Protein AF-0000000080700079 (afdb_homodimer)

Sequence (430 aa):
MSKSREDYMKVIFEFGGKMDRVGNKAISEALNISAASVTEMISKLQEEGWVTYIPYQGVQLTEEGIKMGASLVRRHRLWEMFLYEKLGYNWDQVHAEAEQLEHTGTEFFIDQLDEFLGKPVYCPHGGAIPDKDGVMAKEATVPLADLAVGDKFKIQRVTDDKDLLNYLDKLDIKLDKKYTIDEIEAFDKSFTISRKGESIVLNPKATVNIFVDEDMSKSREDYMKVIFEFGGKMDRVGNKAISEALNISAASVTEMISKLQEEGWVTYIPYQGVQLTEEGIKMGASLVRRHRLWEMFLYEKLGYNWDQVHAEAEQLEHTGTEFFIDQLDEFLGKPVYCPHGGAIPDKDGVMAKEATVPLADLAVGDKFKIQRVTDDKDLLNYLDKLDIKLDKKYTIDEIEAFDKSFTISRKGESIVLNPKATVNIFVDED

Organism: Aerococcus viridans (strain ATCC 11563 / DSM 20340 / CCUG 4311 / JCM 20461 / NBRC 12219 / NCTC 8251 / M1) (NCBI:txid655812)

Radius of gyration: 27.41 Å; Cα contacts (8 Å, |Δi|>4): 758; chains: 2; bounding box: 62×72×62 Å

Structure (mmCIF, N/CA/C/O backbone):
data_AF-0000000080700079-model_v1
#
loop_
_entity.id
_entity.type
_enti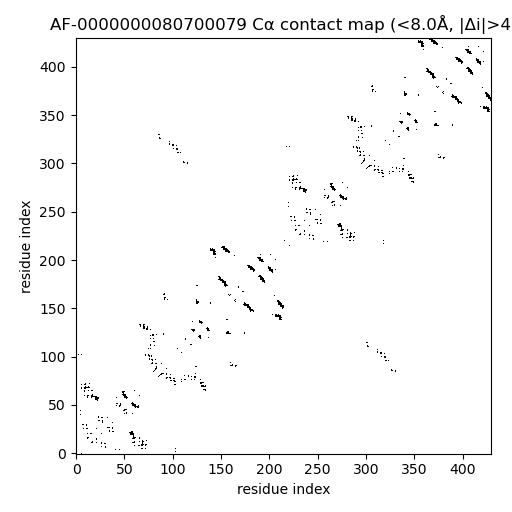ty.pdbx_description
1 polymer 'Iron dependent repressor DNA binding domain protein'
#
loop_
_atom_site.group_PDB
_atom_site.id
_atom_site.type_symbol
_atom_site.label_atom_id
_atom_site.label_alt_id
_atom_site.label_comp_id
_atom_site.label_asym_id
_atom_site.label_entity_id
_atom_site.label_seq_id
_atom_site.pdbx_PDB_ins_code
_atom_site.Cartn_x
_atom_site.Cartn_y
_atom_site.Cartn_z
_atom_site.occupancy
_atom_site.B_iso_or_equiv
_atom_site.auth_seq_id
_atom_site.auth_comp_id
_atom_site.auth_asym_id
_atom_site.auth_atom_id
_atom_site.pdbx_PDB_model_num
ATOM 1 N N . MET A 1 1 ? 14.562 -9.383 3.537 1 76.62 1 MET A N 1
ATOM 2 C CA . MET A 1 1 ? 14.508 -10.203 2.33 1 76.62 1 MET A CA 1
ATOM 3 C C . MET A 1 1 ? 14.109 -9.359 1.122 1 76.62 1 MET A C 1
ATOM 5 O O . MET A 1 1 ? 13.242 -8.484 1.227 1 76.62 1 MET A O 1
ATOM 9 N N . SER A 1 2 ? 14.766 -9.594 -0.014 1 89.44 2 SER A N 1
ATOM 10 C CA . SER A 1 2 ? 14.477 -8.859 -1.238 1 89.44 2 SER A CA 1
ATOM 11 C C . SER A 1 2 ? 13.102 -9.227 -1.799 1 89.44 2 SER A C 1
ATOM 13 O O . SER A 1 2 ? 12.555 -10.273 -1.457 1 89.44 2 SER A O 1
ATOM 15 N N . LYS A 1 3 ? 12.586 -8.391 -2.646 1 92.94 3 LYS A N 1
ATOM 16 C CA . LYS A 1 3 ? 11.305 -8.625 -3.297 1 92.94 3 LYS A CA 1
ATOM 17 C C . LYS A 1 3 ? 11.312 -9.938 -4.078 1 92.94 3 LYS A C 1
ATOM 19 O O . LYS A 1 3 ? 10.344 -10.688 -4.051 1 92.94 3 LYS A O 1
ATOM 24 N N . SER A 1 4 ? 12.398 -10.164 -4.723 1 94.06 4 SER A N 1
ATOM 25 C CA . SER A 1 4 ? 12.516 -11.375 -5.527 1 94.06 4 SER A CA 1
ATOM 26 C C . SER A 1 4 ? 12.438 -12.625 -4.66 1 94.06 4 SER A C 1
ATOM 28 O O . SER A 1 4 ? 11.742 -13.586 -5.004 1 94.06 4 SER A O 1
ATOM 30 N N . ARG A 1 5 ? 13.117 -12.656 -3.574 1 95.31 5 ARG A N 1
ATOM 31 C CA . ARG A 1 5 ? 13.07 -13.789 -2.65 1 95.31 5 ARG A CA 1
ATOM 32 C C . ARG A 1 5 ? 11.656 -14.016 -2.129 1 95.31 5 ARG A C 1
ATOM 34 O O . ARG A 1 5 ? 11.195 -15.156 -2.037 1 95.31 5 ARG A O 1
ATOM 41 N N . GLU A 1 6 ? 11.047 -12.898 -1.846 1 96.12 6 GLU A N 1
ATOM 42 C CA . GLU A 1 6 ? 9.672 -12.977 -1.357 1 96.12 6 GLU A CA 1
ATOM 43 C C . GLU A 1 6 ? 8.75 -13.609 -2.395 1 96.12 6 GLU A C 1
ATOM 45 O O . GLU A 1 6 ? 7.891 -14.43 -2.055 1 96.12 6 GLU A O 1
ATOM 50 N N . ASP A 1 7 ? 8.953 -13.297 -3.605 1 97 7 ASP A N 1
ATOM 51 C CA . ASP A 1 7 ? 8.133 -13.828 -4.688 1 97 7 ASP A CA 1
ATOM 52 C C . ASP A 1 7 ? 8.289 -15.344 -4.805 1 97 7 ASP A C 1
ATOM 54 O O . ASP A 1 7 ? 7.316 -16.062 -5.055 1 97 7 ASP A O 1
ATOM 58 N N . TYR A 1 8 ? 9.531 -15.82 -4.645 1 97.56 8 TYR A N 1
ATOM 59 C CA . TYR A 1 8 ? 9.766 -17.266 -4.664 1 97.56 8 TYR A CA 1
ATOM 60 C C . TYR A 1 8 ? 9 -17.953 -3.545 1 97.56 8 TYR A C 1
ATOM 62 O O . TYR A 1 8 ? 8.344 -18.969 -3.773 1 97.56 8 TYR A O 1
ATOM 70 N N . MET A 1 9 ? 9.117 -17.359 -2.393 1 97.31 9 MET A N 1
ATOM 71 C CA . MET A 1 9 ? 8.461 -17.969 -1.236 1 97.31 9 MET A CA 1
ATOM 72 C C . MET A 1 9 ? 6.953 -18.016 -1.434 1 97.31 9 MET A C 1
ATOM 74 O O . MET A 1 9 ? 6.312 -19.016 -1.127 1 97.31 9 MET A O 1
ATOM 78 N N . LYS A 1 10 ? 6.418 -16.938 -1.945 1 97.12 10 LYS A N 1
ATOM 79 C CA . LYS A 1 10 ? 4.984 -16.844 -2.211 1 97.12 10 LYS A CA 1
ATOM 80 C C . LYS A 1 10 ? 4.531 -17.922 -3.195 1 97.12 10 LYS A C 1
ATOM 82 O O . LYS A 1 10 ? 3.551 -18.625 -2.945 1 97.12 10 LYS A O 1
ATOM 87 N N . VAL A 1 11 ? 5.262 -18.094 -4.273 1 96.88 11 VAL A N 1
ATOM 88 C CA . VAL A 1 11 ? 4.906 -19.031 -5.336 1 96.88 11 VAL A CA 1
ATOM 89 C C . VAL A 1 11 ? 5.004 -20.469 -4.82 1 96.88 11 VAL A C 1
ATOM 91 O O . VAL A 1 11 ? 4.105 -21.281 -5.051 1 96.88 11 VAL A O 1
ATOM 94 N N . ILE A 1 12 ? 6.062 -20.781 -4.109 1 97.44 12 ILE A N 1
ATOM 95 C CA . ILE A 1 12 ? 6.238 -22.141 -3.58 1 97.44 12 ILE A CA 1
ATOM 96 C C . ILE A 1 12 ? 5.113 -22.453 -2.602 1 97.44 12 ILE A C 1
ATOM 98 O O . ILE A 1 12 ? 4.559 -23.562 -2.623 1 97.44 12 ILE A O 1
ATOM 102 N N . PHE A 1 13 ? 4.738 -21.5 -1.809 1 96.62 13 PHE A N 1
ATOM 103 C CA . PHE A 1 13 ? 3.639 -21.672 -0.869 1 96.62 13 PHE A CA 1
ATOM 104 C C . PHE A 1 13 ? 2.33 -21.922 -1.609 1 96.62 13 PHE A C 1
ATOM 106 O O . PHE A 1 13 ? 1.594 -22.859 -1.278 1 96.62 13 PHE A O 1
ATOM 113 N N . GLU A 1 14 ? 2.049 -21.156 -2.6 1 94.31 14 GLU A N 1
ATOM 114 C CA . GLU A 1 14 ? 0.803 -21.234 -3.354 1 94.31 14 GLU A CA 1
ATOM 115 C C . GLU A 1 14 ? 0.687 -22.578 -4.07 1 94.31 14 GLU A C 1
ATOM 117 O O . GLU A 1 14 ? -0.415 -23.109 -4.238 1 94.31 14 GLU A O 1
ATOM 122 N N . PHE A 1 15 ? 1.875 -23.094 -4.418 1 93.81 15 PHE A N 1
ATOM 123 C CA . PHE A 1 15 ? 1.875 -24.328 -5.176 1 93.81 15 PHE A CA 1
ATOM 124 C C . PHE A 1 15 ? 1.915 -25.531 -4.242 1 93.81 15 PHE A C 1
ATOM 126 O O . PHE A 1 15 ? 2.135 -26.672 -4.688 1 93.81 15 PHE A O 1
ATOM 133 N N . GLY A 1 16 ? 1.756 -25.297 -2.924 1 92.5 16 GLY A N 1
ATOM 134 C CA . GLY A 1 16 ? 1.641 -26.375 -1.971 1 92.5 16 GLY A CA 1
ATOM 135 C C . GLY A 1 16 ? 2.971 -26.781 -1.358 1 92.5 16 GLY A C 1
ATOM 136 O O . GLY A 1 16 ? 3.111 -27.891 -0.841 1 92.5 16 GLY A O 1
ATOM 137 N N . GLY A 1 17 ? 3.887 -25.938 -1.394 1 93.38 17 GLY A N 1
ATOM 138 C CA . GLY A 1 17 ? 5.23 -26.234 -0.917 1 93.38 17 GLY A CA 1
ATOM 139 C C . GLY A 1 17 ? 5.297 -26.469 0.582 1 93.38 17 GLY A C 1
ATOM 140 O O . GLY A 1 17 ? 6.348 -26.828 1.114 1 93.38 17 GLY A O 1
ATOM 141 N N . LYS A 1 18 ? 4.199 -26.281 1.215 1 90.94 18 LYS A N 1
ATOM 142 C CA . LYS A 1 18 ? 4.129 -26.594 2.639 1 90.94 18 LYS A CA 1
ATOM 143 C C . LYS A 1 18 ? 4.184 -28.109 2.875 1 90.94 18 LYS A C 1
ATOM 145 O O . LYS A 1 18 ? 4.852 -28.578 3.799 1 90.94 18 LYS A O 1
ATOM 150 N N . MET A 1 19 ? 3.463 -28.812 2.006 1 89.94 19 MET A N 1
ATOM 151 C CA . MET A 1 19 ? 3.334 -30.25 2.205 1 89.94 19 MET A CA 1
ATOM 152 C C . MET A 1 19 ? 3.986 -31.031 1.061 1 89.94 19 MET A C 1
ATOM 154 O O . MET A 1 19 ? 4.367 -32.188 1.225 1 89.94 19 MET A O 1
ATOM 158 N N . ASP A 1 20 ? 4.129 -30.406 -0.059 1 92.12 20 ASP A N 1
ATOM 159 C CA . ASP A 1 20 ? 4.633 -31.078 -1.251 1 92.12 20 ASP A CA 1
ATOM 160 C C . ASP A 1 20 ? 5.887 -30.375 -1.787 1 92.12 20 ASP A C 1
ATOM 162 O O . ASP A 1 20 ? 6.223 -29.281 -1.354 1 92.12 20 ASP A O 1
ATOM 166 N N . ARG A 1 21 ? 6.461 -31.094 -2.666 1 95.94 21 ARG A N 1
ATOM 167 C CA . ARG A 1 21 ? 7.594 -30.5 -3.363 1 95.94 21 ARG A CA 1
ATOM 168 C C . ARG A 1 21 ? 7.156 -29.875 -4.68 1 95.94 21 ARG A C 1
ATOM 170 O O . ARG A 1 21 ? 6.328 -30.438 -5.402 1 95.94 21 ARG A O 1
ATOM 177 N N . VAL A 1 22 ? 7.691 -28.719 -4.875 1 96.69 22 VAL A N 1
ATOM 178 C CA . VAL A 1 22 ? 7.336 -27.969 -6.074 1 96.69 22 VAL A CA 1
ATOM 179 C C . VAL A 1 22 ? 8.484 -28.016 -7.078 1 96.69 22 VAL A C 1
ATOM 181 O O . VAL A 1 22 ? 9.625 -27.719 -6.742 1 96.69 22 VAL A O 1
ATOM 184 N N . GLY A 1 23 ? 8.164 -28.359 -8.281 1 96.06 23 GLY A N 1
ATOM 185 C CA . GLY A 1 23 ? 9.18 -28.516 -9.312 1 96.06 23 GLY A CA 1
ATOM 186 C C . GLY A 1 23 ? 9.719 -27.188 -9.805 1 96.06 23 GLY A C 1
ATOM 187 O O . GLY A 1 23 ? 9 -26.188 -9.844 1 96.06 23 GLY A O 1
ATOM 188 N N . ASN A 1 24 ? 10.938 -27.25 -10.266 1 94.44 24 ASN A N 1
ATOM 189 C CA . ASN A 1 24 ? 11.617 -26.062 -10.781 1 94.44 24 ASN A CA 1
ATOM 190 C C . ASN A 1 24 ? 10.883 -25.469 -11.984 1 94.44 24 ASN A C 1
ATOM 192 O O . ASN A 1 24 ? 10.828 -24.25 -12.156 1 94.44 24 ASN A O 1
ATOM 196 N N . LYS A 1 25 ? 10.383 -26.328 -12.727 1 95.19 25 LYS A N 1
ATOM 197 C CA . LYS A 1 25 ? 9.68 -25.875 -13.93 1 95.19 25 LYS A CA 1
ATOM 198 C C . LYS A 1 25 ? 8.445 -25.047 -13.562 1 95.19 25 LYS A C 1
ATOM 200 O O . LYS A 1 25 ? 8.195 -24 -14.172 1 95.19 25 LYS A O 1
ATOM 205 N N . ALA A 1 26 ? 7.723 -25.5 -12.656 1 94.56 26 ALA A N 1
ATOM 206 C CA . ALA A 1 26 ? 6.523 -24.797 -12.219 1 94.56 26 ALA A CA 1
ATOM 207 C C . ALA A 1 26 ? 6.871 -23.406 -11.68 1 94.56 26 ALA A C 1
ATOM 209 O O . ALA A 1 26 ? 6.18 -22.438 -11.969 1 94.56 26 ALA A O 1
ATOM 210 N N . ILE A 1 27 ? 7.91 -23.328 -10.945 1 96.44 27 ILE A N 1
ATOM 211 C CA . ILE A 1 27 ? 8.352 -22.062 -10.367 1 96.44 27 ILE A CA 1
ATOM 212 C C . ILE A 1 27 ? 8.797 -21.109 -11.477 1 96.44 27 ILE A C 1
ATOM 214 O O . ILE A 1 27 ? 8.406 -19.938 -11.492 1 96.44 27 ILE A O 1
ATOM 218 N N . SER A 1 28 ? 9.594 -21.672 -12.414 1 96.94 28 SER A N 1
ATOM 219 C CA . SER A 1 28 ? 10.086 -20.891 -13.539 1 96.94 28 SER A CA 1
ATOM 220 C C . SER A 1 28 ? 8.93 -20.281 -14.344 1 96.94 28 SER A C 1
ATOM 222 O O . SER A 1 28 ? 8.961 -19.109 -14.695 1 96.94 28 SER A O 1
ATOM 224 N N . GLU A 1 29 ? 7.969 -21.047 -14.562 1 95.06 29 GLU A N 1
ATOM 225 C CA . GLU A 1 29 ? 6.812 -20.609 -15.344 1 95.06 29 GLU A CA 1
ATOM 226 C C . GLU A 1 29 ? 5.992 -19.578 -14.57 1 95.06 29 GLU A C 1
ATOM 228 O O . GLU A 1 29 ? 5.559 -18.562 -15.141 1 95.06 29 GLU A O 1
ATOM 233 N N . ALA A 1 30 ? 5.852 -19.797 -13.336 1 94 30 ALA A N 1
ATOM 234 C CA . ALA A 1 30 ? 5.027 -18.922 -12.508 1 94 30 ALA A CA 1
ATOM 235 C C . ALA A 1 30 ? 5.668 -17.531 -12.367 1 94 30 ALA A C 1
ATOM 237 O O . ALA A 1 30 ? 4.973 -16.516 -12.391 1 94 30 ALA A O 1
ATOM 238 N N . LEU A 1 31 ? 6.957 -17.5 -12.258 1 95.75 31 LEU A N 1
ATOM 239 C CA . LEU A 1 31 ? 7.664 -16.25 -12.031 1 95.75 31 LEU A CA 1
ATOM 240 C C . LEU A 1 31 ? 8.203 -15.68 -13.344 1 95.75 31 LEU A C 1
ATOM 242 O O . LEU A 1 31 ? 8.695 -14.555 -13.383 1 95.75 31 LEU A O 1
ATOM 246 N N . ASN A 1 32 ? 8.047 -16.453 -14.398 1 95.44 32 ASN A N 1
ATOM 247 C CA . ASN A 1 32 ? 8.594 -16.078 -15.695 1 95.44 32 ASN A CA 1
ATOM 248 C C . ASN A 1 32 ? 10.086 -15.766 -15.609 1 95.44 32 ASN A C 1
ATOM 250 O O . ASN A 1 32 ? 10.523 -14.695 -16.031 1 95.44 32 ASN A O 1
ATOM 254 N N . ILE A 1 33 ? 10.797 -16.641 -14.984 1 95.81 33 ILE A N 1
ATOM 255 C CA . ILE A 1 33 ? 12.234 -16.547 -14.781 1 95.81 33 ILE A CA 1
ATOM 256 C C . ILE A 1 33 ? 12.93 -17.797 -15.32 1 95.81 33 ILE A C 1
ATOM 258 O O . ILE A 1 33 ? 12.336 -18.875 -15.352 1 95.81 33 ILE A O 1
ATOM 262 N N . SER A 1 34 ? 14.141 -17.688 -15.773 1 96.38 34 SER A N 1
ATOM 263 C CA . SER A 1 34 ? 14.867 -18.812 -16.359 1 96.38 34 SER A CA 1
ATOM 264 C C . SER A 1 34 ? 15.109 -19.906 -15.328 1 96.38 34 SER A C 1
ATOM 266 O O . SER A 1 34 ? 15.242 -19.625 -14.133 1 96.38 34 SER A O 1
ATOM 268 N N . ALA A 1 35 ? 15.211 -21.141 -15.859 1 94.12 35 ALA A N 1
ATOM 269 C CA . ALA A 1 35 ? 15.484 -22.297 -15.008 1 94.12 35 ALA A CA 1
ATOM 270 C C . ALA A 1 35 ? 16.797 -22.109 -14.258 1 94.12 35 ALA A C 1
ATOM 272 O O . ALA A 1 35 ? 16.906 -22.5 -13.086 1 94.12 35 ALA A O 1
ATOM 273 N N . ALA A 1 36 ? 17.734 -21.609 -14.906 1 95.19 36 ALA A N 1
ATOM 274 C CA . ALA A 1 36 ? 19.047 -21.391 -14.297 1 95.19 36 ALA A CA 1
ATOM 275 C C . ALA A 1 36 ? 18.953 -20.438 -13.117 1 95.19 36 ALA A C 1
ATOM 277 O O . ALA A 1 36 ? 19.562 -20.672 -12.07 1 95.19 36 ALA A O 1
ATOM 278 N N . SER A 1 37 ? 18.219 -19.359 -13.258 1 96.19 37 SER A N 1
ATOM 279 C CA . SER A 1 37 ? 18.016 -18.391 -12.188 1 96.19 37 SER A CA 1
ATOM 280 C C . SER A 1 37 ? 17.266 -19 -11.016 1 96.19 37 SER A C 1
ATOM 282 O O . SER A 1 37 ? 17.547 -18.703 -9.859 1 96.19 37 SER A O 1
ATOM 284 N N . VAL A 1 38 ? 16.25 -19.828 -11.383 1 96.62 38 VAL A N 1
ATOM 285 C CA . VAL A 1 38 ? 15.484 -20.5 -10.344 1 96.62 38 VAL A CA 1
ATOM 286 C C . VAL A 1 38 ? 16.422 -21.375 -9.508 1 96.62 38 VAL A C 1
ATOM 288 O O . VAL A 1 38 ? 16.375 -21.344 -8.273 1 96.62 38 VAL A O 1
ATOM 291 N N . THR A 1 39 ? 17.25 -22.141 -10.117 1 95.31 39 THR A N 1
ATOM 292 C CA . THR A 1 39 ? 18.172 -23.031 -9.422 1 95.31 39 THR A CA 1
ATOM 293 C C . THR A 1 39 ? 19.094 -22.234 -8.5 1 95.31 39 THR A C 1
ATOM 295 O O . THR A 1 39 ? 19.328 -22.641 -7.359 1 95.31 39 THR A O 1
ATOM 298 N N . GLU A 1 40 ? 19.609 -21.203 -9.016 1 96.88 40 GLU A N 1
ATOM 299 C CA . GLU A 1 40 ? 20.516 -20.359 -8.234 1 96.88 40 GLU A CA 1
ATOM 300 C C . GLU A 1 40 ? 19.812 -19.812 -6.996 1 96.88 40 GLU A C 1
ATOM 302 O O . GLU A 1 40 ? 20.359 -19.844 -5.895 1 96.88 40 GLU A O 1
ATOM 307 N N . MET A 1 41 ? 18.625 -19.312 -7.191 1 97 41 MET A N 1
ATOM 308 C CA . MET A 1 41 ? 17.891 -18.719 -6.078 1 97 41 MET A CA 1
ATOM 309 C C . MET A 1 41 ? 17.5 -19.781 -5.055 1 97 41 MET A C 1
ATOM 311 O O . MET A 1 41 ? 17.594 -19.547 -3.848 1 97 41 MET A O 1
ATOM 315 N N . ILE A 1 42 ? 17.078 -20.906 -5.539 1 96.88 42 ILE A N 1
ATOM 316 C CA . ILE A 1 42 ? 16.688 -21.984 -4.637 1 96.88 42 ILE A CA 1
ATOM 317 C C . ILE A 1 42 ? 17.875 -22.391 -3.77 1 96.88 42 ILE A C 1
ATOM 319 O O . ILE A 1 42 ? 17.719 -22.641 -2.572 1 96.88 42 ILE A O 1
ATOM 323 N N . SER A 1 43 ? 19 -22.484 -4.383 1 96.88 43 SER A N 1
ATOM 324 C CA . SER A 1 43 ? 20.219 -22.797 -3.637 1 96.88 43 SER A CA 1
ATOM 325 C C . SER A 1 43 ? 20.469 -21.781 -2.537 1 96.88 43 SER A C 1
ATOM 327 O O . SER A 1 43 ? 20.812 -22.141 -1.409 1 96.88 43 SER A O 1
ATOM 329 N N . LYS A 1 44 ? 20.344 -20.531 -2.834 1 97.12 44 LYS A N 1
ATOM 330 C CA . LYS A 1 44 ? 20.531 -19.453 -1.864 1 97.12 44 LYS A CA 1
ATOM 331 C C . LYS A 1 44 ? 19.516 -19.547 -0.736 1 97.12 44 LYS A C 1
ATOM 333 O O . LYS A 1 44 ? 19.859 -19.391 0.437 1 97.12 44 LYS A O 1
ATOM 338 N N . LEU A 1 45 ? 18.266 -19.75 -1.095 1 97.62 45 LEU A N 1
ATOM 339 C CA . LEU A 1 45 ? 17.188 -19.859 -0.115 1 97.62 45 LEU A CA 1
ATOM 340 C C . LEU A 1 45 ? 17.406 -21.047 0.808 1 97.62 45 LEU A C 1
ATOM 342 O O . LEU A 1 45 ? 17.078 -21 1.993 1 97.62 45 LEU A O 1
ATOM 346 N N . GLN A 1 46 ? 17.922 -22.094 0.256 1 97.38 46 GLN A N 1
ATOM 347 C CA . GLN A 1 46 ? 18.234 -23.281 1.061 1 97.38 46 GLN A CA 1
ATOM 348 C C . GLN A 1 46 ? 19.344 -22.984 2.064 1 97.38 46 GLN A C 1
ATOM 350 O O . GLN A 1 46 ? 19.266 -23.391 3.22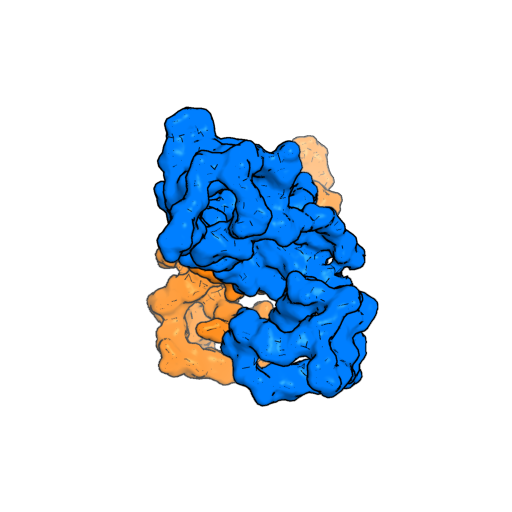3 1 97.38 46 GLN A O 1
ATOM 355 N N . GLU A 1 47 ? 20.344 -22.344 1.594 1 97.25 47 GLU A N 1
ATOM 356 C CA . GLU A 1 47 ? 21.453 -21.969 2.471 1 97.25 47 GLU A CA 1
ATOM 357 C C . GLU A 1 47 ? 20.969 -21.109 3.633 1 97.25 47 GLU A C 1
ATOM 359 O O . GLU A 1 47 ? 21.5 -21.188 4.742 1 97.25 47 GLU A O 1
ATOM 364 N N . GLU A 1 48 ? 19.969 -20.344 3.367 1 96.19 48 GLU A N 1
ATOM 365 C CA . GLU A 1 48 ? 19.438 -19.438 4.379 1 96.19 48 GLU A CA 1
ATOM 366 C C . GLU A 1 48 ? 18.406 -20.141 5.254 1 96.19 48 GLU A C 1
ATOM 368 O O . GLU A 1 48 ? 17.906 -19.562 6.219 1 96.19 48 GLU A O 1
ATOM 373 N N . GLY A 1 49 ? 18 -21.375 4.863 1 96.88 49 GLY A N 1
ATOM 374 C CA . GLY A 1 49 ? 17.172 -22.203 5.707 1 96.88 49 GLY A CA 1
ATOM 375 C C . GLY A 1 49 ? 15.68 -22.016 5.453 1 96.88 49 GLY A C 1
ATOM 376 O O . GLY A 1 49 ? 14.852 -22.391 6.293 1 96.88 49 GLY A O 1
ATOM 377 N N . TRP A 1 50 ? 15.297 -21.438 4.297 1 96.94 50 TRP A N 1
ATOM 378 C CA . TRP A 1 50 ? 13.898 -21.141 4.008 1 96.94 50 TRP A CA 1
ATOM 379 C C . TRP A 1 50 ? 13.234 -22.297 3.273 1 96.94 50 TRP A C 1
ATOM 381 O O . TRP A 1 50 ? 12.016 -22.469 3.354 1 96.94 50 TRP A O 1
ATOM 391 N N . VAL A 1 51 ? 14.086 -23.078 2.562 1 98.12 51 VAL A N 1
ATOM 392 C CA . VAL A 1 51 ? 13.555 -24.172 1.753 1 98.12 51 VAL A CA 1
ATOM 393 C C . VAL A 1 51 ? 14.484 -25.375 1.83 1 98.12 51 VAL A C 1
ATOM 395 O O . VAL A 1 51 ? 15.633 -25.25 2.277 1 98.12 51 VAL A O 1
ATOM 398 N N . THR A 1 52 ? 13.969 -26.5 1.489 1 97.62 52 THR A N 1
ATOM 399 C CA . THR A 1 52 ? 14.75 -27.703 1.235 1 97.62 52 THR A CA 1
ATOM 400 C C . THR A 1 52 ? 14.57 -28.172 -0.207 1 97.62 52 THR A C 1
ATOM 402 O O . THR A 1 52 ? 13.461 -28.141 -0.74 1 97.62 52 THR A O 1
ATOM 405 N N . TYR A 1 53 ? 15.711 -28.469 -0.728 1 95.88 53 TYR A N 1
ATOM 406 C CA . TYR A 1 53 ? 15.68 -28.891 -2.125 1 95.88 53 TYR A CA 1
ATOM 407 C C . TYR A 1 53 ? 16.234 -30.297 -2.283 1 95.88 53 TYR A C 1
ATOM 409 O O . TYR A 1 53 ? 17.281 -30.625 -1.707 1 95.88 53 TYR A O 1
ATOM 417 N N . ILE A 1 54 ? 15.555 -31.141 -2.979 1 92.75 54 ILE A N 1
ATOM 418 C CA . ILE A 1 54 ? 16.047 -32.469 -3.391 1 92.75 54 ILE A CA 1
ATOM 419 C C . ILE A 1 54 ? 16.078 -32.531 -4.914 1 92.75 54 ILE A C 1
ATOM 421 O O . ILE A 1 54 ? 15.07 -32.312 -5.582 1 92.75 54 ILE A O 1
ATOM 425 N N . PRO A 1 55 ? 17.219 -32.875 -5.43 1 89.31 55 PRO A N 1
ATOM 426 C CA . PRO A 1 55 ? 17.344 -32.969 -6.887 1 89.31 55 PRO A CA 1
ATOM 427 C C . PRO A 1 55 ? 16.234 -33.812 -7.527 1 89.31 55 PRO A C 1
ATOM 429 O O . PRO A 1 55 ? 15.859 -34.875 -6.98 1 89.31 55 PRO A O 1
ATOM 432 N N . TYR A 1 56 ? 15.625 -33.344 -8.562 1 87.56 56 TYR A N 1
ATOM 433 C CA . TYR A 1 56 ? 14.633 -33.969 -9.414 1 87.56 56 TYR A CA 1
ATOM 434 C C . TYR A 1 56 ? 13.297 -34.094 -8.688 1 87.56 56 TYR A C 1
ATOM 436 O O . TYR A 1 56 ? 12.273 -34.438 -9.305 1 87.56 56 TYR A O 1
ATOM 444 N N . GLN A 1 57 ? 13.281 -33.844 -7.367 1 91.69 57 GLN A N 1
ATOM 445 C CA . GLN A 1 57 ? 12.023 -33.938 -6.637 1 91.69 57 GLN A CA 1
ATOM 446 C C . GLN A 1 57 ? 11.391 -32.562 -6.465 1 91.69 57 GLN A C 1
ATOM 448 O O . GLN A 1 57 ? 10.164 -32.406 -6.453 1 91.69 57 GLN A O 1
ATOM 453 N N . GLY A 1 58 ? 12.227 -31.594 -6.293 1 95.88 58 GLY A N 1
ATOM 454 C CA . GLY A 1 58 ? 11.695 -30.234 -6.195 1 95.88 58 GLY A C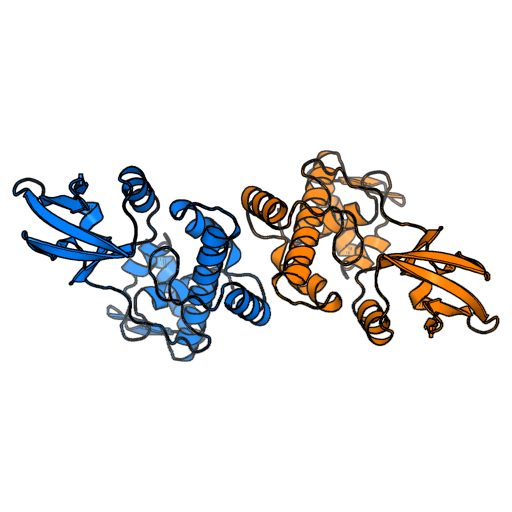A 1
ATOM 455 C C . GLY A 1 58 ? 11.992 -29.578 -4.863 1 95.88 58 GLY A C 1
ATOM 456 O O . GLY A 1 58 ? 12.914 -29.969 -4.156 1 95.88 58 GLY A O 1
ATOM 457 N N . VAL A 1 59 ? 11.32 -28.516 -4.637 1 97.62 59 VAL A N 1
ATOM 458 C CA . VAL A 1 59 ? 11.609 -27.672 -3.484 1 97.62 59 VAL A CA 1
ATOM 459 C C . VAL A 1 59 ? 10.43 -27.688 -2.518 1 97.62 59 VAL A C 1
ATOM 461 O O . VAL A 1 59 ? 9.273 -27.75 -2.941 1 97.62 59 VAL A O 1
ATOM 464 N N . GLN A 1 60 ? 10.734 -27.703 -1.25 1 97.88 60 GLN A N 1
ATOM 465 C CA . GLN A 1 60 ? 9.742 -27.641 -0.181 1 97.88 60 GLN A CA 1
ATOM 466 C C . GLN A 1 60 ? 10.102 -26.562 0.832 1 97.88 60 GLN A C 1
ATOM 468 O O . GLN A 1 60 ? 11.281 -26.297 1.086 1 97.88 60 GLN A O 1
ATOM 473 N N . LEU A 1 61 ? 9.086 -25.953 1.408 1 97.31 61 LEU A N 1
ATOM 474 C CA . LEU A 1 61 ? 9.312 -24.906 2.396 1 97.31 61 LEU A CA 1
ATOM 475 C C . LEU A 1 61 ? 9.633 -25.5 3.762 1 97.31 61 LEU A C 1
ATOM 477 O O . LEU A 1 61 ? 9.055 -26.516 4.148 1 97.31 61 LEU A O 1
ATOM 481 N N . THR A 1 62 ? 10.57 -24.906 4.523 1 97 62 THR A N 1
ATOM 482 C CA . THR A 1 62 ? 10.75 -25.203 5.938 1 97 62 THR A CA 1
ATOM 483 C C . THR A 1 62 ? 9.648 -24.547 6.77 1 97 62 THR A C 1
ATOM 485 O O . THR A 1 62 ? 8.781 -23.859 6.227 1 97 62 THR A O 1
ATOM 488 N N . GLU A 1 63 ? 9.68 -24.75 8.047 1 95.06 63 GLU A N 1
ATOM 489 C CA . GLU A 1 63 ? 8.703 -24.109 8.922 1 95.06 63 GLU A CA 1
ATOM 490 C C . GLU A 1 63 ? 8.781 -22.578 8.82 1 95.06 63 GLU A C 1
ATOM 492 O O . GLU A 1 63 ? 7.754 -21.906 8.734 1 95.06 63 GLU A O 1
ATOM 497 N N . GLU A 1 64 ? 9.992 -22.125 8.82 1 94.81 64 GLU A N 1
ATOM 498 C CA . GLU A 1 64 ? 10.195 -20.688 8.688 1 94.81 64 GLU A CA 1
ATOM 499 C C . GLU A 1 64 ? 9.766 -20.188 7.309 1 94.81 64 GLU A C 1
ATOM 501 O O . GLU A 1 64 ? 9.211 -19.094 7.176 1 94.81 64 GLU A O 1
ATOM 506 N N . GLY A 1 65 ? 10.008 -20.984 6.316 1 95.69 65 GLY A N 1
ATOM 507 C CA . GLY A 1 65 ? 9.602 -20.656 4.965 1 95.69 65 GLY A CA 1
ATOM 508 C C . GLY A 1 65 ? 8.094 -20.578 4.797 1 95.69 65 GLY A C 1
ATOM 509 O O . GLY A 1 65 ? 7.582 -19.734 4.066 1 95.69 65 GLY A O 1
ATOM 510 N N . ILE A 1 66 ? 7.445 -21.453 5.484 1 95.56 66 ILE A N 1
ATOM 511 C CA . ILE A 1 66 ? 5.988 -21.484 5.43 1 95.56 66 ILE A CA 1
ATOM 512 C C . ILE A 1 66 ? 5.422 -20.172 5.973 1 95.56 66 ILE A C 1
ATOM 514 O O . ILE A 1 66 ? 4.535 -19.578 5.359 1 95.56 66 ILE A O 1
ATOM 518 N N . LYS A 1 67 ? 5.938 -19.719 7.031 1 94.75 67 LYS A N 1
ATOM 519 C CA . LYS A 1 67 ? 5.465 -18.469 7.641 1 94.75 67 LYS A CA 1
ATOM 520 C C . LYS A 1 67 ? 5.68 -17.281 6.707 1 94.75 67 LYS A C 1
ATOM 522 O O . LYS A 1 67 ? 4.793 -16.438 6.551 1 94.75 67 LYS A O 1
ATOM 527 N N . MET A 1 68 ? 6.793 -17.297 6.09 1 94.88 68 MET A N 1
ATOM 528 C CA . MET A 1 68 ? 7.105 -16.219 5.168 1 94.88 68 MET A CA 1
ATOM 529 C C . MET A 1 68 ? 6.203 -16.266 3.941 1 94.88 68 MET A C 1
ATOM 531 O O . MET A 1 68 ? 5.641 -15.242 3.539 1 94.88 68 MET A O 1
ATOM 535 N N . GLY A 1 69 ? 6.09 -17.422 3.35 1 96.25 69 GLY A N 1
ATOM 536 C CA . GLY A 1 69 ? 5.219 -17.578 2.195 1 96.25 69 GLY A CA 1
ATOM 537 C C . GLY A 1 69 ? 3.77 -17.25 2.494 1 96.25 69 GLY A C 1
ATOM 538 O O . GLY A 1 69 ? 3.111 -16.562 1.714 1 96.25 69 GLY A O 1
ATOM 539 N N . ALA A 1 70 ? 3.322 -17.688 3.625 1 96.75 70 ALA A N 1
ATOM 540 C CA . ALA A 1 70 ? 1.948 -17.438 4.047 1 96.75 70 ALA A CA 1
ATOM 541 C C . ALA A 1 70 ? 1.71 -15.938 4.246 1 96.75 70 ALA A C 1
ATOM 543 O O . ALA A 1 70 ? 0.65 -15.414 3.889 1 96.75 70 ALA A O 1
ATOM 544 N N . SER A 1 71 ? 2.68 -15.328 4.84 1 96.62 71 SER A N 1
ATOM 545 C CA . SER A 1 71 ? 2.57 -13.891 5.082 1 96.62 71 SER A CA 1
ATOM 546 C C . SER A 1 71 ? 2.422 -13.125 3.773 1 96.62 71 SER A C 1
ATOM 548 O O . SER A 1 71 ? 1.603 -12.203 3.678 1 96.62 71 SER A O 1
ATOM 550 N N . LEU A 1 72 ? 3.16 -13.516 2.807 1 97.25 72 LEU A N 1
ATOM 551 C CA . LEU A 1 72 ? 3.102 -12.812 1.528 1 97.25 72 LEU A CA 1
ATOM 552 C C . LEU A 1 72 ? 1.764 -13.055 0.836 1 97.25 72 LEU A C 1
ATOM 554 O O . LEU A 1 72 ? 1.193 -12.141 0.242 1 97.25 72 LEU A O 1
ATOM 558 N N . VAL A 1 73 ? 1.29 -14.25 0.893 1 97.38 73 VAL A N 1
ATOM 559 C CA . VAL A 1 73 ? -0.009 -14.57 0.311 1 97.38 73 VAL A CA 1
ATOM 560 C C . VAL A 1 73 ? -1.105 -13.797 1.037 1 97.38 73 VAL A C 1
ATOM 562 O O . VAL A 1 73 ? -2.01 -13.242 0.403 1 97.38 73 VAL A O 1
ATOM 565 N N . ARG A 1 74 ? -1.018 -13.766 2.348 1 97.94 74 ARG A N 1
ATOM 566 C CA . ARG A 1 74 ? -1.966 -13.008 3.162 1 97.94 74 ARG A CA 1
ATOM 567 C C . ARG A 1 74 ? -1.999 -11.539 2.752 1 97.94 74 ARG A C 1
ATOM 569 O O . ARG A 1 74 ? -3.07 -10.984 2.504 1 97.94 74 ARG A O 1
ATOM 576 N N . ARG A 1 75 ? -0.852 -10.969 2.674 1 97.88 75 ARG A N 1
ATOM 577 C CA . ARG A 1 75 ? -0.747 -9.57 2.271 1 97.88 75 ARG A CA 1
ATOM 578 C C . ARG A 1 75 ? -1.359 -9.352 0.892 1 97.88 75 ARG A C 1
ATOM 580 O O . ARG A 1 75 ? -2.178 -8.445 0.708 1 97.88 75 ARG A O 1
ATOM 587 N N . HIS A 1 76 ? -1.015 -10.18 -0.019 1 98 76 HIS A N 1
ATOM 588 C CA . HIS A 1 76 ? -1.492 -10.086 -1.394 1 98 76 HIS A CA 1
ATOM 589 C C . HIS A 1 76 ? -3.016 -10.148 -1.454 1 98 76 HIS A C 1
ATOM 591 O O . HIS A 1 76 ? -3.65 -9.297 -2.078 1 98 76 HIS A O 1
ATOM 597 N N . ARG A 1 77 ? -3.553 -11.078 -0.793 1 98.19 77 ARG A N 1
ATOM 598 C CA . ARG A 1 77 ? -4.988 -11.32 -0.903 1 98.19 77 ARG A CA 1
ATOM 599 C C . ARG A 1 77 ? -5.781 -10.273 -0.13 1 98.19 77 ARG A C 1
ATOM 601 O O . ARG A 1 77 ? -6.887 -9.906 -0.534 1 98.19 77 ARG A O 1
ATOM 608 N N . LEU A 1 78 ? -5.242 -9.766 0.951 1 98.31 78 LEU A N 1
ATOM 609 C CA . LEU A 1 78 ? -5.902 -8.672 1.659 1 98.31 78 LEU A CA 1
ATOM 610 C C . LEU A 1 78 ? -5.926 -7.406 0.805 1 98.31 78 LEU A C 1
ATOM 612 O O . LEU A 1 78 ? -6.934 -6.695 0.771 1 98.31 78 LEU A O 1
ATOM 616 N N . TRP A 1 79 ? -4.832 -7.16 0.097 1 98.31 79 TRP A N 1
ATOM 617 C CA . TRP A 1 79 ? -4.824 -6.027 -0.825 1 98.31 79 TRP A CA 1
ATOM 618 C C . TRP A 1 79 ? -5.871 -6.207 -1.917 1 98.31 79 TRP A C 1
ATOM 620 O O . TRP A 1 79 ? -6.598 -5.266 -2.25 1 98.31 79 TRP A O 1
ATOM 630 N N . GLU A 1 80 ? -5.934 -7.434 -2.453 1 98.12 80 GLU A N 1
ATOM 631 C CA . GLU A 1 80 ? -6.941 -7.695 -3.475 1 98.12 80 GLU A CA 1
ATOM 632 C C . GLU A 1 80 ? -8.344 -7.367 -2.965 1 98.12 80 GLU A C 1
ATOM 634 O O . GLU A 1 80 ? -9.133 -6.742 -3.67 1 98.12 80 GLU A O 1
ATOM 639 N N . MET A 1 81 ? -8.594 -7.781 -1.78 1 98.06 81 MET A N 1
ATOM 640 C CA . MET A 1 81 ? -9.906 -7.551 -1.176 1 98.06 81 MET A CA 1
ATOM 641 C C . MET A 1 81 ? -10.172 -6.059 -1.011 1 98.06 81 MET A C 1
ATOM 643 O O . MET A 1 81 ? -11.266 -5.582 -1.312 1 98.06 81 MET A O 1
ATOM 647 N N . PHE A 1 82 ? -9.195 -5.34 -0.528 1 98.62 82 PHE A N 1
ATOM 648 C CA . PHE A 1 82 ? -9.336 -3.9 -0.339 1 98.62 82 PHE A CA 1
ATOM 649 C C . PHE A 1 82 ? -9.602 -3.203 -1.667 1 98.62 82 PHE A C 1
ATOM 651 O O . PHE A 1 82 ? -10.523 -2.385 -1.77 1 98.62 82 PHE A O 1
ATOM 658 N N . LEU A 1 83 ? -8.812 -3.529 -2.68 1 98.31 83 LEU A N 1
ATOM 659 C CA . LEU A 1 83 ? -8.938 -2.93 -4.004 1 98.31 83 LEU A CA 1
ATOM 660 C C . LEU A 1 83 ? -10.312 -3.213 -4.602 1 98.31 83 LEU A C 1
ATOM 662 O O . LEU A 1 83 ? -10.953 -2.311 -5.145 1 98.31 83 LEU A O 1
ATOM 666 N N . TYR A 1 84 ? -10.758 -4.398 -4.414 1 97.19 84 TYR A N 1
ATOM 667 C CA . TYR A 1 84 ? -12.016 -4.84 -5.004 1 97.19 84 TYR A CA 1
ATOM 668 C C . TYR A 1 84 ? -13.211 -4.262 -4.254 1 97.19 84 TYR A C 1
ATOM 670 O O . TYR A 1 84 ? -14.094 -3.646 -4.855 1 97.19 84 TYR A O 1
ATOM 678 N N . GLU A 1 85 ? -13.188 -4.289 -2.98 1 97.25 85 GLU A N 1
ATOM 679 C CA . GLU A 1 85 ? -14.359 -3.969 -2.178 1 97.25 85 GLU A CA 1
ATOM 680 C C . GLU A 1 85 ? -14.461 -2.467 -1.921 1 97.25 85 GLU A C 1
ATOM 682 O O . GLU A 1 85 ? -15.562 -1.926 -1.792 1 97.25 85 GLU A O 1
ATOM 687 N N . LYS A 1 86 ? -13.328 -1.859 -1.81 1 97.75 86 LYS A N 1
ATOM 688 C CA . LYS A 1 86 ? -13.375 -0.492 -1.302 1 97.75 86 LYS A CA 1
ATOM 689 C C . LYS A 1 86 ? -12.969 0.509 -2.381 1 97.75 86 LYS A C 1
ATOM 691 O O . LYS A 1 86 ? -13.461 1.642 -2.398 1 97.75 86 LYS A O 1
ATOM 696 N N . LEU A 1 87 ? -12.133 0.096 -3.342 1 97.62 87 LEU A N 1
ATOM 697 C CA . LEU A 1 87 ? -11.57 1.094 -4.246 1 97.62 87 LEU A CA 1
ATOM 698 C C . LEU A 1 87 ? -12.156 0.947 -5.648 1 97.62 87 LEU A C 1
ATOM 700 O O . LEU A 1 87 ? -11.727 1.634 -6.578 1 97.62 87 LEU A O 1
ATOM 704 N N . GLY A 1 88 ? -13.008 -0.029 -5.871 1 95.19 88 GLY A N 1
ATOM 705 C CA . GLY A 1 88 ? -13.781 -0.106 -7.102 1 95.19 88 GLY A CA 1
ATOM 706 C C . GLY A 1 88 ? -13.039 -0.8 -8.227 1 95.19 88 GLY A C 1
ATOM 707 O O . GLY A 1 88 ? -13.422 -0.678 -9.398 1 95.19 88 GLY A O 1
ATOM 708 N N . TYR A 1 89 ? -12 -1.463 -7.934 1 95.88 89 TYR A N 1
ATOM 709 C CA . TYR A 1 89 ? -11.312 -2.25 -8.953 1 95.88 89 TYR A CA 1
ATOM 710 C C . TYR A 1 89 ? -12.18 -3.41 -9.422 1 95.88 89 TYR A C 1
ATOM 712 O O . TYR A 1 89 ? -12.914 -4.012 -8.625 1 95.88 89 TYR A O 1
ATOM 720 N N . ASN A 1 90 ? -11.969 -3.689 -10.656 1 92.88 90 ASN A N 1
ATOM 721 C CA . ASN A 1 90 ? -12.523 -4.953 -11.141 1 92.88 90 ASN A CA 1
ATOM 722 C C . ASN A 1 90 ? -11.641 -6.137 -10.742 1 92.88 90 ASN A C 1
ATOM 724 O O . ASN A 1 90 ? -10.438 -5.977 -10.523 1 92.88 90 ASN A O 1
ATOM 728 N N . TRP A 1 91 ? -12.203 -7.254 -10.609 1 90.44 91 TRP A N 1
ATOM 729 C CA . TRP A 1 91 ? -11.484 -8.414 -10.094 1 90.44 91 TRP A CA 1
ATOM 730 C C . TRP A 1 91 ? -10.328 -8.789 -11.016 1 90.44 91 TRP A C 1
ATOM 732 O O . TRP A 1 91 ? -9.344 -9.383 -10.57 1 90.44 91 TRP A O 1
ATOM 742 N N . ASP A 1 92 ? -10.375 -8.312 -12.328 1 92.38 92 ASP A N 1
ATOM 743 C CA . ASP A 1 92 ? -9.289 -8.641 -13.25 1 92.38 92 ASP A CA 1
ATOM 744 C C . ASP A 1 92 ? -8.117 -7.676 -13.086 1 92.38 92 ASP A C 1
ATOM 746 O O . ASP A 1 92 ? -7.035 -7.902 -13.633 1 92.38 92 ASP A O 1
ATOM 750 N N . GLN A 1 93 ? -8.344 -6.629 -12.273 1 93.94 93 GLN A N 1
ATOM 751 C CA . GLN A 1 93 ? -7.34 -5.582 -12.109 1 93.94 93 GLN A CA 1
ATOM 752 C C . GLN A 1 93 ? -6.598 -5.73 -10.789 1 93.94 93 GLN A C 1
ATOM 754 O O . GLN A 1 93 ? -5.473 -5.246 -10.641 1 93.94 93 GLN A O 1
ATOM 759 N N . VAL A 1 94 ? -7.188 -6.367 -9.828 1 96.06 94 VAL A N 1
ATOM 760 C CA . VAL A 1 94 ? -6.727 -6.285 -8.445 1 96.06 94 VAL A CA 1
ATOM 761 C C . VAL A 1 94 ? -5.395 -7.012 -8.305 1 96.06 94 VAL A C 1
ATOM 763 O O . VAL A 1 94 ? -4.523 -6.582 -7.539 1 96.06 94 VAL A O 1
ATOM 766 N N . HIS A 1 95 ? -5.199 -8.086 -9.109 1 95.19 95 HIS A N 1
ATOM 767 C CA . HIS A 1 95 ? -4.004 -8.906 -8.938 1 95.19 95 HIS A CA 1
ATOM 768 C C . HIS A 1 95 ? -2.74 -8.094 -9.219 1 95.19 95 HIS A C 1
ATOM 770 O O . HIS A 1 95 ? -1.817 -8.078 -8.398 1 95.19 95 HIS A O 1
ATOM 776 N N . ALA A 1 96 ? -2.717 -7.434 -10.297 1 95.19 96 ALA A N 1
ATOM 777 C CA . ALA A 1 96 ? -1.535 -6.688 -10.727 1 95.19 96 ALA A CA 1
ATOM 778 C C . ALA A 1 96 ? -1.18 -5.598 -9.719 1 95.19 96 ALA A C 1
ATOM 780 O O . ALA A 1 96 ? -0.01 -5.422 -9.367 1 95.19 96 ALA A O 1
ATOM 781 N N . GLU A 1 97 ? -2.18 -4.855 -9.266 1 96.69 97 GLU A N 1
ATOM 782 C CA . GLU A 1 97 ? -1.947 -3.803 -8.281 1 96.69 97 GLU A CA 1
ATOM 783 C C . GLU A 1 97 ? -1.487 -4.383 -6.949 1 96.69 97 GLU A C 1
ATOM 785 O O . GLU A 1 97 ? -0.544 -3.877 -6.34 1 96.69 97 GLU A O 1
ATOM 790 N N . ALA A 1 98 ? -2.125 -5.488 -6.527 1 97.19 98 ALA A N 1
ATOM 791 C CA . ALA A 1 98 ? -1.771 -6.129 -5.266 1 97.19 98 ALA A CA 1
ATOM 792 C C . ALA A 1 98 ? -0.329 -6.629 -5.289 1 97.19 98 ALA A C 1
ATOM 794 O O . ALA A 1 98 ? 0.371 -6.574 -4.273 1 97.19 98 ALA A O 1
ATOM 795 N N . GLU A 1 99 ? 0.103 -7.098 -6.414 1 95.5 99 GLU A N 1
ATOM 796 C CA . GLU A 1 99 ? 1.471 -7.586 -6.566 1 95.5 99 GLU A CA 1
ATOM 797 C C . GLU A 1 99 ? 2.484 -6.484 -6.266 1 95.5 99 GLU A C 1
ATOM 799 O O . GLU A 1 99 ? 3.561 -6.758 -5.727 1 95.5 99 GLU A O 1
ATOM 804 N N . GLN A 1 100 ? 2.145 -5.309 -6.531 1 93.38 100 GLN A N 1
ATOM 805 C CA . GLN A 1 100 ? 3.031 -4.176 -6.285 1 93.38 100 GLN A CA 1
ATOM 806 C C . GLN A 1 100 ? 3.004 -3.764 -4.816 1 93.38 100 GLN A C 1
ATOM 808 O O . GLN A 1 100 ? 4.016 -3.307 -4.277 1 93.38 100 GLN A O 1
ATOM 813 N N . LEU A 1 101 ? 1.933 -3.973 -4.211 1 96.38 101 LEU A N 1
ATOM 814 C CA . LEU A 1 101 ? 1.687 -3.42 -2.883 1 96.38 101 LEU A CA 1
ATOM 815 C C . LEU A 1 101 ? 2.096 -4.41 -1.797 1 96.38 101 LEU A C 1
ATOM 817 O O . LEU A 1 101 ? 2.41 -4.012 -0.673 1 96.38 101 LEU A O 1
ATOM 821 N N . GLU A 1 102 ? 2.156 -5.664 -2.131 1 96.75 102 GLU A N 1
ATOM 822 C CA . GLU A 1 102 ? 2.225 -6.715 -1.122 1 96.75 102 GLU A CA 1
ATOM 823 C C . GLU A 1 102 ? 3.584 -6.723 -0.427 1 96.75 102 GLU A C 1
ATOM 825 O O . GLU A 1 102 ? 3.732 -7.309 0.648 1 96.75 102 GLU A O 1
ATOM 830 N N . HIS A 1 103 ? 4.613 -6.074 -0.964 1 95.56 103 HIS A N 1
ATOM 831 C CA . HIS A 1 103 ? 5.949 -6.098 -0.385 1 95.56 103 HIS A CA 1
ATOM 832 C C . HIS A 1 103 ? 6.16 -4.922 0.564 1 95.56 103 HIS A C 1
ATOM 834 O O . HIS A 1 103 ? 7.254 -4.738 1.1 1 95.56 103 HIS A O 1
ATOM 840 N N . THR A 1 104 ? 5.086 -4.152 0.777 1 92.75 104 THR A N 1
ATOM 841 C CA . THR A 1 104 ? 5.223 -2.939 1.577 1 92.75 104 THR A CA 1
ATOM 842 C C . THR A 1 104 ? 4.32 -2.996 2.807 1 92.75 104 THR A C 1
ATOM 844 O O . THR A 1 104 ? 3.432 -3.846 2.889 1 92.75 104 THR A O 1
ATOM 847 N N . GLY A 1 105 ? 4.672 -2.102 3.744 1 92.56 105 GLY A N 1
ATOM 848 C CA . GLY A 1 105 ? 3.869 -2.02 4.953 1 92.56 105 GLY A CA 1
ATOM 849 C C . GLY A 1 105 ? 4.355 -2.941 6.055 1 92.56 105 GLY A C 1
ATOM 850 O O . GLY A 1 105 ? 4.914 -4.004 5.781 1 92.56 105 GLY A O 1
ATOM 851 N N . THR A 1 106 ? 4.027 -2.564 7.266 1 95.25 106 THR A N 1
ATOM 852 C CA . THR A 1 106 ? 4.383 -3.367 8.43 1 95.25 106 THR A CA 1
ATOM 853 C C . THR A 1 106 ? 3.348 -4.465 8.664 1 95.25 106 THR A C 1
ATOM 855 O O . THR A 1 106 ? 2.287 -4.473 8.039 1 95.25 106 THR A O 1
ATOM 858 N N . GLU A 1 107 ? 3.727 -5.375 9.492 1 94.44 107 GLU A N 1
ATOM 859 C CA . GLU A 1 107 ? 2.75 -6.383 9.906 1 94.44 107 GLU A CA 1
ATOM 860 C C . GLU A 1 107 ? 1.547 -5.734 10.586 1 94.44 107 GLU A C 1
ATOM 862 O O . GLU A 1 107 ? 0.415 -6.195 10.43 1 94.44 107 GLU A O 1
ATOM 867 N N . PHE A 1 108 ? 1.838 -4.695 11.336 1 95.75 108 PHE A N 1
ATOM 868 C CA . PHE A 1 108 ? 0.766 -3.967 12.008 1 95.75 108 PHE A CA 1
ATOM 869 C C . PHE A 1 108 ? -0.205 -3.379 10.992 1 95.75 108 PHE A C 1
ATOM 871 O O . PHE A 1 108 ? -1.422 -3.443 11.18 1 95.75 108 PHE A O 1
ATOM 878 N N . PHE A 1 109 ? 0.328 -2.848 9.922 1 97.44 109 PHE A N 1
ATOM 879 C CA . PHE A 1 109 ? -0.505 -2.303 8.859 1 97.44 109 PHE A CA 1
ATOM 880 C C . PHE A 1 109 ? -1.421 -3.377 8.281 1 97.44 109 PHE A C 1
ATOM 882 O O . PHE A 1 109 ? -2.621 -3.15 8.117 1 97.44 109 PHE A O 1
ATOM 889 N N . ILE A 1 110 ? -0.903 -4.516 8.031 1 97.12 110 ILE A N 1
ATOM 890 C CA . ILE A 1 110 ? -1.653 -5.605 7.418 1 97.12 110 ILE A CA 1
ATOM 891 C C . ILE A 1 110 ? -2.744 -6.082 8.375 1 97.12 110 ILE A C 1
ATOM 893 O O . ILE A 1 110 ? -3.865 -6.375 7.953 1 97.12 110 ILE A O 1
ATOM 897 N N . ASP A 1 111 ? -2.393 -6.141 9.641 1 97.19 111 ASP A N 1
ATOM 898 C CA . ASP A 1 111 ? -3.379 -6.535 10.641 1 97.19 111 ASP A CA 1
ATOM 899 C C . ASP A 1 111 ? -4.535 -5.539 10.695 1 97.19 111 ASP A C 1
ATOM 901 O O . ASP A 1 111 ? -5.699 -5.938 10.797 1 97.19 111 ASP A O 1
ATOM 905 N N . GLN A 1 112 ? -4.258 -4.277 10.641 1 97.62 112 GLN A N 1
ATOM 906 C CA . GLN A 1 112 ? -5.289 -3.244 10.648 1 97.62 112 GLN A CA 1
ATOM 907 C C . GLN A 1 112 ? -6.145 -3.309 9.391 1 97.62 112 GLN A C 1
ATOM 909 O O . GLN A 1 112 ? -7.359 -3.105 9.445 1 97.62 112 GLN A O 1
ATOM 914 N N . LEU A 1 113 ? -5.508 -3.572 8.281 1 97.88 113 LEU A N 1
ATOM 915 C CA . LEU A 1 113 ? -6.234 -3.717 7.023 1 97.88 113 LEU A CA 1
ATOM 916 C C . LEU A 1 113 ? -7.195 -4.898 7.082 1 97.88 113 LEU A C 1
ATOM 918 O O . LEU A 1 113 ? -8.344 -4.793 6.641 1 97.88 113 LEU A O 1
ATOM 922 N N . ASP A 1 114 ? -6.688 -5.996 7.629 1 97.75 114 ASP A N 1
ATOM 923 C CA . ASP A 1 114 ? -7.52 -7.184 7.812 1 97.75 114 ASP A CA 1
ATOM 924 C C . ASP A 1 114 ? -8.75 -6.867 8.656 1 97.75 114 ASP A C 1
ATOM 926 O O . ASP A 1 114 ? -9.875 -7.207 8.273 1 97.75 114 ASP A O 1
ATOM 930 N N . GLU A 1 115 ? -8.531 -6.168 9.758 1 98 115 GLU A N 1
ATOM 931 C CA . GLU A 1 115 ? -9.625 -5.777 10.641 1 98 115 GLU A CA 1
ATOM 932 C C . GLU A 1 115 ? -10.586 -4.828 9.93 1 98 115 GLU A C 1
ATOM 934 O O . GLU A 1 115 ? -11.805 -4.988 10.031 1 98 115 GLU A O 1
ATOM 939 N N . PHE A 1 116 ? -10.062 -3.926 9.219 1 98.25 116 PHE A N 1
ATOM 940 C CA . PHE A 1 116 ? -10.844 -2.93 8.492 1 98.25 116 PHE A CA 1
ATOM 941 C C . PHE A 1 116 ? -11.75 -3.598 7.469 1 98.25 116 PHE A C 1
ATOM 943 O O . PHE A 1 116 ? -12.883 -3.15 7.246 1 98.25 116 PHE A O 1
ATOM 950 N N . LEU A 1 117 ? -11.25 -4.695 6.875 1 98.12 117 LEU A N 1
ATOM 951 C CA . LEU A 1 117 ? -11.984 -5.402 5.832 1 98.12 117 LEU A CA 1
ATOM 952 C C . LEU A 1 117 ? -12.977 -6.391 6.438 1 98.12 117 LEU A C 1
ATOM 954 O O . LEU A 1 117 ? -13.695 -7.078 5.707 1 98.12 117 LEU A O 1
ATOM 958 N N . GLY A 1 118 ? -13.016 -6.484 7.742 1 97.88 118 GLY A N 1
ATOM 959 C CA . GLY A 1 118 ? -13.914 -7.41 8.414 1 97.88 118 GLY A CA 1
ATOM 960 C C . GLY A 1 118 ? -13.391 -8.836 8.445 1 97.88 118 GLY A C 1
ATOM 961 O O . GLY A 1 118 ? -14.164 -9.789 8.398 1 97.88 118 GLY A O 1
ATOM 962 N N . LYS A 1 119 ? -12.102 -9.008 8.344 1 97.31 119 LYS A N 1
ATOM 963 C CA . LYS A 1 119 ? -11.43 -10.305 8.43 1 97.31 119 LYS A CA 1
ATOM 964 C C . LYS A 1 119 ? -11.969 -11.266 7.375 1 97.31 119 LYS A C 1
ATOM 966 O O . LYS A 1 119 ? -12.477 -12.336 7.707 1 97.31 119 LYS A O 1
ATOM 971 N N . PRO A 1 120 ? -11.844 -10.898 6.168 1 97.94 120 PRO A N 1
ATOM 972 C CA . PRO A 1 120 ? -12.328 -11.789 5.113 1 97.94 120 PRO A CA 1
ATOM 973 C C . PRO A 1 120 ? -11.625 -13.148 5.117 1 97.94 120 PRO A C 1
ATOM 975 O O . PRO A 1 120 ? -10.438 -13.227 5.426 1 97.94 120 PRO A O 1
ATOM 978 N N . VAL A 1 121 ? -12.312 -14.117 4.672 1 97.31 121 VAL A N 1
ATOM 979 C CA . VAL A 1 121 ? -11.789 -15.484 4.672 1 97.31 121 VAL A CA 1
ATOM 980 C C . VAL A 1 121 ? -11.203 -15.812 3.305 1 97.31 121 VAL A C 1
ATOM 982 O O . VAL A 1 121 ? -10.234 -16.578 3.205 1 97.31 121 VAL A O 1
ATOM 985 N N . TYR A 1 122 ? -11.805 -15.188 2.248 1 97.25 122 TYR A N 1
ATOM 986 C CA . TYR A 1 122 ? -11.375 -15.469 0.883 1 97.25 122 TYR A CA 1
ATOM 987 C C . TYR A 1 122 ? -11.102 -14.18 0.119 1 97.25 122 TYR A C 1
ATOM 989 O O . TYR A 1 122 ? -11.703 -13.141 0.404 1 97.25 122 TYR A O 1
ATOM 997 N N . CYS A 1 123 ? -10.234 -14.227 -0.832 1 97.31 123 CYS A N 1
ATOM 998 C CA . CYS A 1 123 ? -10 -13.094 -1.726 1 97.31 123 CYS A CA 1
ATOM 999 C C . CYS A 1 123 ? -11.094 -13.008 -2.789 1 97.31 123 CYS A C 1
ATOM 1001 O O . CYS A 1 123 ? -11.969 -13.875 -2.859 1 97.31 123 CYS A O 1
ATOM 1003 N N . PRO A 1 124 ? -11.031 -12.023 -3.65 1 96.5 124 PRO A N 1
ATOM 1004 C CA . PRO A 1 124 ? -12.117 -11.852 -4.617 1 96.5 124 PRO A CA 1
ATOM 1005 C C . PRO A 1 124 ? -12.211 -13 -5.613 1 96.5 124 PRO A C 1
ATOM 1007 O O . PRO A 1 124 ? -13.234 -13.172 -6.273 1 96.5 124 PRO A O 1
ATOM 1010 N N . HIS A 1 125 ? -11.156 -13.797 -5.715 1 96.88 125 HIS A N 1
ATOM 1011 C CA . HIS A 1 125 ? -11.141 -14.906 -6.664 1 96.88 125 HIS A CA 1
ATOM 1012 C C . HIS A 1 125 ? -11.477 -16.219 -5.977 1 96.88 125 HIS A C 1
ATOM 1014 O O . HIS A 1 125 ? -11.453 -17.281 -6.609 1 96.88 125 HIS A O 1
ATOM 1020 N N . GLY A 1 126 ? -11.727 -16.141 -4.656 1 96.69 126 GLY A N 1
ATOM 1021 C CA . GLY A 1 126 ? -12.125 -17.328 -3.928 1 96.69 126 GLY A CA 1
ATOM 1022 C C . GLY A 1 126 ? -10.969 -18.016 -3.232 1 96.69 126 GLY A C 1
ATOM 1023 O O . GLY A 1 126 ? -11.148 -19.062 -2.598 1 96.69 126 GLY A O 1
ATOM 1024 N N . GLY A 1 127 ? -9.828 -17.484 -3.336 1 96.06 127 GLY A N 1
ATOM 1025 C CA . GLY A 1 127 ? -8.688 -18.031 -2.615 1 96.06 127 GLY A CA 1
ATOM 1026 C C . GLY A 1 127 ? -8.703 -17.688 -1.136 1 96.06 127 GLY A C 1
ATOM 1027 O O . GLY A 1 127 ? -9.062 -16.578 -0.752 1 96.06 127 GLY A O 1
ATOM 1028 N N . ALA A 1 128 ? -8.336 -18.703 -0.343 1 97.31 128 ALA A N 1
ATOM 1029 C CA . ALA A 1 128 ? -8.344 -18.516 1.105 1 97.31 128 ALA A CA 1
ATOM 1030 C C . ALA A 1 128 ? -7.234 -17.562 1.537 1 97.31 128 ALA A C 1
ATOM 1032 O O . ALA A 1 128 ? -6.133 -17.594 0.985 1 97.31 128 ALA A O 1
ATOM 1033 N N . ILE A 1 129 ? -7.496 -16.766 2.531 1 98.06 129 ILE A N 1
ATOM 1034 C CA . ILE A 1 129 ? -6.523 -15.828 3.096 1 98.06 129 ILE A CA 1
ATOM 1035 C C . ILE A 1 129 ? -5.902 -16.438 4.352 1 98.06 129 ILE A C 1
ATOM 1037 O O . ILE A 1 129 ? -6.598 -16.688 5.336 1 98.06 129 ILE A O 1
ATOM 1041 N N . PRO A 1 130 ? -4.625 -16.609 4.285 1 96.81 130 PRO A N 1
ATOM 1042 C CA . PRO A 1 130 ? -3.99 -17.156 5.484 1 96.81 130 PRO A CA 1
ATOM 1043 C C . PRO A 1 130 ? -4.066 -16.219 6.684 1 96.81 130 PRO A C 1
ATOM 1045 O O . PRO A 1 130 ? -4.066 -14.992 6.512 1 96.81 130 PRO A O 1
ATOM 1048 N N . ASP A 1 131 ? -4.082 -16.812 7.848 1 92.25 131 ASP A N 1
ATOM 1049 C CA . ASP A 1 131 ? -3.93 -16 9.047 1 92.25 131 ASP A CA 1
ATOM 1050 C C . ASP A 1 131 ? -2.455 -15.773 9.375 1 92.25 131 ASP A C 1
ATOM 1052 O O . ASP A 1 131 ? -1.578 -16.109 8.578 1 92.25 131 ASP A O 1
ATOM 1056 N N . LYS A 1 132 ? -2.148 -15.203 10.477 1 86.31 132 LYS A N 1
ATOM 1057 C CA . LYS A 1 132 ? -0.795 -14.805 10.852 1 86.31 132 LYS A CA 1
ATOM 1058 C C . LYS A 1 132 ? 0.104 -16.016 11.055 1 86.31 132 LYS A C 1
ATOM 1060 O O . LYS A 1 132 ? 1.326 -15.922 10.922 1 86.31 132 LYS A O 1
ATOM 1065 N N . ASP A 1 133 ? -0.506 -17.156 11.25 1 84.5 133 ASP A N 1
ATOM 1066 C CA . ASP A 1 133 ? 0.255 -18.375 11.5 1 84.5 133 ASP A CA 1
ATOM 1067 C C . ASP A 1 133 ? 0.329 -19.25 10.242 1 84.5 133 ASP A C 1
ATOM 1069 O O . ASP A 1 133 ? 0.854 -20.359 10.281 1 84.5 133 ASP A O 1
ATOM 1073 N N . GLY A 1 134 ? -0.294 -18.812 9.203 1 88.75 134 GLY A N 1
ATOM 1074 C CA . GLY A 1 134 ? -0.238 -19.547 7.945 1 88.75 134 GLY A CA 1
ATOM 1075 C C . GLY A 1 134 ? -1.362 -20.547 7.785 1 88.75 134 GLY A C 1
ATOM 1076 O O . GLY A 1 134 ? -1.35 -21.359 6.859 1 88.75 134 GLY A O 1
ATOM 1077 N N . VAL A 1 135 ? -2.236 -20.469 8.695 1 91.06 135 VAL A N 1
ATOM 1078 C CA . VAL A 1 135 ? -3.389 -21.359 8.617 1 91.06 135 VAL A CA 1
ATOM 1079 C C . VAL A 1 135 ? -4.461 -20.734 7.727 1 91.06 135 VAL A C 1
ATOM 1081 O O . VAL A 1 135 ? -4.754 -19.547 7.84 1 91.06 135 VAL A O 1
ATOM 1084 N N . MET A 1 136 ? -5.004 -21.547 6.809 1 93.44 136 MET A N 1
ATOM 1085 C CA . MET A 1 136 ? -6.012 -21.016 5.891 1 93.44 136 MET A CA 1
ATOM 1086 C C . MET A 1 136 ? -7.184 -21.984 5.754 1 93.44 136 MET A C 1
ATOM 1088 O O . MET A 1 136 ? -7.027 -23.188 5.953 1 93.44 136 MET A O 1
ATOM 1092 N N . ALA A 1 137 ? -8.305 -21.375 5.391 1 95.12 137 ALA A N 1
ATOM 1093 C CA . ALA A 1 137 ? -9.5 -22.172 5.105 1 95.12 137 ALA A CA 1
ATOM 1094 C C . ALA A 1 137 ? -9.297 -23.031 3.861 1 95.12 137 ALA A C 1
ATOM 1096 O O . ALA A 1 137 ? -8.359 -22.828 3.098 1 95.12 137 ALA A O 1
ATOM 1097 N N . LYS A 1 138 ? -10.156 -24.047 3.766 1 93.31 138 LYS A N 1
ATOM 1098 C CA . LYS A 1 138 ? -10.102 -24.906 2.59 1 93.31 138 LYS A CA 1
ATOM 1099 C C . LYS A 1 138 ? -10.555 -24.156 1.338 1 93.31 138 LYS A C 1
ATOM 1101 O O . LYS A 1 138 ? -11.531 -23.406 1.377 1 93.31 138 LYS A O 1
ATOM 1106 N N . GLU A 1 139 ? -9.805 -24.422 0.28 1 93.88 139 GLU A N 1
ATOM 1107 C CA . GLU A 1 139 ? -10.172 -23.875 -1.019 1 93.88 139 GLU A CA 1
ATOM 1108 C C . GLU A 1 139 ? -10.789 -24.938 -1.922 1 93.88 139 GLU A C 1
ATOM 1110 O O . GLU A 1 139 ? -10.453 -26.109 -1.82 1 93.88 139 GLU A O 1
ATOM 1115 N N . ALA A 1 140 ? -11.711 -24.422 -2.73 1 94.75 140 ALA A N 1
ATOM 1116 C CA . ALA A 1 140 ? -12.242 -25.359 -3.73 1 94.75 140 ALA A CA 1
ATOM 1117 C C . ALA A 1 140 ? -11.133 -25.844 -4.656 1 94.75 140 ALA A C 1
ATOM 1119 O O . ALA A 1 140 ? -10.328 -25.062 -5.152 1 94.75 140 ALA A O 1
ATOM 1120 N N . THR A 1 141 ? -11.172 -27.172 -4.883 1 93.25 141 THR A N 1
ATOM 1121 C CA . THR A 1 141 ? -10.078 -27.734 -5.668 1 93.25 141 THR A CA 1
ATOM 1122 C C . THR A 1 141 ? -10.625 -28.531 -6.852 1 93.25 141 THR A C 1
ATOM 1124 O O . THR A 1 141 ? -9.859 -28.953 -7.73 1 93.25 141 THR A O 1
ATOM 1127 N N . VAL A 1 142 ? -11.914 -28.719 -6.941 1 96.12 142 VAL A N 1
ATOM 1128 C CA . VAL A 1 142 ? -12.492 -29.516 -8.016 1 96.12 142 VAL A CA 1
ATOM 1129 C C . VAL A 1 142 ? -12.734 -28.641 -9.242 1 96.12 142 VAL A C 1
ATOM 1131 O O . VAL A 1 142 ? -13.555 -27.719 -9.203 1 96.12 142 VAL A O 1
ATOM 1134 N N . PRO A 1 143 ? -12.047 -28.891 -10.289 1 97.31 143 PRO A N 1
ATOM 1135 C CA . PRO A 1 143 ? -12.305 -28.109 -11.5 1 97.31 143 PRO A CA 1
ATOM 1136 C C . PRO A 1 143 ? -13.695 -28.391 -12.086 1 97.31 143 PRO A C 1
ATOM 1138 O O . PRO A 1 143 ? -14.172 -29.516 -12.047 1 97.31 143 PRO A O 1
ATOM 1141 N N . LEU A 1 144 ? -14.281 -27.438 -12.617 1 97 144 LEU A N 1
ATOM 1142 C CA . LEU A 1 144 ? -15.555 -27.578 -13.312 1 97 144 LEU A CA 1
ATOM 1143 C C . LEU A 1 144 ? -15.461 -28.641 -14.406 1 97 144 LEU A C 1
ATOM 1145 O O . LEU A 1 144 ? -16.422 -29.359 -14.664 1 97 144 LEU A O 1
ATOM 1149 N N . ALA A 1 145 ? -14.312 -28.75 -15 1 96.31 145 ALA A N 1
ATOM 1150 C CA . ALA A 1 145 ? -14.039 -29.672 -16.094 1 96.31 145 ALA A CA 1
ATOM 1151 C C . ALA A 1 145 ? -14.289 -31.109 -15.68 1 96.31 145 ALA A C 1
ATOM 1153 O O . ALA A 1 145 ? -14.492 -31.984 -16.531 1 96.31 145 ALA A O 1
ATOM 1154 N N . ASP A 1 146 ? -14.305 -31.359 -14.406 1 96.44 146 ASP A N 1
ATOM 1155 C CA . ASP A 1 146 ? -14.398 -32.719 -13.914 1 96.44 146 ASP A CA 1
ATOM 1156 C C . ASP A 1 146 ? -15.859 -33.125 -13.664 1 96.44 146 ASP A C 1
ATOM 1158 O O . ASP A 1 146 ? -16.141 -34.25 -13.305 1 96.44 146 ASP A O 1
ATOM 1162 N N . LEU A 1 147 ? -16.812 -32.281 -13.859 1 96.19 147 LEU A N 1
ATOM 1163 C CA . LEU A 1 147 ? -18.219 -32.531 -13.562 1 96.19 147 LEU A CA 1
ATOM 1164 C C . LEU A 1 147 ? -18.922 -33.125 -14.773 1 96.19 147 LEU A C 1
ATOM 1166 O O . LEU A 1 147 ? -18.344 -33.219 -15.859 1 96.19 147 LEU A O 1
ATOM 1170 N N . ALA A 1 148 ? -20.172 -33.562 -14.5 1 95.81 148 ALA A N 1
ATOM 1171 C CA . ALA A 1 148 ? -20.953 -34.219 -15.531 1 95.81 148 ALA A CA 1
ATOM 1172 C C . ALA A 1 148 ? -22.25 -33.469 -15.82 1 95.81 148 ALA A C 1
ATOM 1174 O O . ALA A 1 148 ? -22.656 -32.625 -15.039 1 95.81 148 ALA A O 1
ATOM 1175 N N . VAL A 1 149 ? -22.828 -33.875 -16.969 1 96.62 149 VAL A N 1
ATOM 1176 C CA . VAL A 1 149 ? -24.109 -33.312 -17.359 1 96.62 149 VAL A CA 1
ATOM 1177 C C . VAL A 1 149 ? -25.156 -33.594 -16.266 1 96.62 149 VAL A C 1
ATOM 1179 O O . VAL A 1 149 ? -25.234 -34.688 -15.734 1 96.62 149 VAL A O 1
ATOM 1182 N N . GLY A 1 150 ? -25.812 -32.531 -15.875 1 95.81 150 GLY A N 1
ATOM 1183 C CA . GLY A 1 150 ? -26.844 -32.656 -14.867 1 95.81 150 GLY A CA 1
ATOM 1184 C C . GLY A 1 150 ? -26.391 -32.219 -13.484 1 95.81 150 GLY A C 1
ATOM 1185 O O . GLY A 1 150 ? -27.219 -31.969 -12.609 1 95.81 150 GLY A O 1
ATOM 1186 N N . ASP A 1 151 ? -25.125 -32.156 -13.297 1 96.12 151 ASP A N 1
ATOM 1187 C CA . ASP A 1 151 ? -24.594 -31.766 -12 1 96.12 151 ASP A CA 1
ATOM 1188 C C . ASP A 1 151 ? -24.938 -30.328 -11.672 1 96.12 151 ASP A C 1
ATOM 1190 O O . ASP A 1 151 ? -24.922 -29.469 -12.555 1 96.12 151 ASP A O 1
ATOM 1194 N N . LYS A 1 152 ? -25.312 -30.047 -10.43 1 96.38 152 LYS A N 1
ATOM 1195 C CA . LYS A 1 152 ? -25.453 -28.703 -9.883 1 96.38 152 LYS A CA 1
ATOM 1196 C C . LYS A 1 152 ? -24.234 -28.297 -9.062 1 96.38 152 LYS A C 1
ATOM 1198 O O . LYS A 1 152 ? -23.688 -29.125 -8.32 1 96.38 152 LYS A O 1
ATOM 1203 N N . PHE A 1 153 ? -23.797 -27.094 -9.32 1 96.38 153 PHE A N 1
ATOM 1204 C CA . PHE A 1 153 ? -22.562 -26.672 -8.648 1 96.38 153 PHE A CA 1
ATOM 1205 C C . PHE A 1 153 ? -22.578 -25.172 -8.383 1 96.38 153 PHE A C 1
ATOM 1207 O O . PHE A 1 153 ? -23.422 -24.453 -8.922 1 96.38 153 PHE A O 1
ATOM 1214 N N . LYS A 1 154 ? -21.688 -24.719 -7.473 1 96.81 154 LYS A N 1
ATOM 1215 C CA . LYS A 1 154 ? -21.375 -23.312 -7.223 1 96.81 154 LYS A CA 1
ATOM 1216 C C . LYS A 1 154 ? -19.922 -23 -7.547 1 96.81 154 LYS A C 1
ATOM 1218 O O . LYS A 1 154 ? -19.031 -23.766 -7.191 1 96.81 154 LYS A O 1
ATOM 1223 N N . ILE A 1 155 ? -19.766 -22 -8.289 1 96.44 155 ILE A N 1
ATOM 1224 C CA . ILE A 1 155 ? -18.391 -21.562 -8.539 1 96.44 155 ILE A CA 1
ATOM 1225 C C . ILE A 1 155 ? -17.828 -20.906 -7.281 1 96.44 155 ILE A C 1
ATOM 1227 O O 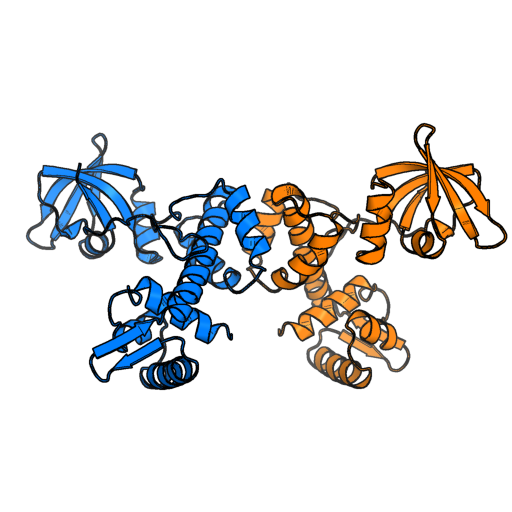. ILE A 1 155 ? -18.391 -19.938 -6.762 1 96.44 155 ILE A O 1
ATOM 1231 N N . GLN A 1 156 ? -16.656 -21.422 -6.848 1 97.12 156 GLN A N 1
ATOM 1232 C CA . GLN A 1 156 ? -16.109 -20.953 -5.57 1 97.12 156 GLN A CA 1
ATOM 1233 C C . GLN A 1 156 ? -14.781 -20.25 -5.762 1 97.12 156 GLN A C 1
ATOM 1235 O O . GLN A 1 156 ? -14.406 -19.391 -4.957 1 97.12 156 GLN A O 1
ATOM 1240 N N . ARG A 1 157 ? -14.039 -20.609 -6.77 1 97.31 157 ARG A N 1
ATOM 1241 C CA . ARG A 1 157 ? -12.703 -20.062 -6.965 1 97.31 157 ARG A CA 1
ATOM 1242 C C . ARG A 1 157 ? -12.312 -20.078 -8.438 1 97.31 157 ARG A C 1
ATOM 1244 O O . ARG A 1 157 ? -12.703 -20.984 -9.172 1 97.31 157 ARG A O 1
ATOM 1251 N N . VAL A 1 158 ? -11.641 -19.094 -8.82 1 97.12 158 VAL A N 1
ATOM 1252 C CA . VAL A 1 158 ? -11.078 -19.031 -10.164 1 97.12 158 VAL A CA 1
ATOM 1253 C C . VAL A 1 158 ? -9.609 -18.609 -10.094 1 97.12 158 VAL A C 1
ATOM 1255 O O . VAL A 1 158 ? -9.211 -17.906 -9.164 1 97.12 158 VAL A O 1
ATOM 1258 N N . THR A 1 159 ? -8.812 -19.047 -11 1 94.19 159 THR A N 1
ATOM 1259 C CA . THR A 1 159 ? -7.434 -18.594 -11.062 1 94.19 159 THR A CA 1
ATOM 1260 C C . THR A 1 159 ? -7.363 -17.109 -11.414 1 94.19 159 THR A C 1
ATOM 1262 O O . THR A 1 159 ? -8.258 -16.594 -12.086 1 94.19 159 THR A O 1
ATOM 1265 N N . ASP A 1 160 ? -6.359 -16.484 -10.969 1 92.19 160 ASP A N 1
ATOM 1266 C CA . ASP A 1 160 ? -6.242 -15.047 -11.164 1 92.19 160 ASP A CA 1
ATOM 1267 C C . ASP A 1 160 ? -5.586 -14.727 -12.5 1 92.19 160 ASP A C 1
ATOM 1269 O O . ASP A 1 160 ? -4.73 -13.836 -12.578 1 92.19 160 ASP A O 1
ATOM 1273 N N . ASP A 1 161 ? -6.004 -15.445 -13.492 1 92.38 161 ASP A N 1
ATOM 1274 C CA . ASP A 1 161 ? -5.574 -15.164 -14.859 1 92.38 161 ASP A CA 1
ATOM 1275 C C . ASP A 1 161 ? -6.418 -14.047 -15.484 1 92.38 161 ASP A C 1
ATOM 1277 O O . ASP A 1 161 ? -7.637 -14.18 -15.602 1 92.38 161 ASP A O 1
ATOM 1281 N N . LYS A 1 162 ? -5.758 -13.023 -15.969 1 92.81 162 LYS A N 1
ATOM 1282 C CA . LYS A 1 162 ? -6.457 -11.828 -16.438 1 92.81 162 LYS A CA 1
ATOM 1283 C C . LYS A 1 162 ? -7.41 -12.164 -17.578 1 92.81 162 LYS A C 1
ATOM 1285 O O . LYS A 1 162 ? -8.547 -11.68 -17.609 1 92.81 162 LYS A O 1
ATOM 1290 N N . ASP A 1 163 ? -6.957 -12.953 -18.531 1 94.44 163 ASP A N 1
ATOM 1291 C CA . ASP A 1 163 ? -7.785 -13.32 -19.672 1 94.44 163 ASP A CA 1
ATOM 1292 C C . ASP A 1 163 ? -9.008 -14.117 -19.234 1 94.44 163 ASP A C 1
ATOM 1294 O O . ASP A 1 163 ? -10.117 -13.891 -19.734 1 94.44 163 ASP A O 1
ATOM 1298 N N . LEU A 1 164 ? -8.766 -14.984 -18.344 1 95.88 164 LEU A N 1
ATOM 1299 C CA . LEU A 1 164 ? -9.875 -15.766 -17.812 1 95.88 164 LEU A CA 1
ATOM 1300 C C . LEU A 1 164 ? -10.883 -14.859 -17.125 1 95.88 164 LEU A C 1
ATOM 1302 O O . LEU A 1 164 ? -12.086 -14.961 -17.375 1 95.88 164 LEU A O 1
ATOM 1306 N N . LEU A 1 165 ? -10.406 -14.008 -16.281 1 96.31 165 LEU A N 1
ATOM 1307 C CA . LEU A 1 165 ? -11.289 -13.148 -15.5 1 96.31 165 LEU A CA 1
ATOM 1308 C C . LEU A 1 165 ? -12.094 -12.219 -16.391 1 96.31 165 LEU A C 1
ATOM 1310 O O . LEU A 1 165 ? -13.281 -12 -16.156 1 96.31 165 LEU A O 1
ATOM 1314 N N . ASN A 1 166 ? -11.516 -11.711 -17.406 1 95.31 166 ASN A N 1
ATOM 1315 C CA . ASN A 1 166 ? -12.227 -10.891 -18.391 1 95.31 166 ASN A CA 1
ATOM 1316 C C . ASN A 1 166 ? -13.297 -11.695 -19.125 1 95.31 166 ASN A C 1
ATOM 1318 O O . ASN A 1 166 ? -14.398 -11.195 -19.359 1 95.31 166 ASN A O 1
ATOM 1322 N N . TYR A 1 167 ? -12.891 -12.906 -19.469 1 95.62 167 TYR A N 1
ATOM 1323 C CA . TYR A 1 167 ? -13.812 -13.82 -20.125 1 95.62 167 TYR A CA 1
ATOM 1324 C C . TYR A 1 167 ? -15.039 -14.086 -19.266 1 95.62 167 TYR A C 1
ATOM 1326 O O . TYR A 1 167 ? -16.172 -13.969 -19.734 1 95.62 167 TYR A O 1
ATOM 1334 N N . LEU A 1 168 ? -14.844 -14.344 -18.047 1 95.44 168 LEU A N 1
ATOM 1335 C CA . LEU A 1 168 ? -15.93 -14.641 -17.125 1 95.44 168 LEU A CA 1
ATOM 1336 C C . LEU A 1 168 ? -16.797 -13.398 -16.891 1 95.44 168 LEU A C 1
ATOM 1338 O O . LEU A 1 168 ? -18.016 -13.5 -16.781 1 95.44 168 LEU A O 1
ATOM 1342 N N . ASP A 1 169 ? -16.156 -12.305 -16.812 1 93.31 169 ASP A N 1
ATOM 1343 C CA . ASP A 1 169 ? -16.875 -11.047 -16.625 1 93.31 169 ASP A CA 1
ATOM 1344 C C . ASP A 1 169 ? -17.812 -10.781 -17.812 1 93.31 169 ASP A C 1
ATOM 1346 O O . ASP A 1 169 ? -18.953 -10.359 -17.609 1 93.31 169 ASP A O 1
ATOM 1350 N N . LYS A 1 170 ? -17.344 -10.961 -18.969 1 93.88 170 LYS A N 1
ATOM 1351 C CA . LYS A 1 170 ? -18.141 -10.773 -20.172 1 93.88 170 LYS A CA 1
ATOM 1352 C C . LYS A 1 170 ? -19.391 -11.664 -20.156 1 93.88 170 LYS A C 1
ATOM 1354 O O . LYS A 1 170 ? -20.453 -11.266 -20.641 1 93.88 170 LYS A O 1
ATOM 1359 N N . LEU A 1 171 ? -19.266 -12.805 -19.531 1 93.81 171 LEU A N 1
ATOM 1360 C CA . LEU A 1 171 ? -20.344 -13.773 -19.484 1 93.81 171 LEU A CA 1
ATOM 1361 C C . LEU A 1 171 ? -21.203 -13.578 -18.234 1 93.81 171 LEU A C 1
ATOM 1363 O O . LEU A 1 171 ? -22.141 -14.336 -18 1 93.81 171 LEU A O 1
ATOM 1367 N N . ASP A 1 172 ? -20.812 -12.633 -17.391 1 92.44 172 ASP A N 1
ATOM 1368 C CA . ASP A 1 172 ? -21.5 -12.305 -16.156 1 92.44 172 ASP A CA 1
ATOM 1369 C C . ASP A 1 172 ? -21.5 -13.484 -15.188 1 92.44 172 ASP A C 1
ATOM 1371 O O . ASP A 1 172 ? -22.531 -13.797 -14.57 1 92.44 172 ASP A O 1
ATOM 1375 N N . ILE A 1 173 ? -20.453 -14.141 -15.211 1 91.81 173 ILE A N 1
ATOM 1376 C CA . ILE A 1 173 ? -20.281 -15.234 -14.266 1 91.81 173 ILE A CA 1
ATOM 1377 C C . ILE A 1 173 ? -19.719 -14.703 -12.953 1 91.81 173 ILE A C 1
ATOM 1379 O O . ILE A 1 173 ? -18.781 -13.906 -12.953 1 91.81 173 ILE A O 1
ATOM 1383 N N . LYS A 1 174 ? -20.281 -15.195 -11.852 1 88.19 174 LYS A N 1
ATOM 1384 C CA . LYS A 1 174 ? -19.875 -14.727 -10.531 1 88.19 174 LYS A CA 1
ATOM 1385 C C . LYS A 1 174 ? -19.594 -15.898 -9.586 1 88.19 174 LYS A C 1
ATOM 1387 O O . LYS A 1 174 ? -20.094 -17 -9.812 1 88.19 174 LYS A O 1
ATOM 1392 N N . LEU A 1 175 ? -18.906 -15.555 -8.617 1 93.81 175 LEU A N 1
ATOM 1393 C CA . LEU A 1 175 ? -18.672 -16.562 -7.59 1 93.81 175 LEU A CA 1
ATOM 1394 C C . LEU A 1 175 ? -19.906 -16.734 -6.711 1 93.81 175 LEU A C 1
ATOM 1396 O O . LEU A 1 175 ? -20.766 -15.859 -6.656 1 93.81 175 LEU A O 1
ATOM 1400 N N . ASP A 1 176 ? -19.984 -17.812 -6.172 1 92.88 176 ASP A N 1
ATOM 1401 C CA . ASP A 1 176 ? -20.984 -18.156 -5.156 1 92.88 176 ASP A CA 1
ATOM 1402 C C . ASP A 1 176 ? -22.375 -18.188 -5.754 1 92.88 176 ASP A C 1
ATOM 1404 O O . ASP A 1 176 ? -23.359 -17.859 -5.074 1 92.88 176 ASP A O 1
ATOM 1408 N N . LYS A 1 177 ? -22.469 -18.344 -7.023 1 93 177 LYS A N 1
ATOM 1409 C CA . LYS A 1 177 ? -23.75 -18.562 -7.699 1 93 177 LYS A CA 1
ATOM 1410 C C . LYS A 1 177 ? -23.906 -20.016 -8.133 1 93 177 LYS A C 1
ATOM 1412 O O . LYS A 1 177 ? -22.922 -20.672 -8.484 1 93 177 LYS A O 1
ATOM 1417 N N . LYS A 1 178 ? -25.156 -20.406 -8.148 1 94.56 178 LYS A N 1
ATOM 1418 C CA . LYS A 1 178 ? -25.453 -21.797 -8.484 1 94.56 178 LYS A CA 1
ATOM 1419 C C . LYS A 1 178 ? -25.734 -21.953 -9.977 1 94.56 178 LYS A C 1
ATOM 1421 O O . LYS A 1 178 ? -26.469 -21.172 -10.562 1 94.56 178 LYS A O 1
ATOM 1426 N N . TYR A 1 179 ? -25.125 -23.031 -10.547 1 95.75 179 TYR A N 1
ATOM 1427 C CA . TYR A 1 179 ? -25.297 -23.359 -11.961 1 95.75 179 TYR A CA 1
ATOM 1428 C C . TYR A 1 179 ? -25.609 -24.828 -12.148 1 95.75 179 TYR A C 1
ATOM 1430 O O . TYR A 1 179 ? -25.453 -25.625 -11.211 1 95.75 179 TYR A O 1
ATOM 1438 N N . THR A 1 180 ? -26.109 -25.156 -13.289 1 96.31 180 THR A N 1
ATOM 1439 C CA . THR A 1 180 ? -26.328 -26.531 -13.719 1 96.31 180 THR A CA 1
ATOM 1440 C C . THR A 1 180 ? -25.641 -26.797 -15.062 1 96.31 180 THR A C 1
ATOM 1442 O O . THR A 1 180 ? -25.688 -25.938 -15.953 1 96.31 180 THR A O 1
ATOM 1445 N N . ILE A 1 181 ? -25.078 -27.984 -15.203 1 96.88 181 ILE A N 1
ATOM 1446 C CA . ILE A 1 181 ? -24.516 -28.344 -16.5 1 96.88 181 ILE A CA 1
ATOM 1447 C C . ILE A 1 181 ? -25.594 -28.938 -17.391 1 96.88 181 ILE A C 1
ATOM 1449 O O . ILE A 1 181 ? -26.125 -30.016 -17.094 1 96.88 181 ILE A O 1
ATOM 1453 N N . ASP A 1 182 ? -25.844 -28.312 -18.453 1 97.12 182 ASP A N 1
ATOM 1454 C CA . ASP A 1 182 ? -26.891 -28.781 -19.359 1 97.12 182 ASP A CA 1
ATO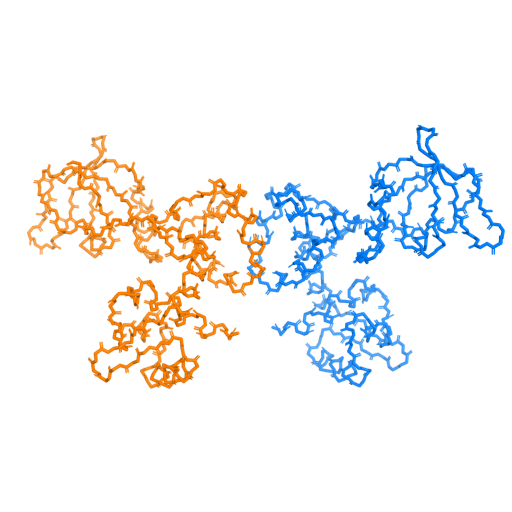M 1455 C C . ASP A 1 182 ? -26.328 -29.719 -20.422 1 97.12 182 ASP A C 1
ATOM 1457 O O . ASP A 1 182 ? -26.969 -30.688 -20.812 1 97.12 182 ASP A O 1
ATOM 1461 N N . GLU A 1 183 ? -25.172 -29.328 -20.875 1 96.88 183 GLU A N 1
ATOM 1462 C CA . GLU A 1 183 ? -24.578 -30.094 -21.969 1 96.88 183 GLU A CA 1
ATOM 1463 C C . GLU A 1 183 ? -23.062 -29.953 -21.984 1 96.88 183 GLU A C 1
ATOM 1465 O O . GLU A 1 183 ? -22.531 -28.906 -21.594 1 96.88 183 GLU A O 1
ATOM 1470 N N . ILE A 1 184 ? -22.391 -31.016 -22.391 1 96.69 184 ILE A N 1
ATOM 1471 C CA . ILE A 1 184 ? -20.953 -31 -22.703 1 96.69 184 ILE A CA 1
ATOM 1472 C C . ILE A 1 184 ? -20.75 -31.469 -24.141 1 96.69 184 ILE A C 1
ATOM 1474 O O . ILE A 1 184 ? -21.062 -32.594 -24.484 1 96.69 184 ILE A O 1
ATOM 1478 N N . GLU A 1 185 ? -20.234 -30.578 -24.922 1 94.12 185 GLU A N 1
ATOM 1479 C CA . GLU A 1 185 ? -20.062 -30.891 -26.344 1 94.12 185 GLU A CA 1
ATOM 1480 C C . GLU A 1 185 ? -18.969 -31.938 -26.547 1 94.12 185 GLU A C 1
ATOM 1482 O O . GLU A 1 185 ? -17.859 -31.812 -26.016 1 94.12 185 GLU A O 1
ATOM 1487 N N . ALA A 1 186 ? -19.203 -32.906 -27.375 1 91.19 186 ALA A N 1
ATOM 1488 C CA . ALA A 1 186 ? -18.281 -34 -27.594 1 91.19 186 ALA A CA 1
ATOM 1489 C C . ALA A 1 186 ? -17.078 -33.562 -28.438 1 91.19 186 ALA A C 1
ATOM 1491 O O . ALA A 1 186 ? -15.961 -34.031 -28.25 1 91.19 186 ALA A O 1
ATOM 1492 N N . PHE A 1 187 ? -17.344 -32.625 -29.219 1 91.31 187 PHE A N 1
ATOM 1493 C CA . PHE A 1 187 ? -16.344 -32.25 -30.203 1 91.31 187 PHE A CA 1
ATOM 1494 C C . PHE A 1 187 ? -15.242 -31.406 -29.594 1 91.31 187 PHE A C 1
ATOM 1496 O O . PHE A 1 187 ? -14.055 -31.703 -29.75 1 91.31 187 PHE A O 1
ATOM 1503 N N . ASP A 1 188 ? -15.617 -30.391 -28.812 1 91.25 188 ASP A N 1
ATOM 1504 C CA . ASP A 1 188 ? -14.586 -29.469 -28.359 1 91.25 188 ASP A CA 1
ATOM 1505 C C . ASP A 1 188 ? -14.57 -29.375 -26.828 1 91.25 188 ASP A C 1
ATOM 1507 O O . ASP A 1 188 ? -13.789 -28.625 -26.25 1 91.25 188 ASP A O 1
ATOM 1511 N N . LYS A 1 189 ? -15.516 -30.078 -26.266 1 93.06 189 LYS A N 1
ATOM 1512 C CA . LYS A 1 189 ? -15.594 -30.219 -24.828 1 93.06 189 LYS A CA 1
ATOM 1513 C C . LYS A 1 189 ? -16.047 -28.922 -24.172 1 93.06 189 LYS A C 1
ATOM 1515 O O . LYS A 1 189 ? -15.773 -28.672 -23 1 93.06 189 LYS A O 1
ATOM 1520 N N . SER A 1 190 ? -16.734 -28.078 -24.922 1 95.56 190 SER A N 1
ATOM 1521 C CA . SER A 1 190 ? -17.344 -26.891 -24.344 1 95.56 190 SER A CA 1
ATOM 1522 C C . SER A 1 190 ? -18.516 -27.25 -23.422 1 95.56 190 SER A C 1
ATOM 1524 O O . SER A 1 190 ? -19.188 -28.25 -23.641 1 95.56 190 SER A O 1
ATOM 1526 N N . PHE A 1 191 ? -18.688 -26.484 -22.406 1 96.19 191 PHE A N 1
ATOM 1527 C CA . PHE A 1 191 ? -19.75 -26.688 -21.438 1 96.19 191 PHE A CA 1
ATOM 1528 C C . PHE A 1 191 ? -20.891 -25.703 -21.656 1 96.19 191 PHE A C 1
ATOM 1530 O O . PHE A 1 191 ? -20.656 -24.5 -21.859 1 96.19 191 PHE A O 1
ATOM 1537 N N . THR A 1 192 ? -22.094 -26.156 -21.703 1 97.19 192 THR A N 1
ATOM 1538 C CA . THR A 1 192 ? -23.266 -25.312 -21.578 1 97.19 192 THR A CA 1
ATOM 1539 C C . THR A 1 192 ? -23.859 -25.406 -20.188 1 97.19 192 THR A C 1
ATOM 1541 O O . THR A 1 192 ? -24.281 -26.469 -19.75 1 97.19 192 THR A O 1
ATOM 1544 N N . ILE A 1 193 ? -23.797 -24.25 -19.531 1 96.88 193 ILE A N 1
ATOM 1545 C CA . ILE A 1 193 ? -24.328 -24.219 -18.172 1 96.88 193 ILE A CA 1
ATOM 1546 C C . ILE A 1 193 ? -25.5 -23.25 -18.094 1 96.88 193 ILE A C 1
ATOM 1548 O O . ILE A 1 193 ? -25.672 -22.391 -18.969 1 96.88 193 ILE A O 1
ATOM 1552 N N . SER A 1 194 ? -26.297 -23.422 -17.031 1 95.56 194 SER A N 1
ATOM 1553 C CA . SER A 1 194 ? -27.453 -22.547 -16.938 1 95.56 194 SER A CA 1
ATOM 1554 C C . SER A 1 194 ? -27.656 -22.062 -15.5 1 95.56 194 SER A C 1
ATOM 1556 O O . SER A 1 194 ? -27.297 -22.75 -14.547 1 95.56 194 SER A O 1
ATOM 1558 N N . ARG A 1 195 ? -28.078 -20.844 -15.484 1 92 195 ARG A N 1
ATOM 1559 C CA . ARG A 1 195 ? -28.5 -20.203 -14.242 1 92 195 ARG A CA 1
ATOM 1560 C C . ARG A 1 195 ? -29.766 -19.375 -14.453 1 92 195 ARG A C 1
ATOM 1562 O O . ARG A 1 195 ? -29.797 -18.484 -15.305 1 92 195 ARG A O 1
ATOM 1569 N N . LYS A 1 196 ? -30.812 -19.641 -13.633 1 88.38 196 LYS A N 1
ATOM 1570 C CA . LYS A 1 196 ? -32.094 -18.938 -13.695 1 88.38 196 LYS A CA 1
ATOM 1571 C C . LYS A 1 196 ? -32.594 -18.859 -15.133 1 88.38 196 LYS A C 1
ATOM 1573 O O . LYS A 1 196 ? -32.969 -17.781 -15.602 1 88.38 196 LYS A O 1
ATOM 1578 N N . GLY A 1 197 ? -32.469 -19.891 -15.859 1 87.31 197 GLY A N 1
ATOM 1579 C CA . GLY A 1 197 ? -33.031 -19.984 -17.188 1 87.31 197 GLY A CA 1
ATOM 1580 C C . GLY A 1 197 ? -32.125 -19.469 -18.266 1 87.31 197 GLY A C 1
ATOM 1581 O O . GLY A 1 197 ? -32.406 -19.609 -19.469 1 87.31 197 GLY A O 1
ATOM 1582 N N . GLU A 1 198 ? -31.031 -18.828 -17.906 1 92.62 198 GLU A N 1
ATOM 1583 C CA . GLU A 1 198 ? -30.062 -18.328 -18.891 1 92.62 198 GLU A CA 1
ATOM 1584 C C . GLU A 1 198 ? -28.953 -19.344 -19.141 1 92.62 198 GLU A C 1
ATOM 1586 O O . GLU A 1 198 ? -28.391 -19.906 -18.188 1 92.62 198 GLU A O 1
ATOM 1591 N N . SER A 1 199 ? -28.734 -19.5 -20.422 1 95.44 199 SER A N 1
ATOM 1592 C CA . SER A 1 199 ? -27.688 -20.453 -20.812 1 95.44 199 SER A CA 1
ATOM 1593 C C . SER A 1 199 ? -26.391 -19.734 -21.156 1 95.44 199 SER A C 1
ATOM 1595 O O . SER A 1 199 ? -26.422 -18.688 -21.812 1 95.44 199 SER A O 1
ATOM 1597 N N . ILE A 1 200 ? -25.281 -20.312 -20.688 1 96.38 200 ILE A N 1
ATOM 1598 C CA . ILE A 1 200 ? -23.953 -19.766 -20.938 1 96.38 200 ILE A CA 1
ATOM 1599 C C . ILE A 1 200 ? -23.031 -20.859 -21.453 1 96.38 200 ILE A C 1
ATOM 1601 O O . ILE A 1 200 ? -23.016 -21.969 -20.906 1 96.38 200 ILE A O 1
ATOM 1605 N N . VAL A 1 201 ? -22.281 -20.562 -22.469 1 96.38 201 VAL A N 1
ATOM 1606 C CA . VAL A 1 201 ? -21.328 -21.531 -22.984 1 96.38 201 VAL A CA 1
ATOM 1607 C C . VAL A 1 201 ? -19.922 -21.156 -22.516 1 96.38 201 VAL A C 1
ATOM 1609 O O . VAL A 1 201 ? -19.5 -20 -22.656 1 96.38 201 VAL A O 1
ATOM 1612 N N . LEU A 1 202 ? -19.234 -22.156 -22.016 1 96.81 202 LEU A N 1
ATOM 1613 C CA . LEU A 1 202 ? -17.859 -21.969 -21.547 1 96.81 202 LEU A CA 1
ATOM 1614 C C . LEU A 1 202 ? -16.891 -22.797 -22.359 1 96.81 202 LEU A C 1
ATOM 1616 O O . LEU A 1 202 ? -17.156 -23.969 -22.656 1 96.81 202 LEU A O 1
ATOM 1620 N N . ASN A 1 203 ? -15.797 -22.234 -22.688 1 94.69 203 ASN A N 1
ATOM 1621 C CA . ASN A 1 203 ? -14.758 -23 -23.359 1 94.69 203 ASN A CA 1
ATOM 1622 C C . ASN A 1 203 ? -14.008 -23.906 -22.391 1 94.69 203 ASN A C 1
ATOM 1624 O O . ASN A 1 203 ? -13.969 -23.6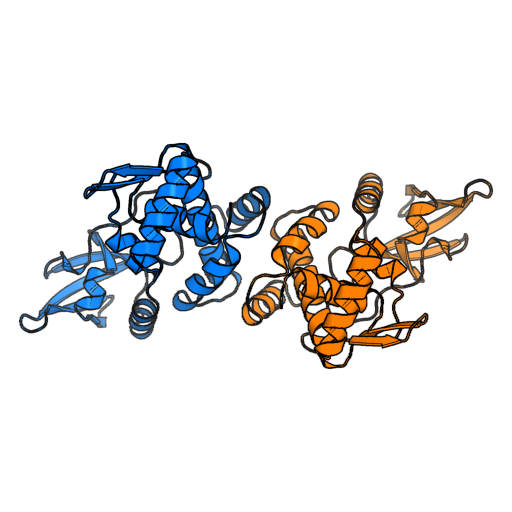41 -21.188 1 94.69 203 ASN A O 1
ATOM 1628 N N . PRO A 1 204 ? -13.414 -24.969 -22.938 1 94.94 204 PRO A N 1
ATOM 1629 C CA . PRO A 1 204 ? -12.75 -25.969 -22.094 1 94.94 204 PRO A CA 1
ATOM 1630 C C . PRO A 1 204 ? -11.586 -25.391 -21.297 1 94.94 204 PRO A C 1
ATOM 1632 O O . PRO A 1 204 ? -11.328 -25.812 -20.172 1 94.94 204 PRO A O 1
ATOM 1635 N N . LYS A 1 205 ? -10.883 -24.453 -21.844 1 95.31 205 LYS A N 1
ATOM 1636 C CA . LYS A 1 205 ? -9.75 -23.844 -21.141 1 95.31 205 LYS A CA 1
ATOM 1637 C C . LYS A 1 205 ? -10.203 -23.172 -19.844 1 95.31 205 LYS A C 1
ATOM 1639 O O . LYS A 1 205 ? -9.469 -23.172 -18.859 1 95.31 205 LYS A O 1
ATOM 1644 N N . ALA A 1 206 ? -11.367 -22.594 -19.906 1 96.44 206 ALA A N 1
ATOM 1645 C CA . ALA A 1 206 ? -11.906 -21.922 -18.719 1 96.44 206 ALA A CA 1
ATOM 1646 C C . ALA A 1 206 ? -12.297 -22.938 -17.656 1 96.44 206 ALA A C 1
ATOM 1648 O O . ALA A 1 206 ? -12.07 -22.719 -16.453 1 96.44 206 ALA A O 1
ATOM 1649 N N . THR A 1 207 ? -12.828 -24.062 -18.031 1 96.75 207 THR A N 1
ATOM 1650 C CA . THR A 1 207 ? -13.43 -25 -17.109 1 96.75 207 THR A CA 1
ATOM 1651 C C . THR A 1 207 ? -12.367 -25.656 -16.234 1 96.75 207 THR A C 1
ATOM 1653 O O . THR A 1 207 ? -12.656 -26.125 -15.125 1 96.75 207 THR A O 1
ATOM 1656 N N . VAL A 1 208 ? -11.125 -25.656 -16.719 1 96.19 208 VAL A N 1
ATOM 1657 C CA . VAL A 1 208 ? -10.047 -26.266 -15.945 1 96.19 208 VAL A CA 1
ATOM 1658 C C . VAL A 1 208 ? -9.555 -25.281 -14.883 1 96.19 208 VAL A C 1
ATOM 1660 O O . VAL A 1 208 ? -8.836 -25.672 -13.953 1 96.19 208 VAL A O 1
ATOM 1663 N N . ASN A 1 209 ? -9.945 -24 -14.984 1 96.44 209 ASN A N 1
ATOM 1664 C CA . ASN A 1 209 ? -9.453 -22.969 -14.086 1 96.44 209 ASN A CA 1
ATOM 1665 C C . ASN A 1 209 ? -10.57 -22.391 -13.227 1 96.44 209 ASN A C 1
ATOM 1667 O O . ASN A 1 209 ? -10.398 -21.344 -12.594 1 96.44 209 ASN A O 1
ATOM 1671 N N . ILE A 1 210 ? -11.688 -23.047 -13.32 1 97.5 210 ILE A N 1
ATOM 1672 C CA . ILE A 1 210 ? -12.828 -22.734 -12.461 1 97.5 210 ILE A CA 1
ATOM 1673 C C . ILE A 1 210 ? -13.039 -23.875 -11.469 1 97.5 210 ILE A C 1
ATOM 1675 O O . ILE A 1 210 ? -13.203 -25.031 -11.867 1 97.5 210 ILE A O 1
ATOM 1679 N N . PHE A 1 211 ? -13.047 -23.5 -10.211 1 97.88 211 PHE A N 1
ATOM 1680 C CA . PHE A 1 211 ? -13.18 -24.516 -9.172 1 97.88 211 PHE A CA 1
ATOM 1681 C C . PHE A 1 211 ? -14.523 -24.406 -8.461 1 97.88 211 PHE A C 1
ATOM 1683 O O . PHE A 1 211 ? -14.992 -23.297 -8.195 1 97.88 211 PHE A O 1
ATOM 1690 N N . VAL A 1 212 ? -15.086 -25.625 -8.172 1 97.44 212 VAL A N 1
ATOM 1691 C CA . VAL A 1 212 ? -16.484 -25.609 -7.789 1 97.44 212 VAL A CA 1
ATOM 1692 C C . VAL A 1 212 ? -16.703 -26.453 -6.535 1 97.44 212 VAL A C 1
ATOM 1694 O O . VAL A 1 212 ? -15.812 -27.219 -6.148 1 97.44 212 VAL A O 1
ATOM 1697 N N . ASP A 1 213 ? -17.719 -26.141 -5.832 1 92.06 213 ASP A N 1
ATOM 1698 C CA . ASP A 1 213 ? -18.281 -27.031 -4.824 1 92.06 213 ASP A CA 1
ATOM 1699 C C . ASP A 1 213 ? -19.562 -27.688 -5.332 1 92.06 213 ASP A C 1
ATOM 1701 O O . ASP A 1 213 ? -20.438 -27.016 -5.875 1 92.06 213 ASP A O 1
ATOM 1705 N N . GLU A 1 214 ? -19.5 -28.969 -5.301 1 80.19 214 GLU A N 1
ATOM 1706 C CA . GLU A 1 214 ? -20.703 -29.688 -5.738 1 80.19 214 GLU A CA 1
ATOM 1707 C C . GLU A 1 214 ? -21.828 -29.562 -4.715 1 80.19 214 GLU A C 1
ATOM 1709 O O . GLU A 1 214 ? -21.578 -29.609 -3.506 1 80.19 214 GLU A O 1
ATOM 1714 N N . ASP A 1 215 ? -22.969 -29.062 -5.184 1 67.5 215 ASP A N 1
ATOM 1715 C CA . ASP A 1 215 ? -24.141 -29.078 -4.309 1 67.5 215 ASP A CA 1
ATOM 1716 C C . ASP A 1 215 ? -24.578 -30.516 -4.023 1 67.5 215 ASP A C 1
ATOM 1718 O O . ASP A 1 215 ? -24.469 -31.391 -4.895 1 67.5 215 ASP A O 1
ATOM 1722 N N . MET B 1 1 ? 12.234 6.066 -11.594 1 76.88 1 MET B N 1
ATOM 1723 C CA . MET B 1 1 ? 13.031 6.789 -10.602 1 76.88 1 MET B CA 1
ATOM 1724 C C . MET B 1 1 ? 13.148 5.984 -9.312 1 76.88 1 MET B C 1
ATOM 1726 O O . MET B 1 1 ? 12.18 5.355 -8.875 1 76.88 1 MET B O 1
ATOM 1730 N N . SER B 1 2 ? 14.344 5.969 -8.727 1 89.38 2 SER B N 1
ATOM 1731 C CA . SER B 1 2 ? 14.578 5.234 -7.488 1 89.38 2 SER B CA 1
ATOM 1732 C C . SER B 1 2 ? 13.875 5.898 -6.309 1 89.38 2 SER B C 1
ATOM 1734 O O . SER B 1 2 ? 13.516 7.074 -6.371 1 89.38 2 SER B O 1
ATOM 1736 N N . LYS B 1 3 ? 13.711 5.152 -5.246 1 92.94 3 LYS B N 1
ATOM 1737 C CA . LYS B 1 3 ? 13.094 5.66 -4.023 1 92.94 3 LYS B CA 1
ATOM 1738 C C . LYS B 1 3 ? 13.852 6.863 -3.479 1 92.94 3 LYS B C 1
ATOM 1740 O O . LYS B 1 3 ? 13.25 7.84 -3.033 1 92.94 3 LYS B O 1
ATOM 1745 N N . SER B 1 4 ? 15.117 6.766 -3.547 1 93.88 4 SER B N 1
ATOM 1746 C CA . SER B 1 4 ? 15.953 7.844 -3.031 1 93.88 4 SER B CA 1
ATOM 1747 C C . SER B 1 4 ? 15.734 9.133 -3.814 1 93.88 4 SER B C 1
ATOM 1749 O O . SER B 1 4 ? 15.609 10.211 -3.225 1 93.88 4 SER B O 1
ATOM 1751 N N . ARG B 1 5 ? 15.703 9.078 -5.102 1 95.19 5 ARG B N 1
ATOM 1752 C CA . ARG B 1 5 ? 15.453 10.242 -5.941 1 95.19 5 ARG B CA 1
ATOM 1753 C C . ARG B 1 5 ? 14.094 10.859 -5.633 1 95.19 5 ARG B C 1
ATOM 1755 O O . ARG B 1 5 ? 13.961 12.078 -5.551 1 95.19 5 ARG B O 1
ATOM 1762 N N . GLU B 1 6 ? 13.164 9.953 -5.453 1 96.06 6 GLU B N 1
ATOM 1763 C CA . GLU B 1 6 ? 11.82 10.406 -5.125 1 96.06 6 GLU B CA 1
ATOM 1764 C C . GLU B 1 6 ? 11.797 11.18 -3.807 1 96.06 6 GLU B C 1
ATOM 1766 O O . GLU B 1 6 ? 11.133 12.203 -3.691 1 96.06 6 GLU B O 1
ATOM 1771 N N . ASP B 1 7 ? 12.539 10.734 -2.877 1 97 7 ASP B N 1
ATOM 1772 C CA . ASP B 1 7 ? 12.594 11.375 -1.567 1 97 7 ASP B CA 1
ATOM 1773 C C . ASP B 1 7 ? 13.164 12.789 -1.673 1 97 7 ASP B C 1
ATOM 1775 O O . ASP B 1 7 ? 12.695 13.703 -0.993 1 97 7 ASP B O 1
ATOM 1779 N N . TYR B 1 8 ? 14.188 12.953 -2.51 1 97.5 8 TYR B N 1
ATOM 1780 C CA . TYR B 1 8 ? 14.75 14.273 -2.736 1 97.5 8 TYR B CA 1
ATOM 1781 C C . TYR B 1 8 ? 13.703 15.219 -3.316 1 97.5 8 TYR B C 1
ATOM 1783 O O . TYR B 1 8 ? 13.562 16.359 -2.852 1 97.5 8 TYR B O 1
ATOM 1791 N N . MET B 1 9 ? 13.023 14.711 -4.301 1 97.25 9 MET B N 1
ATOM 1792 C CA . MET B 1 9 ? 12.023 15.539 -4.961 1 97.25 9 MET B CA 1
ATOM 1793 C C . MET B 1 9 ? 10.93 15.945 -3.982 1 97.25 9 MET B C 1
ATOM 1795 O O . MET B 1 9 ? 10.5 17.109 -3.973 1 97.25 9 MET B O 1
ATOM 1799 N N . LYS B 1 10 ? 10.516 15 -3.186 1 97.12 10 LYS B N 1
ATOM 1800 C CA . LYS B 1 10 ? 9.484 15.25 -2.182 1 97.12 10 LYS B CA 1
ATOM 1801 C C . LYS B 1 10 ? 9.922 16.328 -1.198 1 97.12 10 LYS B C 1
ATOM 1803 O O . LYS B 1 10 ? 9.172 17.266 -0.93 1 97.12 10 LYS B O 1
ATOM 1808 N N . VAL B 1 11 ? 11.141 16.25 -0.71 1 96.88 11 VAL B N 1
ATOM 1809 C CA . VAL B 1 11 ? 11.664 17.172 0.299 1 96.88 11 VAL B CA 1
ATOM 1810 C C . VAL B 1 11 ? 11.82 18.562 -0.301 1 96.88 11 VAL B C 1
ATOM 1812 O O . VAL B 1 11 ? 11.422 19.562 0.314 1 96.88 11 VAL B O 1
ATOM 1815 N N . ILE B 1 12 ? 12.367 18.656 -1.482 1 97.38 12 ILE B N 1
ATOM 1816 C CA . ILE B 1 12 ? 12.562 19.953 -2.129 1 97.38 12 ILE B CA 1
ATOM 1817 C C . ILE B 1 12 ? 11.211 20.609 -2.363 1 97.38 12 ILE B C 1
ATOM 1819 O O . ILE B 1 12 ? 11.055 21.812 -2.129 1 97.38 12 ILE B O 1
ATOM 1823 N N . PHE B 1 13 ? 10.234 19.844 -2.752 1 96.69 13 PHE B N 1
ATOM 1824 C CA . PHE B 1 13 ? 8.891 20.359 -2.961 1 96.69 13 PHE B CA 1
ATOM 1825 C C . PHE B 1 13 ? 8.305 20.875 -1.653 1 96.69 13 PHE B C 1
ATOM 1827 O O . PHE B 1 13 ? 7.766 21.984 -1.604 1 96.69 13 PHE B O 1
ATOM 1834 N N . GLU B 1 14 ? 8.422 20.125 -0.609 1 94.38 14 GLU B N 1
ATOM 1835 C CA . GLU B 1 14 ? 7.848 20.469 0.689 1 94.38 14 GLU B CA 1
ATOM 1836 C C . GLU B 1 14 ? 8.477 21.734 1.251 1 94.38 14 GLU B C 1
ATOM 1838 O O . GLU B 1 14 ? 7.816 22.516 1.944 1 94.38 14 GLU B O 1
ATOM 1843 N N . PHE B 1 15 ? 9.742 21.906 0.868 1 93.81 15 PHE B N 1
ATOM 1844 C CA . PHE B 1 15 ? 10.469 23.047 1.409 1 93.81 15 PHE B CA 1
ATOM 1845 C C . PHE B 1 15 ? 10.305 24.281 0.513 1 93.81 15 PHE B C 1
ATOM 1847 O O . PHE B 1 15 ? 11 25.281 0.681 1 93.81 15 PHE B O 1
ATOM 1854 N N . GLY B 1 16 ? 9.406 24.172 -0.484 1 92.44 16 GLY B N 1
ATOM 1855 C CA . GLY B 1 16 ? 9.078 25.328 -1.307 1 92.44 16 GLY B CA 1
ATOM 1856 C C . GLY B 1 16 ? 9.906 25.422 -2.57 1 92.44 16 GLY B C 1
ATOM 1857 O O . GLY B 1 16 ? 10.016 26.484 -3.172 1 92.44 16 GLY B O 1
ATOM 1858 N N . GLY B 1 17 ? 10.453 24.375 -2.98 1 93.31 17 GLY B N 1
ATOM 1859 C CA . GLY B 1 17 ? 11.344 24.344 -4.129 1 93.31 17 GLY B CA 1
ATOM 1860 C C . GLY B 1 17 ? 10.648 24.656 -5.438 1 93.31 17 GLY B C 1
ATOM 1861 O O . GLY B 1 17 ? 11.289 24.781 -6.48 1 93.31 17 GLY B O 1
ATOM 1862 N N . LYS B 1 18 ? 9.375 24.797 -5.355 1 90.88 18 LYS B N 1
ATOM 1863 C CA . LYS B 1 18 ? 8.625 25.219 -6.535 1 90.88 18 LYS B CA 1
ATOM 1864 C C . LYS B 1 18 ? 8.914 26.672 -6.879 1 90.88 18 LYS B C 1
ATOM 1866 O O . LYS B 1 18 ? 9.062 27.016 -8.055 1 90.88 18 LYS B O 1
ATOM 1871 N N . MET B 1 19 ? 8.984 27.484 -5.82 1 89.81 19 MET B N 1
ATOM 1872 C CA . MET B 1 19 ? 9.141 28.922 -6.035 1 89.81 19 MET B CA 1
ATOM 1873 C C . MET B 1 19 ? 10.477 29.422 -5.492 1 89.81 19 MET B C 1
ATOM 1875 O O . MET B 1 19 ? 11 30.438 -5.953 1 89.81 19 MET B O 1
ATOM 1879 N N . ASP B 1 20 ? 11.039 28.703 -4.578 1 92.12 20 ASP B N 1
ATOM 1880 C CA . ASP B 1 20 ? 12.258 29.141 -3.908 1 92.12 20 ASP B CA 1
ATOM 1881 C C . ASP B 1 20 ? 13.375 28.125 -4.078 1 92.12 20 ASP B C 1
ATOM 1883 O O . ASP B 1 20 ? 13.133 27 -4.527 1 92.12 20 ASP B O 1
ATOM 1887 N N . ARG B 1 21 ? 14.492 28.609 -3.729 1 95.94 21 ARG B N 1
ATOM 1888 C CA . ARG B 1 21 ? 15.633 27.688 -3.705 1 95.94 21 ARG B CA 1
ATOM 1889 C C . ARG B 1 21 ? 15.836 27.109 -2.314 1 95.94 21 ARG B C 1
ATOM 1891 O O . ARG B 1 21 ? 15.695 27.797 -1.31 1 95.94 21 ARG B O 1
ATOM 1898 N N . VAL B 1 22 ? 16.078 25.844 -2.35 1 96.69 22 VAL B N 1
ATOM 1899 C CA . VAL B 1 22 ? 16.25 25.125 -1.091 1 96.69 22 VAL B CA 1
ATOM 1900 C C . VAL B 1 22 ? 17.734 24.812 -0.872 1 96.69 22 VAL B C 1
ATOM 1902 O O . VAL B 1 22 ? 18.391 24.25 -1.753 1 96.69 22 VAL B O 1
ATOM 1905 N N . GLY B 1 23 ? 18.219 25.141 0.278 1 96 23 GLY B N 1
ATOM 1906 C CA . GLY B 1 23 ? 19.625 24.938 0.575 1 96 23 GLY B CA 1
ATOM 1907 C C . GLY B 1 23 ? 19.984 23.484 0.807 1 96 23 GLY B C 1
ATOM 1908 O O . GLY B 1 23 ? 19.172 22.719 1.318 1 96 23 GLY B O 1
ATOM 1909 N N . ASN B 1 24 ? 21.234 23.188 0.538 1 94.31 24 ASN B N 1
ATOM 1910 C CA . ASN B 1 24 ? 21.75 21.828 0.702 1 94.31 24 ASN B CA 1
ATOM 1911 C C . ASN B 1 24 ? 21.672 21.375 2.154 1 94.31 24 ASN B C 1
ATOM 1913 O O . ASN B 1 24 ? 21.422 20.203 2.426 1 94.31 24 ASN B O 1
ATOM 1917 N N . LYS B 1 25 ? 21.891 22.281 2.969 1 95.12 25 LYS B N 1
ATOM 1918 C CA . LYS B 1 25 ? 21.859 21.938 4.387 1 95.12 25 LYS B CA 1
ATOM 1919 C C . LYS B 1 25 ? 20.469 21.484 4.816 1 95.12 25 LYS B C 1
ATOM 1921 O O . LYS B 1 25 ? 20.328 20.5 5.551 1 95.12 25 LYS B O 1
ATOM 1926 N N . ALA B 1 26 ? 19.516 22.172 4.406 1 94.56 26 ALA B N 1
ATOM 1927 C CA . ALA B 1 26 ? 18.125 21.82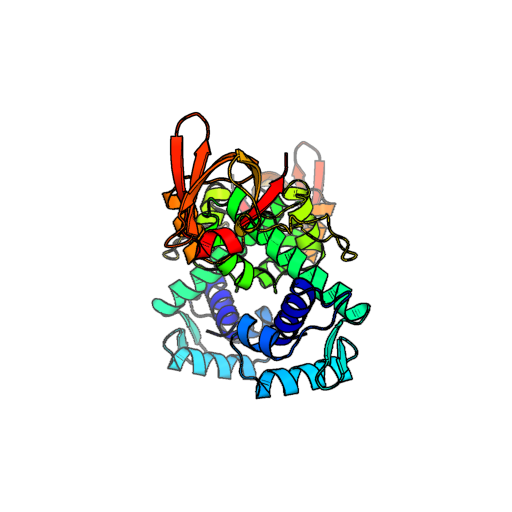8 4.746 1 94.56 26 ALA B CA 1
ATOM 1928 C C . ALA B 1 26 ? 17.766 20.438 4.215 1 94.56 26 ALA B C 1
ATOM 1930 O O . ALA B 1 26 ? 17.125 19.656 4.91 1 94.56 26 ALA B O 1
ATOM 1931 N N . ILE B 1 27 ? 18.188 20.141 3.051 1 96.38 27 ILE B N 1
ATOM 1932 C CA . ILE B 1 27 ? 17.906 18.844 2.426 1 96.38 27 ILE B CA 1
ATOM 1933 C C . ILE B 1 27 ? 18.625 17.734 3.189 1 96.38 27 ILE B C 1
ATOM 1935 O O . ILE B 1 27 ? 18.031 16.703 3.504 1 96.38 27 ILE B O 1
ATOM 1939 N N . SER B 1 28 ? 19.906 18.016 3.498 1 96.81 28 SER B N 1
ATOM 1940 C CA . SER B 1 28 ? 20.719 17.062 4.242 1 96.81 28 SER B CA 1
ATOM 1941 C C . SER B 1 28 ? 20.078 16.719 5.582 1 96.81 28 SER B C 1
ATOM 1943 O O . SER B 1 28 ? 19.984 15.539 5.953 1 96.81 28 SER B O 1
ATOM 1945 N N . GLU B 1 29 ? 19.609 17.672 6.23 1 95.06 29 GLU B N 1
ATOM 1946 C CA . GLU B 1 29 ? 19 17.484 7.539 1 95.06 29 GLU B CA 1
ATOM 1947 C C . GLU B 1 29 ? 17.656 16.75 7.418 1 95.06 29 GLU B C 1
ATOM 1949 O O . GLU B 1 29 ? 17.359 15.852 8.203 1 95.06 29 GLU B O 1
ATOM 1954 N N . ALA B 1 30 ? 16.938 17.094 6.445 1 94 30 ALA B N 1
ATOM 1955 C CA . ALA B 1 30 ? 15.609 16.516 6.262 1 94 30 ALA B CA 1
ATOM 1956 C C . ALA B 1 30 ? 15.703 15.031 5.91 1 94 30 ALA B C 1
ATOM 1958 O O . ALA B 1 30 ? 14.898 14.219 6.383 1 94 30 ALA B O 1
ATOM 1959 N N . LEU B 1 31 ? 16.672 14.672 5.117 1 95.75 31 LEU B N 1
ATOM 1960 C CA . LEU B 1 31 ? 16.797 13.297 4.648 1 95.75 31 LEU B CA 1
ATOM 1961 C C . LEU B 1 31 ? 17.797 12.523 5.504 1 95.75 31 LEU B C 1
ATOM 1963 O O . LEU B 1 31 ? 17.922 11.305 5.363 1 95.75 31 LEU B O 1
ATOM 1967 N N . ASN B 1 32 ? 18.438 13.234 6.402 1 95.38 32 ASN B N 1
ATOM 1968 C CA . ASN B 1 32 ? 19.484 12.641 7.227 1 95.38 32 ASN B CA 1
ATOM 1969 C C . ASN B 1 32 ? 20.547 11.969 6.379 1 95.38 32 ASN B C 1
ATOM 1971 O O . ASN B 1 32 ? 20.859 10.789 6.578 1 95.38 32 ASN B O 1
ATOM 1975 N N . ILE B 1 33 ? 21 12.672 5.402 1 95.69 33 ILE B N 1
ATOM 1976 C CA . ILE B 1 33 ? 22.016 12.219 4.461 1 95.69 33 ILE B CA 1
ATOM 1977 C C . ILE B 1 33 ? 23.188 13.211 4.441 1 95.69 33 ILE B C 1
ATOM 1979 O O . ILE B 1 33 ? 23 14.406 4.707 1 95.69 33 ILE B O 1
ATOM 1983 N N . SER B 1 34 ? 24.375 12.781 4.176 1 96.31 34 SER B N 1
ATOM 1984 C CA . SER B 1 34 ? 25.562 13.633 4.184 1 96.31 34 SER B CA 1
ATOM 1985 C C . SER B 1 34 ? 25.469 14.711 3.104 1 96.31 34 SER B C 1
ATOM 1987 O O . SER B 1 34 ? 24.859 14.492 2.055 1 96.31 34 SER B O 1
ATOM 1989 N N . ALA B 1 35 ? 26.156 15.828 3.406 1 94 35 ALA B N 1
ATOM 1990 C CA . ALA B 1 35 ? 26.203 16.922 2.451 1 94 35 ALA B CA 1
ATOM 1991 C C . ALA B 1 35 ? 26.797 16.484 1.124 1 94 35 ALA B C 1
ATOM 1993 O O . ALA B 1 35 ? 26.359 16.906 0.055 1 94 35 ALA B O 1
ATOM 1994 N N . ALA B 1 36 ? 27.781 15.727 1.206 1 95.06 36 ALA B N 1
ATOM 1995 C CA . ALA B 1 36 ? 28.438 15.227 0.008 1 95.06 36 ALA B CA 1
ATOM 1996 C C . ALA B 1 36 ? 27.484 14.414 -0.858 1 95.06 36 ALA B C 1
ATOM 1998 O O . ALA B 1 36 ? 27.469 14.555 -2.084 1 95.06 36 ALA B O 1
ATOM 1999 N N . SER B 1 37 ? 26.703 13.547 -0.254 1 96.12 37 SER B N 1
ATOM 2000 C CA . SER B 1 37 ? 25.719 12.734 -0.968 1 96.12 37 SER B CA 1
ATOM 2001 C C . SER B 1 37 ? 24.641 13.609 -1.592 1 96.12 37 SER B C 1
ATOM 2003 O O . SER B 1 37 ? 24.172 13.328 -2.699 1 96.12 37 SER B O 1
ATOM 2005 N N . VAL B 1 38 ? 24.234 14.633 -0.8 1 96.56 38 VAL B N 1
ATOM 2006 C CA . VAL B 1 38 ? 23.234 15.555 -1.316 1 96.56 38 VAL B CA 1
ATOM 2007 C C . VAL B 1 38 ? 23.75 16.234 -2.584 1 96.56 38 VAL B C 1
ATOM 2009 O O . VAL B 1 38 ? 23.031 16.297 -3.592 1 96.56 38 VAL B O 1
ATOM 2012 N N . THR B 1 39 ? 24.922 16.703 -2.578 1 95.25 39 THR B N 1
ATOM 2013 C CA . THR B 1 39 ? 25.516 17.375 -3.725 1 95.25 39 THR B CA 1
ATOM 2014 C C . THR B 1 39 ? 25.562 16.453 -4.934 1 95.25 39 THR B C 1
ATOM 2016 O O . THR B 1 39 ? 25.234 16.859 -6.051 1 95.25 39 THR B O 1
ATOM 2019 N N . GLU B 1 40 ? 26 15.281 -4.715 1 96.75 40 GLU B N 1
ATOM 2020 C CA . GLU B 1 40 ? 26.078 14.305 -5.793 1 96.75 40 GLU B CA 1
ATOM 2021 C C . GLU B 1 40 ? 24.719 14.031 -6.41 1 96.75 40 GLU B C 1
ATOM 2023 O O . GLU B 1 40 ? 24.578 14.008 -7.633 1 96.75 40 GLU B O 1
ATOM 2028 N N . MET B 1 41 ? 23.75 13.836 -5.562 1 96.94 41 MET B N 1
ATOM 2029 C CA . MET B 1 41 ? 22.406 13.531 -6.055 1 96.94 41 MET B CA 1
ATOM 2030 C C . MET B 1 41 ? 21.812 14.734 -6.785 1 96.94 41 MET B C 1
ATOM 2032 O O . MET B 1 41 ? 21.172 14.57 -7.828 1 96.94 41 MET B O 1
ATOM 2036 N N . ILE B 1 42 ? 22.016 15.875 -6.23 1 96.81 42 ILE B N 1
ATOM 2037 C CA . ILE B 1 42 ? 21.484 17.078 -6.855 1 96.81 42 ILE B CA 1
ATOM 2038 C C . ILE B 1 42 ? 22.078 17.234 -8.258 1 96.81 42 ILE B C 1
ATOM 2040 O O . ILE B 1 42 ? 21.375 17.609 -9.195 1 96.81 42 ILE B O 1
ATOM 2044 N N . SER B 1 43 ? 23.328 17 -8.359 1 96.81 43 SER B N 1
ATOM 2045 C CA . SER B 1 43 ? 23.969 17.062 -9.672 1 96.81 43 SER B CA 1
ATOM 2046 C C . SER B 1 43 ? 23.328 16.094 -10.648 1 96.81 43 SER B C 1
ATOM 2048 O O . SER B 1 43 ? 23.078 16.438 -11.805 1 96.81 43 SER B O 1
ATOM 2050 N N . LYS B 1 44 ? 23.078 14.898 -10.227 1 97.12 44 LYS B N 1
ATOM 2051 C CA . LYS B 1 44 ? 22.438 13.891 -11.062 1 97.12 44 LYS B CA 1
ATOM 2052 C C . LYS B 1 44 ? 21.031 14.32 -11.469 1 97.12 44 LYS B C 1
ATOM 2054 O O . LYS B 1 44 ? 20.641 14.172 -12.625 1 97.12 44 LYS B O 1
ATOM 2059 N N . LEU B 1 45 ? 20.281 14.797 -10.508 1 97.62 45 LEU B N 1
ATOM 2060 C CA . LEU B 1 45 ? 18.906 15.234 -10.758 1 97.62 45 LEU B CA 1
ATOM 2061 C C . LEU B 1 45 ? 18.891 16.406 -11.742 1 97.62 45 LEU B C 1
ATOM 2063 O O . LEU B 1 45 ? 17.953 16.531 -12.547 1 97.62 45 LEU B O 1
ATOM 2067 N N . GLN B 1 46 ? 19.859 17.25 -11.633 1 97.31 46 GLN B N 1
ATOM 2068 C CA . GLN B 1 46 ? 19.969 18.359 -12.562 1 97.31 46 GLN B CA 1
ATOM 2069 C C . GLN B 1 46 ? 20.25 17.875 -13.984 1 97.31 46 GLN B C 1
ATOM 2071 O O . GLN B 1 46 ? 19.656 18.375 -14.945 1 97.31 46 GLN B O 1
ATOM 2076 N N . GLU B 1 47 ? 21.141 16.984 -14.078 1 97.19 47 GLU B N 1
ATOM 2077 C CA . GLU B 1 47 ? 21.469 16.406 -15.383 1 97.19 47 GLU B CA 1
ATOM 2078 C C . GLU B 1 47 ? 20.234 15.781 -16.031 1 97.19 47 GLU B C 1
ATOM 2080 O O . GLU B 1 47 ? 20.078 15.805 -17.25 1 97.19 47 GLU B O 1
ATOM 2085 N N . GLU B 1 48 ? 19.391 15.266 -15.219 1 96.25 48 GLU B N 1
ATOM 2086 C CA . GLU B 1 48 ? 18.188 14.602 -15.703 1 96.25 48 GLU B CA 1
ATOM 2087 C C . GLU B 1 48 ? 17.062 15.602 -15.938 1 96.25 48 GLU B C 1
ATOM 2089 O O . GLU B 1 48 ? 15.992 15.242 -16.438 1 96.25 48 GLU B O 1
ATOM 2094 N N . GLY B 1 49 ? 17.266 16.859 -15.484 1 96.88 49 GLY B N 1
ATOM 2095 C CA . GLY B 1 49 ? 16.344 17.938 -15.805 1 96.88 49 GLY B CA 1
ATOM 2096 C C . GLY B 1 49 ? 15.242 18.109 -14.781 1 96.88 49 GLY B C 1
ATOM 2097 O O . GLY B 1 49 ? 14.211 18.734 -15.062 1 96.88 49 GLY B O 1
ATOM 2098 N N . TRP B 1 50 ? 15.414 17.547 -13.547 1 96.94 50 TRP B N 1
ATOM 2099 C CA . TRP B 1 50 ? 14.367 17.594 -12.523 1 96.94 50 TRP B CA 1
ATOM 2100 C C . TRP B 1 50 ? 14.523 18.828 -11.648 1 96.94 50 TRP B C 1
ATOM 2102 O O . TRP B 1 50 ? 13.547 19.312 -11.07 1 96.94 50 TRP B O 1
ATOM 2112 N N . VAL B 1 51 ? 15.781 19.312 -11.578 1 98.12 51 VAL B N 1
ATOM 2113 C CA . VAL B 1 51 ? 16.062 20.438 -10.695 1 98.12 51 VAL B CA 1
ATOM 2114 C C . VAL B 1 51 ? 17.078 21.375 -11.359 1 98.12 51 VAL B C 1
ATOM 2116 O O . VAL B 1 51 ? 17.719 21 -12.344 1 98.12 51 VAL B O 1
ATOM 2119 N N . THR B 1 52 ? 17.109 22.578 -10.891 1 97.62 52 THR B N 1
ATOM 2120 C CA . THR B 1 52 ? 18.188 23.531 -11.188 1 97.62 52 THR B CA 1
ATOM 2121 C C . THR B 1 52 ? 18.938 23.922 -9.922 1 97.62 52 THR B C 1
ATOM 2123 O O . THR B 1 52 ? 18.328 24.141 -8.867 1 97.62 52 THR B O 1
ATOM 2126 N N . TYR B 1 53 ? 20.203 23.875 -10.125 1 95.81 53 TYR B N 1
ATOM 2127 C CA . TYR B 1 53 ? 21.047 24.188 -8.969 1 95.81 53 TYR B CA 1
ATOM 2128 C C . TYR B 1 53 ? 21.938 25.391 -9.25 1 95.81 53 TYR B C 1
ATOM 2130 O O . TYR B 1 53 ? 22.547 25.484 -10.32 1 95.81 53 TYR B O 1
ATOM 2138 N N . ILE B 1 54 ? 21.969 26.328 -8.367 1 92.75 54 ILE B N 1
ATOM 2139 C CA . ILE B 1 54 ? 22.922 27.438 -8.383 1 92.75 54 ILE B CA 1
ATOM 2140 C C . ILE B 1 54 ? 23.797 27.391 -7.133 1 92.75 54 ILE B C 1
ATOM 2142 O O . ILE B 1 54 ? 23.281 27.406 -6.012 1 92.75 54 ILE B O 1
ATOM 2146 N N . PRO B 1 55 ? 25.062 27.391 -7.344 1 89.19 55 PRO B N 1
ATOM 2147 C CA . PRO B 1 55 ? 25.969 27.344 -6.199 1 89.19 55 PRO B CA 1
ATOM 2148 C C . PRO B 1 55 ? 25.656 28.391 -5.141 1 89.19 55 PRO B C 1
ATOM 2150 O O . PRO B 1 55 ? 25.312 29.531 -5.477 1 89.19 55 PRO B O 1
ATOM 2153 N N . TYR B 1 56 ? 25.594 28.016 -3.895 1 87.56 56 TYR B N 1
ATOM 2154 C CA . TYR B 1 56 ? 25.422 28.828 -2.695 1 87.56 56 TYR B CA 1
ATOM 2155 C C . TYR B 1 56 ? 23.984 29.344 -2.588 1 87.56 56 TYR B C 1
ATOM 2157 O O . TYR B 1 56 ? 23.578 29.859 -1.549 1 87.56 56 TYR B O 1
ATOM 2165 N N . GLN B 1 57 ? 23.188 29.188 -3.662 1 91.69 57 GLN B N 1
ATOM 2166 C CA . GLN B 1 57 ? 21.797 29.641 -3.602 1 91.69 57 GLN B CA 1
ATOM 2167 C C . GLN B 1 57 ? 20.859 28.484 -3.299 1 91.69 57 GLN B C 1
ATOM 2169 O O . GLN B 1 57 ? 19.828 28.672 -2.645 1 91.69 57 GLN B O 1
ATOM 2174 N N . GLY B 1 58 ? 21.203 27.344 -3.82 1 95.88 58 GLY B N 1
ATOM 2175 C CA . GLY B 1 58 ? 20.391 26.188 -3.51 1 95.88 58 GLY B CA 1
ATOM 2176 C C . GLY B 1 58 ? 19.734 25.578 -4.734 1 95.88 58 GLY B C 1
ATOM 2177 O O . GLY B 1 58 ? 20.203 25.781 -5.859 1 95.88 58 GLY B O 1
ATOM 2178 N N . VAL B 1 59 ? 18.812 24.734 -4.48 1 97.62 59 VAL B N 1
ATOM 2179 C CA . VAL B 1 59 ? 18.203 23.922 -5.535 1 97.62 59 VAL B CA 1
ATOM 2180 C C . VAL B 1 59 ? 16.75 24.312 -5.711 1 97.62 59 VAL B C 1
ATOM 2182 O O . VAL B 1 59 ? 16.062 24.641 -4.734 1 97.62 59 VAL B O 1
ATOM 2185 N N . GLN B 1 60 ? 16.297 24.359 -6.934 1 97.81 60 GLN B N 1
ATOM 2186 C CA . GLN B 1 60 ? 14.914 24.609 -7.289 1 97.81 60 GLN B CA 1
ATOM 2187 C C . GLN B 1 60 ? 14.383 23.547 -8.242 1 97.81 60 GLN B C 1
ATOM 2189 O O . GLN B 1 60 ? 15.125 23.031 -9.078 1 97.81 60 GLN B O 1
ATOM 2194 N N . LEU B 1 61 ? 13.102 23.25 -8.141 1 97.25 61 LEU B N 1
ATOM 2195 C CA . LEU B 1 61 ? 12.492 22.25 -9.008 1 97.25 61 LEU B CA 1
ATOM 2196 C C . LEU B 1 61 ? 12.164 22.844 -10.375 1 97.25 61 LEU B C 1
ATOM 2198 O O . LEU B 1 61 ? 11.742 24.016 -10.469 1 97.25 61 LEU B O 1
ATOM 2202 N N . THR B 1 62 ? 12.359 22.094 -11.453 1 96.94 62 THR B N 1
ATOM 2203 C CA . THR B 1 62 ? 11.812 22.438 -12.766 1 96.94 62 THR B CA 1
ATOM 2204 C C . THR B 1 62 ? 10.312 22.156 -12.812 1 96.94 62 THR B C 1
ATOM 2206 O O . THR B 1 62 ? 9.734 21.672 -11.836 1 96.94 62 THR B O 1
ATOM 2209 N N . GLU B 1 63 ? 9.688 22.422 -13.93 1 95.06 63 GLU B N 1
ATOM 2210 C CA . GLU B 1 63 ? 8.273 22.125 -14.086 1 95.06 63 GLU B CA 1
ATOM 2211 C C . GLU B 1 63 ? 8.008 20.625 -13.914 1 95.06 63 GLU B C 1
ATOM 2213 O O . GLU B 1 63 ? 7.059 20.234 -13.234 1 95.06 63 GLU B O 1
ATOM 2218 N N . GLU B 1 64 ? 8.852 19.875 -14.531 1 94.81 64 GLU B N 1
ATOM 2219 C CA . GLU B 1 64 ? 8.727 18.422 -14.414 1 94.81 64 GLU B CA 1
ATOM 2220 C C . GLU B 1 64 ? 9.008 17.969 -12.984 1 94.81 64 GLU B C 1
ATOM 2222 O O . GLU B 1 64 ? 8.359 17.047 -12.492 1 94.81 64 GLU B O 1
ATOM 2227 N N . GLY B 1 65 ? 9.945 18.609 -12.359 1 95.62 65 GLY B N 1
ATOM 2228 C CA . GLY B 1 65 ? 10.266 18.297 -10.969 1 95.62 65 GLY B CA 1
ATOM 2229 C C . GLY B 1 65 ? 9.125 18.594 -10.016 1 95.62 65 GLY B C 1
ATOM 2230 O O . GLY B 1 65 ? 8.898 17.844 -9.062 1 95.62 65 GLY B O 1
ATOM 2231 N N . ILE B 1 66 ? 8.453 19.641 -10.305 1 95.56 66 ILE B N 1
ATOM 2232 C CA . ILE B 1 66 ? 7.32 20.031 -9.477 1 95.56 66 ILE B CA 1
ATOM 2233 C C . ILE B 1 66 ? 6.242 18.953 -9.523 1 95.56 66 ILE B C 1
ATOM 2235 O O . ILE B 1 66 ? 5.711 18.547 -8.484 1 95.56 66 ILE B O 1
ATOM 2239 N N . LYS B 1 67 ? 5.969 18.453 -10.656 1 94.75 67 LYS B N 1
ATOM 2240 C CA . LYS B 1 67 ? 4.945 17.422 -10.812 1 94.75 67 LYS B CA 1
ATOM 2241 C C . LYS B 1 67 ? 5.328 16.156 -10.047 1 94.75 67 LYS B C 1
ATOM 2243 O O . LYS B 1 67 ? 4.488 15.555 -9.375 1 94.75 67 LYS B O 1
ATOM 2248 N N . MET B 1 68 ? 6.562 15.852 -10.133 1 94.88 68 MET B N 1
ATOM 2249 C CA . MET B 1 68 ? 7.039 14.656 -9.445 1 94.88 68 MET B CA 1
ATOM 2250 C C . MET B 1 68 ? 6.988 14.836 -7.934 1 94.88 68 MET B C 1
ATOM 2252 O O . MET B 1 68 ? 6.504 13.969 -7.215 1 94.88 68 MET B O 1
ATOM 2256 N N . GLY B 1 69 ? 7.523 15.945 -7.469 1 96.25 69 GLY B N 1
ATOM 2257 C CA . GLY B 1 69 ? 7.488 16.234 -6.043 1 96.25 69 GLY B CA 1
ATOM 2258 C C . GLY B 1 69 ? 6.082 16.297 -5.484 1 96.25 69 GLY B C 1
ATOM 2259 O O . GLY B 1 69 ? 5.801 15.742 -4.418 1 96.25 69 GLY B O 1
ATOM 2260 N N . ALA B 1 70 ? 5.223 16.922 -6.223 1 96.75 70 ALA B N 1
ATOM 2261 C CA . ALA B 1 70 ? 3.828 17.047 -5.812 1 96.75 70 ALA B CA 1
ATOM 2262 C C . ALA B 1 70 ? 3.154 15.68 -5.738 1 96.75 70 ALA B C 1
ATOM 2264 O O . ALA B 1 70 ? 2.363 15.422 -4.824 1 96.75 70 ALA B O 1
ATOM 2265 N N . SER B 1 71 ? 3.455 14.891 -6.711 1 96.62 71 SER B N 1
ATOM 2266 C CA . SER B 1 71 ? 2.875 13.555 -6.742 1 96.62 71 SER B CA 1
ATOM 2267 C C . SER B 1 71 ? 3.268 12.75 -5.504 1 96.62 71 SER B C 1
ATOM 2269 O O . SER B 1 71 ? 2.432 12.07 -4.91 1 96.62 71 SER B O 1
ATOM 2271 N N . LEU B 1 72 ? 4.48 12.875 -5.121 1 97.31 72 LEU B N 1
ATOM 2272 C CA . LEU B 1 72 ? 4.949 12.117 -3.965 1 97.31 72 LEU B CA 1
ATOM 2273 C C . LEU B 1 72 ? 4.309 12.641 -2.682 1 97.31 72 LEU B C 1
ATOM 2275 O O . LEU B 1 72 ? 3.939 11.852 -1.805 1 97.31 72 LEU B O 1
ATOM 2279 N N . VAL B 1 73 ? 4.199 13.914 -2.561 1 97.44 73 VAL B N 1
ATOM 2280 C CA . VAL B 1 73 ? 3.551 14.508 -1.396 1 97.44 73 VAL B CA 1
ATOM 2281 C C . VAL B 1 73 ? 2.082 14.094 -1.354 1 97.44 73 VAL B C 1
ATOM 2283 O O . VAL B 1 73 ? 1.56 13.742 -0.294 1 97.44 73 VAL B O 1
ATOM 2286 N N . ARG B 1 74 ? 1.439 14.148 -2.506 1 97.94 74 ARG B N 1
ATOM 2287 C CA . ARG B 1 74 ? 0.048 13.719 -2.621 1 97.94 74 ARG B CA 1
ATOM 2288 C C . ARG B 1 74 ? -0.127 12.281 -2.148 1 97.94 74 ARG B C 1
ATOM 2290 O O . ARG B 1 74 ? -0.994 11.992 -1.32 1 97.94 74 ARG B O 1
ATOM 2297 N N . ARG B 1 75 ? 0.693 11.43 -2.656 1 97.88 75 ARG B N 1
ATOM 2298 C CA . ARG B 1 75 ? 0.641 10.023 -2.27 1 97.88 75 ARG B CA 1
ATOM 2299 C C . ARG B 1 75 ? 0.835 9.867 -0.766 1 97.88 75 ARG B C 1
ATOM 2301 O O . ARG B 1 75 ? 0.049 9.188 -0.103 1 97.88 75 ARG B O 1
ATOM 2308 N N . HIS B 1 76 ? 1.818 10.508 -0.251 1 98 76 HIS B N 1
ATOM 2309 C CA . HIS B 1 76 ? 2.15 10.438 1.167 1 98 76 HIS B CA 1
ATOM 2310 C C . HIS B 1 76 ? 0.975 10.875 2.033 1 98 76 HIS B C 1
ATOM 2312 O O . HIS B 1 76 ? 0.585 10.164 2.965 1 98 76 HIS B O 1
ATOM 2318 N N . ARG B 1 77 ? 0.413 11.961 1.702 1 98.19 77 ARG B N 1
ATOM 2319 C CA . ARG B 1 77 ? -0.62 12.555 2.547 1 98.19 77 ARG B CA 1
ATOM 2320 C C . ARG B 1 77 ? -1.94 11.805 2.404 1 98.19 77 ARG B C 1
ATOM 2322 O O . ARG B 1 77 ? -2.703 11.688 3.365 1 98.19 77 ARG B O 1
ATOM 2329 N N . LEU B 1 78 ? -2.213 11.25 1.251 1 98.31 78 LEU B N 1
ATOM 2330 C CA . LEU B 1 78 ? -3.398 10.414 1.092 1 98.31 78 LEU B CA 1
ATOM 2331 C C . LEU B 1 78 ? -3.279 9.141 1.917 1 98.31 78 LEU B C 1
ATOM 2333 O O . LEU B 1 78 ? -4.25 8.703 2.541 1 98.31 78 LEU B O 1
ATOM 2337 N N . TRP B 1 79 ? -2.082 8.57 1.935 1 98.31 79 TRP B N 1
ATOM 2338 C CA . TRP B 1 79 ? -1.863 7.402 2.785 1 98.31 79 TRP B CA 1
ATOM 2339 C C . TRP B 1 79 ? -2.074 7.754 4.254 1 98.31 79 TRP B C 1
ATOM 2341 O O . TRP B 1 79 ? -2.713 7.004 4.992 1 98.31 79 TRP B O 1
ATOM 2351 N N . GLU B 1 80 ? -1.521 8.914 4.641 1 98.19 80 GLU B N 1
ATOM 2352 C CA . GLU B 1 80 ? -1.714 9.344 6.023 1 98.19 80 GLU B CA 1
ATOM 2353 C C . GLU B 1 80 ? -3.197 9.414 6.379 1 98.19 80 GLU B C 1
ATOM 2355 O O . GLU B 1 80 ? -3.609 8.953 7.445 1 98.19 80 GLU B O 1
ATOM 2360 N N . MET B 1 81 ? -3.936 9.969 5.492 1 98.06 81 MET B N 1
ATOM 2361 C CA . MET B 1 81 ? -5.371 10.117 5.711 1 98.06 81 MET B CA 1
ATOM 2362 C C . MET B 1 81 ? -6.051 8.758 5.828 1 98.06 81 MET B C 1
ATOM 2364 O O . MET B 1 81 ? -6.891 8.555 6.707 1 98.06 81 MET B O 1
ATOM 2368 N N . PHE B 1 82 ? -5.715 7.859 4.953 1 98.62 82 PHE B N 1
ATOM 2369 C CA . PHE B 1 82 ? -6.289 6.52 4.977 1 98.62 82 PHE B CA 1
ATOM 2370 C C . PHE B 1 82 ? -5.969 5.812 6.289 1 98.62 82 PHE B C 1
ATOM 2372 O O . PHE B 1 82 ? -6.855 5.25 6.93 1 98.62 82 PHE B O 1
ATOM 2379 N N . LEU B 1 83 ? -4.707 5.852 6.68 1 98.38 83 LEU B N 1
ATOM 2380 C CA . LEU B 1 83 ? -4.246 5.207 7.902 1 98.38 83 LEU B CA 1
ATOM 2381 C C . LEU B 1 83 ? -4.957 5.781 9.125 1 98.38 83 LEU B C 1
ATOM 2383 O O . LEU B 1 83 ? -5.402 5.031 9.992 1 98.38 83 LEU B O 1
ATOM 2387 N N . TYR B 1 84 ? -5.105 7.047 9.125 1 97.25 84 TYR B N 1
ATOM 2388 C CA . TYR B 1 84 ? -5.688 7.746 10.266 1 97.25 84 TYR B CA 1
ATOM 2389 C C . TYR B 1 84 ? -7.195 7.543 10.32 1 97.25 84 TYR B C 1
ATOM 2391 O O . TYR B 1 84 ? -7.738 7.125 11.344 1 97.25 84 TYR B O 1
ATOM 2399 N N . GLU B 1 85 ? -7.867 7.656 9.234 1 97.31 85 GLU B N 1
ATOM 2400 C CA . GLU B 1 85 ? -9.328 7.703 9.219 1 97.31 85 GLU B CA 1
ATOM 2401 C C . GLU B 1 85 ? -9.922 6.301 9.172 1 97.31 85 GLU B C 1
ATOM 2403 O O . GLU B 1 85 ? -11.016 6.062 9.695 1 97.31 85 GLU B O 1
ATOM 2408 N N . LYS B 1 86 ? -9.234 5.441 8.508 1 97.75 86 LYS B N 1
ATOM 2409 C CA . LYS B 1 86 ? -9.891 4.172 8.211 1 97.75 86 LYS B CA 1
ATOM 2410 C C . LYS B 1 86 ? -9.234 3.023 8.984 1 97.75 86 LYS B C 1
ATOM 2412 O O . LYS B 1 86 ? -9.906 2.055 9.344 1 97.75 86 LYS B O 1
ATOM 2417 N N . LEU B 1 87 ? -7.941 3.137 9.297 1 97.62 87 LEU B N 1
ATOM 2418 C CA . LEU B 1 87 ? -7.254 1.966 9.836 1 97.62 87 LEU B CA 1
ATOM 2419 C C . LEU B 1 87 ? -6.934 2.15 11.312 1 97.62 87 LEU B C 1
ATOM 2421 O O . LEU B 1 87 ? -6.27 1.306 11.914 1 97.62 87 LEU B O 1
ATOM 2425 N N . GLY B 1 88 ? -7.242 3.295 11.875 1 95.25 88 GLY B N 1
ATOM 2426 C CA . GLY B 1 88 ? -7.184 3.475 13.32 1 95.25 88 GLY B CA 1
ATOM 2427 C C . GLY B 1 88 ? -5.805 3.871 13.812 1 95.25 88 GLY B C 1
ATOM 2428 O O . GLY B 1 88 ? -5.516 3.77 15.008 1 95.25 88 GLY B O 1
ATOM 2429 N N . TYR B 1 89 ? -4.957 4.262 12.961 1 95.88 89 TYR B N 1
ATOM 2430 C CA . TYR B 1 89 ? -3.658 4.77 13.391 1 95.88 89 TYR B CA 1
ATOM 2431 C C . TYR B 1 89 ? -3.807 6.07 14.164 1 95.88 89 TYR B C 1
ATOM 2433 O O . TYR B 1 89 ? -4.664 6.898 13.844 1 95.88 89 TYR B O 1
ATOM 2441 N N . ASN B 1 90 ? -2.896 6.199 15.062 1 92.88 90 ASN B N 1
ATOM 2442 C CA . ASN B 1 90 ? -2.756 7.52 15.68 1 92.88 90 ASN B CA 1
ATOM 2443 C C . ASN B 1 90 ? -1.964 8.469 14.781 1 92.88 90 ASN B C 1
ATOM 2445 O O . ASN B 1 90 ? -1.158 8.031 13.961 1 92.88 90 ASN B O 1
ATOM 2449 N N . TRP B 1 91 ? -2.209 9.695 14.891 1 90.44 91 TRP B N 1
ATOM 2450 C CA . TRP B 1 91 ? -1.621 10.672 13.984 1 90.44 91 TRP B CA 1
ATOM 2451 C C . TRP B 1 91 ? -0.1 10.672 14.094 1 90.44 91 TRP B C 1
ATOM 2453 O O . TRP B 1 91 ? 0.598 11.031 13.141 1 90.44 91 TRP B O 1
ATOM 2463 N N . ASP B 1 92 ? 0.461 10.125 15.25 1 92.56 92 ASP B N 1
ATOM 2464 C CA . ASP B 1 92 ? 1.912 10.102 15.406 1 92.56 92 ASP B CA 1
ATOM 2465 C C . ASP B 1 92 ? 2.52 8.883 14.711 1 92.56 92 ASP B C 1
ATOM 2467 O O . ASP B 1 92 ? 3.738 8.797 14.547 1 92.56 92 ASP B O 1
ATOM 2471 N N . GLN B 1 93 ? 1.63 8 14.234 1 94.06 93 GLN B N 1
ATOM 2472 C CA . GLN B 1 93 ? 2.084 6.75 13.633 1 94.06 93 GLN B CA 1
ATOM 2473 C C . GLN B 1 93 ? 2.008 6.812 12.109 1 94.06 93 GLN B C 1
ATOM 2475 O O . GLN B 1 93 ? 2.713 6.074 11.422 1 94.06 93 GLN B O 1
ATOM 2480 N N . VAL B 1 94 ? 1.176 7.645 11.594 1 96.12 94 VAL B N 1
ATOM 2481 C CA . VAL B 1 94 ? 0.781 7.555 10.188 1 96.12 94 VAL B CA 1
ATOM 2482 C C . VAL B 1 94 ? 1.959 7.93 9.297 1 96.12 94 VAL B C 1
ATOM 2484 O O . VAL B 1 94 ? 2.137 7.359 8.219 1 96.12 94 VAL B O 1
ATOM 2487 N N . HIS B 1 95 ? 2.822 8.859 9.781 1 95.31 95 HIS B N 1
ATOM 2488 C CA . HIS B 1 95 ? 3.9 9.359 8.938 1 95.31 95 HIS B CA 1
ATOM 2489 C C . HIS B 1 95 ? 4.863 8.234 8.555 1 95.31 95 HIS B C 1
ATOM 2491 O O . HIS B 1 95 ? 5.156 8.047 7.375 1 95.31 95 HIS B O 1
ATOM 2497 N N . ALA B 1 96 ? 5.289 7.52 9.5 1 95.25 96 ALA B N 1
ATOM 2498 C CA . ALA B 1 96 ? 6.281 6.469 9.281 1 95.25 96 ALA B CA 1
ATOM 2499 C C . ALA B 1 96 ? 5.746 5.402 8.328 1 95.25 96 ALA B C 1
ATOM 2501 O O . ALA B 1 96 ? 6.457 4.965 7.418 1 95.25 96 ALA B O 1
ATOM 2502 N N . GLU B 1 97 ? 4.516 4.977 8.539 1 96.81 97 GLU B N 1
ATOM 2503 C CA . GLU B 1 97 ? 3.906 3.973 7.672 1 96.81 97 GLU B CA 1
ATOM 2504 C C . GLU B 1 97 ? 3.705 4.516 6.258 1 96.81 97 GLU B C 1
ATOM 2506 O O . GLU B 1 97 ? 4.004 3.832 5.277 1 96.81 97 GLU B O 1
ATOM 2511 N N . ALA B 1 98 ? 3.238 5.77 6.156 1 97.25 98 ALA B N 1
ATOM 2512 C CA . ALA B 1 98 ? 3.008 6.387 4.855 1 97.25 98 ALA B CA 1
ATOM 2513 C C . ALA B 1 98 ? 4.309 6.5 4.062 1 97.25 98 ALA B C 1
ATOM 2515 O O . ALA B 1 98 ? 4.312 6.344 2.842 1 97.25 98 ALA B O 1
ATOM 2516 N N . GLU B 1 99 ? 5.387 6.766 4.734 1 95.56 99 GLU B N 1
ATOM 2517 C CA . GLU B 1 99 ? 6.695 6.871 4.09 1 95.56 99 GLU B CA 1
ATOM 2518 C C . GLU B 1 99 ? 7.062 5.574 3.377 1 95.56 99 GLU B C 1
ATOM 2520 O O . GLU B 1 99 ? 7.711 5.598 2.326 1 95.56 99 GLU B O 1
ATOM 2525 N N . GLN B 1 100 ? 6.633 4.504 3.887 1 93.38 100 GLN B N 1
ATOM 2526 C CA . GLN B 1 100 ? 6.926 3.203 3.295 1 93.38 100 GLN B CA 1
ATOM 2527 C C . GLN B 1 100 ? 6.012 2.922 2.105 1 93.38 100 GLN B C 1
ATOM 2529 O O . GLN B 1 100 ? 6.414 2.25 1.152 1 93.38 100 GLN B O 1
ATOM 2534 N N . LEU B 1 101 ? 4.883 3.455 2.148 1 96.38 101 LEU B N 1
ATOM 2535 C CA . LEU B 1 101 ? 3.83 3.084 1.209 1 96.38 101 LEU B CA 1
ATOM 2536 C C . LEU B 1 101 ? 3.822 4.02 0.005 1 96.38 101 LEU B C 1
ATOM 2538 O O . LEU B 1 101 ? 3.367 3.645 -1.077 1 96.38 101 LEU B O 1
ATOM 2542 N N . GLU B 1 102 ? 4.367 5.188 0.152 1 96.75 102 GLU B N 1
ATOM 2543 C CA . GLU B 1 102 ? 4.141 6.266 -0.807 1 96.75 102 GLU B CA 1
ATOM 2544 C C . GLU B 1 102 ? 4.852 5.984 -2.129 1 96.75 102 GLU B C 1
ATOM 2546 O O . GLU B 1 102 ? 4.52 6.586 -3.154 1 96.75 102 GLU B O 1
ATOM 2551 N N . HIS B 1 103 ? 5.812 5.062 -2.176 1 95.62 103 HIS B N 1
ATOM 2552 C CA . HIS B 1 103 ? 6.566 4.789 -3.393 1 95.62 103 HIS B CA 1
ATOM 2553 C C . HIS B 1 103 ? 5.922 3.676 -4.207 1 95.62 103 HIS B C 1
ATOM 2555 O O . HIS B 1 103 ? 6.457 3.262 -5.238 1 95.62 103 HIS B O 1
ATOM 2561 N N . THR B 1 104 ? 4.758 3.223 -3.746 1 92.75 104 THR B N 1
ATOM 2562 C CA . THR B 1 104 ? 4.125 2.078 -4.395 1 92.75 104 THR B CA 1
ATOM 2563 C C . THR B 1 104 ? 2.756 2.457 -4.949 1 92.75 104 THR B C 1
ATOM 2565 O O . THR B 1 104 ? 2.213 3.51 -4.613 1 92.75 104 THR B O 1
ATOM 2568 N N . GLY B 1 105 ? 2.303 1.568 -5.852 1 92.56 105 GLY B N 1
ATOM 2569 C CA . GLY B 1 105 ? 0.988 1.782 -6.434 1 92.56 105 GLY B CA 1
ATOM 2570 C C . GLY B 1 105 ? 1.022 2.631 -7.691 1 92.56 105 GLY B C 1
ATOM 2571 O O . GLY B 1 105 ? 1.89 3.494 -7.84 1 92.56 105 GLY B O 1
ATOM 2572 N N . THR B 1 106 ? 0.022 2.436 -8.508 1 95.25 106 THR B N 1
ATOM 2573 C CA . THR B 1 106 ? -0.118 3.207 -9.734 1 95.25 106 THR B CA 1
ATOM 2574 C C . THR B 1 106 ? -0.799 4.543 -9.461 1 95.25 106 THR B C 1
ATOM 2576 O O . THR B 1 106 ? -1.309 4.773 -8.359 1 95.25 106 THR B O 1
ATOM 2579 N N . GLU B 1 107 ? -0.709 5.395 -10.422 1 94.44 107 GLU B N 1
ATOM 2580 C CA . GLU B 1 107 ? -1.46 6.641 -10.32 1 94.44 107 GLU B CA 1
ATOM 2581 C C . GLU B 1 107 ? -2.959 6.375 -10.195 1 94.44 107 GLU B C 1
ATOM 2583 O O . GLU B 1 107 ? -3.666 7.098 -9.492 1 94.44 107 GLU B O 1
ATOM 2588 N N . PHE B 1 108 ? -3.395 5.352 -10.898 1 95.75 108 PHE B N 1
ATOM 2589 C CA . PHE B 1 108 ? -4.801 4.973 -10.828 1 95.75 108 PHE B CA 1
ATOM 2590 C C . PHE B 1 108 ? -5.18 4.574 -9.406 1 95.75 108 PHE B C 1
ATOM 2592 O O . PHE B 1 108 ? -6.242 4.953 -8.914 1 95.75 108 PHE B O 1
ATOM 2599 N N . PHE B 1 109 ? -4.32 3.846 -8.758 1 97.44 109 PHE B N 1
ATOM 2600 C CA . PHE B 1 109 ? -4.551 3.449 -7.379 1 97.44 109 PHE B CA 1
ATOM 2601 C C . PHE B 1 109 ? -4.711 4.672 -6.484 1 97.44 109 PHE B C 1
ATOM 2603 O O . PHE B 1 109 ? -5.641 4.746 -5.68 1 97.44 109 PHE B O 1
ATOM 2610 N N . ILE B 1 110 ? -3.859 5.625 -6.633 1 97.12 110 ILE B N 1
ATOM 2611 C CA . ILE B 1 110 ? -3.857 6.824 -5.797 1 97.12 110 ILE B CA 1
ATOM 2612 C C . ILE B 1 110 ? -5.129 7.629 -6.051 1 97.12 110 ILE B C 1
ATOM 2614 O O . ILE B 1 110 ? -5.73 8.164 -5.117 1 97.12 110 ILE B O 1
ATOM 2618 N N . ASP B 1 111 ? -5.508 7.691 -7.305 1 97.19 111 ASP B N 1
ATOM 2619 C CA . ASP B 1 111 ? -6.742 8.398 -7.645 1 97.19 111 ASP B CA 1
ATOM 2620 C C . ASP B 1 111 ? -7.953 7.73 -6.996 1 97.19 111 ASP B C 1
ATOM 2622 O O . ASP B 1 111 ? -8.844 8.414 -6.484 1 97.19 111 ASP B O 1
ATOM 2626 N N . GLN B 1 112 ? -8.023 6.438 -7.004 1 97.62 112 GLN B N 1
ATOM 2627 C CA . GLN B 1 112 ? -9.117 5.703 -6.383 1 97.62 112 GLN B CA 1
ATOM 2628 C C . GLN B 1 112 ? -9.109 5.887 -4.867 1 97.62 112 GLN B C 1
ATOM 2630 O O . GLN B 1 112 ? -10.172 6 -4.246 1 97.62 112 GLN B O 1
ATOM 2635 N N . LEU B 1 113 ? -7.93 5.887 -4.293 1 97.88 113 LEU B N 1
ATOM 2636 C CA . LEU B 1 113 ? -7.801 6.117 -2.857 1 97.88 113 LEU B CA 1
ATOM 2637 C C . LEU B 1 113 ? -8.312 7.504 -2.48 1 97.88 113 LEU B C 1
ATOM 2639 O O . LEU B 1 113 ? -9.023 7.66 -1.484 1 97.88 113 LEU B O 1
ATOM 2643 N N . ASP B 1 114 ? -7.922 8.484 -3.293 1 97.69 114 ASP B N 1
ATOM 2644 C CA . ASP B 1 114 ? -8.391 9.852 -3.094 1 97.69 114 ASP B CA 1
ATOM 2645 C C . ASP B 1 114 ? -9.914 9.922 -3.111 1 97.69 114 ASP B C 1
ATOM 2647 O O . ASP B 1 114 ? -10.523 10.5 -2.215 1 97.69 114 ASP B O 1
ATOM 2651 N N . GLU B 1 115 ? -10.5 9.273 -4.102 1 98 115 GLU B N 1
ATOM 2652 C CA . GLU B 1 115 ? -11.953 9.242 -4.227 1 98 115 GLU B CA 1
ATOM 2653 C C . GLU B 1 115 ? -12.594 8.516 -3.045 1 98 115 GLU B C 1
ATOM 2655 O O . GLU B 1 115 ? -13.586 8.984 -2.482 1 98 115 GLU B O 1
ATOM 2660 N N . PHE B 1 116 ? -12.016 7.453 -2.668 1 98.25 116 PHE B N 1
ATOM 2661 C CA . PHE B 1 116 ? -12.508 6.633 -1.565 1 98.25 116 PHE B CA 1
ATOM 2662 C C . PHE B 1 116 ? -12.523 7.43 -0.265 1 98.25 116 PHE B C 1
ATOM 2664 O O . PHE B 1 116 ? -13.422 7.27 0.558 1 98.25 116 PHE B O 1
ATOM 2671 N N . LEU B 1 117 ? -11.516 8.32 -0.114 1 98.12 117 LEU B N 1
ATOM 2672 C CA . LEU B 1 117 ? -11.359 9.109 1.104 1 98.12 117 LEU B CA 1
ATOM 2673 C C . LEU B 1 117 ? -12.234 10.359 1.055 1 98.12 117 LEU B C 1
ATOM 2675 O O . LEU B 1 117 ? -12.25 11.141 2.004 1 98.12 117 LEU B O 1
ATOM 2679 N N . GLY B 1 118 ? -12.938 10.547 -0.032 1 97.88 118 GLY B N 1
ATOM 2680 C CA . GLY B 1 118 ? -13.789 11.719 -0.189 1 97.88 118 GLY B CA 1
ATOM 2681 C C . GLY B 1 118 ? -13.023 12.961 -0.597 1 97.88 118 GLY B C 1
ATOM 2682 O O . GLY B 1 118 ? -13.383 14.078 -0.203 1 97.88 118 GLY B O 1
ATOM 2683 N N . LYS B 1 119 ? -11.883 12.797 -1.221 1 97.25 119 LYS B N 1
ATOM 2684 C CA . LYS B 1 119 ? -11.062 13.883 -1.742 1 97.25 119 LYS B CA 1
ATOM 2685 C C . LYS B 1 119 ? -10.688 14.867 -0.637 1 97.25 119 LYS B C 1
ATOM 2687 O O . LYS B 1 119 ? -11 16.062 -0.725 1 97.25 119 LYS B O 1
ATOM 2692 N N . PRO B 1 120 ? -10.031 14.391 0.324 1 97.94 120 PRO B N 1
ATOM 2693 C CA . PRO B 1 120 ? -9.625 15.289 1.407 1 97.94 120 PRO B CA 1
ATOM 2694 C C . PRO B 1 120 ? -8.719 16.422 0.927 1 97.94 120 PRO B C 1
ATOM 2696 O O . PRO B 1 120 ? -7.91 16.234 0.019 1 97.94 120 PRO B O 1
ATOM 2699 N N . VAL B 1 121 ? -8.797 17.516 1.604 1 97.31 121 VAL B N 1
ATOM 2700 C CA . VAL B 1 121 ? -8.031 18.703 1.219 1 97.31 121 VAL B CA 1
ATOM 2701 C C . VAL B 1 121 ? -6.734 18.766 2.023 1 97.31 121 VAL B C 1
ATOM 2703 O O . VAL B 1 121 ? -5.715 19.25 1.53 1 97.31 121 VAL B O 1
ATOM 2706 N N . TYR B 1 122 ? -6.812 18.234 3.283 1 97.31 122 TYR B N 1
ATOM 2707 C CA . TYR B 1 122 ? -5.66 18.297 4.176 1 97.31 122 TYR B CA 1
ATOM 2708 C C . TYR B 1 122 ? -5.355 16.922 4.77 1 97.31 122 TYR B C 1
ATOM 2710 O O . TYR B 1 122 ? -6.254 16.094 4.934 1 97.31 122 TYR B O 1
ATOM 2718 N N . CYS B 1 123 ? -4.133 16.672 5.094 1 97.38 123 CYS B N 1
ATOM 2719 C CA . CYS B 1 123 ? -3.75 15.453 5.805 1 97.38 123 CYS B CA 1
ATOM 2720 C C . CYS B 1 123 ? -4.082 15.555 7.289 1 97.38 123 CYS B C 1
ATOM 2722 O O . CYS B 1 123 ? -4.535 16.609 7.754 1 97.38 123 CYS B O 1
ATOM 2724 N N . PRO B 1 124 ? -3.814 14.531 8.055 1 96.56 124 PRO B N 1
ATOM 2725 C CA . PRO B 1 124 ? -4.215 14.562 9.461 1 96.56 124 PRO B CA 1
ATOM 2726 C C . PRO B 1 124 ? -3.465 15.625 10.258 1 96.56 124 PRO B C 1
ATOM 2728 O O . PRO B 1 124 ? -3.896 16 11.352 1 96.56 124 PRO B O 1
ATOM 2731 N N . HIS B 1 125 ? -2.357 16.125 9.727 1 96.94 125 HIS B N 1
ATOM 2732 C CA . HIS B 1 125 ? -1.559 17.125 10.438 1 96.94 125 HIS B CA 1
ATOM 2733 C C . HIS B 1 125 ? -1.866 18.531 9.938 1 96.94 125 HIS B C 1
ATOM 2735 O O . HIS B 1 125 ? -1.241 19.5 10.383 1 96.94 125 HIS B O 1
ATOM 2741 N N . GLY B 1 126 ? -2.805 18.609 8.961 1 96.75 126 GLY B N 1
ATOM 2742 C CA . GLY B 1 126 ? -3.213 19.906 8.469 1 96.75 126 GLY B CA 1
ATOM 2743 C C . GLY B 1 126 ? -2.477 20.328 7.215 1 96.75 126 GLY B C 1
ATOM 2744 O O . GLY B 1 126 ? -2.699 21.422 6.695 1 96.75 126 GLY B O 1
ATOM 2745 N N . GLY B 1 127 ? -1.646 19.516 6.73 1 96.12 127 GLY B N 1
ATOM 2746 C CA . GLY B 1 127 ? -0.976 19.812 5.473 1 96.12 127 GLY B CA 1
ATOM 2747 C C . GLY B 1 127 ? -1.864 19.609 4.262 1 96.12 127 GLY B C 1
ATOM 2748 O O . GLY B 1 127 ? -2.652 18.656 4.219 1 96.12 127 GLY B O 1
ATOM 2749 N N . ALA B 1 128 ? -1.727 20.547 3.33 1 97.31 128 ALA B N 1
ATOM 2750 C CA . ALA B 1 128 ? -2.559 20.484 2.131 1 97.31 128 ALA B CA 1
ATOM 2751 C C . ALA B 1 128 ? -2.141 19.312 1.241 1 97.31 128 ALA B C 1
ATOM 2753 O O . ALA B 1 128 ? -0.951 19.016 1.108 1 97.31 128 ALA B O 1
ATOM 2754 N N . ILE B 1 129 ? -3.092 18.672 0.603 1 98.12 129 ILE B N 1
ATOM 2755 C CA . ILE B 1 129 ? -2.85 17.578 -0.329 1 98.12 129 ILE B CA 1
ATOM 2756 C C . ILE B 1 129 ? -2.867 18.109 -1.763 1 98.12 129 ILE B C 1
ATOM 2758 O O . ILE B 1 129 ? -3.895 18.594 -2.236 1 98.12 129 ILE B O 1
ATOM 2762 N N . PRO B 1 130 ? -1.777 17.938 -2.414 1 96.88 130 PRO B N 1
ATOM 2763 C CA . PRO B 1 130 ? -1.763 18.422 -3.799 1 96.88 130 PRO B CA 1
ATOM 2764 C C . PRO B 1 130 ? -2.695 17.625 -4.707 1 96.88 130 PRO B C 1
ATOM 2766 O O . PRO B 1 130 ? -2.914 16.422 -4.48 1 96.88 130 PRO B O 1
ATOM 2769 N N . ASP B 1 131 ? -3.166 18.312 -5.719 1 92.25 131 ASP B N 1
ATOM 2770 C CA . ASP B 1 131 ? -3.875 17.562 -6.758 1 92.25 131 ASP B CA 1
ATOM 2771 C C . ASP B 1 131 ? -2.904 17.016 -7.801 1 92.25 131 ASP B C 1
ATOM 2773 O O . ASP B 1 131 ? -1.687 17.078 -7.617 1 92.25 131 ASP B O 1
ATOM 2777 N N . LYS B 1 132 ? -3.377 16.484 -8.867 1 86.38 132 LYS B N 1
ATOM 2778 C CA . LYS B 1 132 ? -2.572 15.789 -9.875 1 86.38 132 LYS B CA 1
ATOM 2779 C C . LYS B 1 132 ? -1.65 16.766 -10.602 1 86.38 132 LYS B C 1
ATOM 2781 O O . LYS B 1 132 ? -0.618 16.359 -11.148 1 86.38 132 LYS B O 1
ATOM 2786 N N . ASP B 1 133 ? -1.965 18.016 -10.523 1 84.25 133 ASP B N 1
ATOM 2787 C CA . ASP B 1 133 ? -1.177 19.031 -11.227 1 84.25 133 ASP B CA 1
ATOM 2788 C C . ASP B 1 133 ? -0.239 19.75 -10.258 1 84.25 133 ASP B C 1
ATOM 2790 O O . ASP B 1 133 ? 0.446 20.703 -10.648 1 84.25 133 ASP B O 1
ATOM 2794 N N . GLY B 1 134 ? -0.304 19.406 -9.016 1 88.81 134 GLY B N 1
ATOM 2795 C CA . GLY B 1 134 ? 0.585 20 -8.031 1 88.81 134 GLY B CA 1
ATOM 2796 C C . GLY B 1 134 ? 0.005 21.234 -7.367 1 88.81 134 GLY B C 1
ATOM 2797 O O . GLY B 1 134 ? 0.705 21.938 -6.641 1 88.81 134 GLY B O 1
ATOM 2798 N N . VAL B 1 135 ? -1.211 21.438 -7.672 1 91.06 135 VAL B N 1
ATOM 2799 C CA . VAL B 1 135 ? -1.882 22.578 -7.051 1 91.06 135 VAL B CA 1
ATOM 2800 C C . VAL B 1 135 ? -2.438 22.156 -5.688 1 91.06 135 VAL B C 1
ATOM 2802 O O . VAL B 1 135 ? -3.031 21.094 -5.551 1 91.06 135 VAL B O 1
ATOM 2805 N N . MET B 1 136 ? -2.18 23 -4.676 1 93.31 136 MET B N 1
ATOM 2806 C CA . MET B 1 136 ? -2.645 22.672 -3.332 1 93.31 136 MET B CA 1
ATOM 2807 C C . MET B 1 136 ? -3.264 23.875 -2.65 1 93.31 136 MET B C 1
ATOM 2809 O O . MET B 1 136 ? -2.938 25.016 -2.988 1 93.31 136 MET B O 1
ATOM 2813 N N . ALA B 1 137 ? -4.129 23.562 -1.701 1 95.12 137 ALA B N 1
ATOM 2814 C CA . ALA B 1 137 ? -4.734 24.609 -0.877 1 95.12 137 ALA B CA 1
ATOM 2815 C C . ALA B 1 137 ? -3.689 25.297 -0.003 1 95.12 137 ALA B C 1
ATOM 2817 O O . ALA B 1 137 ? -2.564 24.797 0.133 1 95.12 137 ALA B O 1
ATOM 2818 N N . LYS B 1 138 ? -4.074 26.469 0.471 1 93.25 138 LYS B N 1
ATOM 2819 C CA . LYS B 1 138 ? -3.182 27.188 1.366 1 93.25 138 LYS B CA 1
ATOM 2820 C C . LYS B 1 138 ? -3.053 26.484 2.711 1 93.25 138 LYS B C 1
ATOM 2822 O O . LYS B 1 138 ? -4.043 26 3.256 1 93.25 138 LYS B O 1
ATOM 2827 N N . GLU B 1 139 ? -1.795 26.484 3.166 1 93.94 139 GLU B N 1
ATOM 2828 C CA . GLU B 1 139 ? -1.526 25.938 4.496 1 93.94 139 GLU B CA 1
ATOM 2829 C C . GLU B 1 139 ? -1.26 27.047 5.504 1 93.94 139 GLU B C 1
ATOM 2831 O O . GLU B 1 139 ? -0.735 28.109 5.145 1 93.94 139 GLU B O 1
ATOM 2836 N N . ALA B 1 140 ? -1.701 26.734 6.711 1 94.75 140 ALA B N 1
ATOM 2837 C CA . ALA B 1 140 ? -1.35 27.672 7.766 1 94.75 140 ALA B CA 1
ATOM 2838 C C . ALA B 1 140 ? 0.164 27.797 7.906 1 94.75 140 ALA B C 1
ATOM 2840 O O . ALA B 1 140 ? 0.876 26.797 7.941 1 94.75 140 ALA B O 1
ATOM 2841 N N . THR B 1 141 ? 0.599 29.094 8.016 1 93.25 141 THR B N 1
ATOM 2842 C CA . THR B 1 141 ? 2.043 29.297 8.047 1 93.25 141 THR B CA 1
ATOM 2843 C C . THR B 1 141 ? 2.447 30.109 9.273 1 93.25 141 THR B C 1
ATOM 2845 O O . THR B 1 141 ? 3.637 30.25 9.57 1 93.25 141 THR B O 1
ATOM 2848 N N . VAL B 1 142 ? 1.514 30.609 10.031 1 96.12 142 VAL B N 1
ATOM 2849 C CA . VAL B 1 142 ? 1.83 31.438 11.188 1 96.12 142 VAL B CA 1
ATOM 2850 C C . VAL B 1 142 ? 2.07 30.562 12.414 1 96.12 142 VAL B C 1
ATOM 2852 O O . VAL B 1 142 ? 1.152 29.891 12.898 1 96.12 142 VAL B O 1
ATOM 2855 N N . PRO B 1 143 ? 3.244 30.547 12.906 1 97.31 143 PRO B N 1
ATOM 2856 C CA . PRO B 1 143 ? 3.484 29.766 14.125 1 97.31 143 PRO B CA 1
ATOM 2857 C C . PRO B 1 143 ? 2.756 30.328 15.336 1 97.31 143 PRO B C 1
ATOM 2859 O O . PRO B 1 143 ? 2.643 31.547 15.484 1 97.31 143 PRO B O 1
ATOM 2862 N N . LEU B 1 144 ? 2.33 29.547 16.172 1 96.94 144 LEU B N 1
ATOM 2863 C CA . LEU B 1 144 ? 1.719 29.953 17.422 1 96.94 144 LEU B CA 1
ATOM 2864 C C . LEU B 1 144 ? 2.656 30.859 18.219 1 96.94 144 LEU B C 1
ATOM 2866 O O . LEU B 1 144 ? 2.205 31.781 18.891 1 96.94 144 LEU B O 1
ATOM 2870 N N . ALA B 1 145 ? 3.93 30.641 18.078 1 96.25 145 ALA B N 1
ATOM 2871 C CA . ALA B 1 145 ? 4.977 31.359 18.781 1 96.25 145 ALA B CA 1
ATOM 2872 C C . ALA B 1 145 ? 4.918 32.844 18.469 1 96.25 145 ALA B C 1
ATOM 2874 O O . ALA B 1 145 ? 5.434 33.688 19.219 1 96.25 145 ALA B O 1
ATOM 2875 N N . ASP B 1 146 ? 4.293 33.188 17.375 1 96.38 146 ASP B N 1
ATOM 2876 C CA . ASP B 1 146 ? 4.297 34.562 16.922 1 96.38 146 ASP B CA 1
ATOM 2877 C C . ASP B 1 146 ? 3.09 35.344 17.453 1 96.38 146 ASP B C 1
ATOM 2879 O O . ASP B 1 146 ? 2.959 36.531 17.234 1 96.38 146 ASP B O 1
ATOM 2883 N N . LEU B 1 147 ? 2.213 34.75 18.203 1 96.12 147 LEU B N 1
ATOM 2884 C CA . LEU B 1 147 ? 0.994 35.375 18.688 1 96.12 147 LEU B CA 1
ATOM 2885 C C . LEU B 1 147 ? 1.235 36.031 20.031 1 96.12 147 LEU B C 1
ATOM 2887 O O . LEU B 1 147 ? 2.297 35.875 20.641 1 96.12 147 LEU B O 1
ATOM 2891 N N . ALA B 1 148 ? 0.193 36.781 20.438 1 95.81 148 ALA B N 1
ATOM 2892 C CA . ALA B 1 148 ? 0.304 37.562 21.688 1 95.81 148 ALA B CA 1
ATOM 2893 C C . ALA B 1 148 ? -0.779 37.156 22.672 1 95.81 148 ALA B C 1
ATOM 2895 O O . ALA B 1 148 ? -1.76 36.5 22.312 1 95.81 148 ALA B O 1
ATOM 2896 N N . VAL B 1 149 ? -0.532 37.594 23.922 1 96.62 149 VAL B N 1
ATOM 2897 C CA . VAL B 1 149 ? -1.497 37.344 24.984 1 96.62 149 VAL B CA 1
ATOM 2898 C C . VAL B 1 149 ? -2.848 37.938 24.625 1 96.62 149 VAL B C 1
ATOM 2900 O O . VAL B 1 149 ? -2.914 39.062 24.141 1 96.62 149 VAL B O 1
ATOM 2903 N N . GLY B 1 150 ? -3.854 37.125 24.719 1 95.75 150 GLY B N 1
ATOM 2904 C CA . GLY B 1 150 ? -5.199 37.594 24.422 1 95.75 150 GLY B CA 1
ATOM 2905 C C . GLY B 1 150 ? -5.688 37.188 23.062 1 95.75 150 GLY B C 1
ATOM 2906 O O . GLY B 1 150 ? -6.891 37.219 22.781 1 95.75 150 GLY B O 1
ATOM 2907 N N . ASP B 1 151 ? -4.809 36.812 22.219 1 96.12 151 ASP B N 1
ATOM 2908 C CA . ASP B 1 151 ? -5.184 36.406 20.875 1 96.12 151 ASP B CA 1
ATOM 2909 C C . ASP B 1 151 ? -6.008 35.125 20.906 1 96.12 151 ASP B C 1
ATOM 2911 O O . ASP B 1 151 ? -5.73 34.219 21.688 1 96.12 151 ASP B O 1
ATOM 2915 N N . LYS B 1 152 ? -7.043 35.031 20.078 1 96.25 152 LYS B N 1
ATOM 2916 C CA . LYS B 1 152 ? -7.797 33.812 19.797 1 96.25 152 LYS B CA 1
ATOM 2917 C C . LYS B 1 152 ? -7.355 33.188 18.484 1 96.25 152 LYS B C 1
ATOM 2919 O O . LYS B 1 152 ? -7.102 33.906 17.5 1 96.25 152 LYS B O 1
ATOM 2924 N N . PHE B 1 153 ? -7.18 31.875 18.547 1 96.31 153 PHE B N 1
ATOM 2925 C CA . PHE B 1 153 ? -6.66 31.219 17.359 1 96.31 153 PHE B CA 1
ATOM 2926 C C . PHE B 1 153 ? -7.199 29.797 17.266 1 96.31 153 PHE B C 1
ATOM 2928 O O . PHE B 1 153 ? -7.762 29.266 18.219 1 96.31 153 PHE B O 1
ATOM 2935 N N . LYS B 1 154 ? -7.086 29.203 16.047 1 96.81 154 LYS B N 1
ATOM 2936 C CA . LYS B 1 154 ? -7.336 27.781 15.781 1 96.81 154 LYS B CA 1
ATOM 2937 C C . LYS B 1 154 ? -6.07 27.094 15.297 1 96.81 154 LYS B C 1
ATOM 2939 O O . LYS B 1 154 ? -5.34 27.625 14.461 1 96.81 154 LYS B O 1
ATOM 2944 N N . ILE B 1 155 ? -5.789 26.016 15.906 1 96.44 155 ILE B N 1
ATOM 2945 C CA . ILE B 1 155 ? -4.668 25.234 15.414 1 96.44 155 ILE B CA 1
ATOM 2946 C C . ILE B 1 155 ? -5.051 24.547 14.102 1 96.44 155 ILE B C 1
ATOM 2948 O O . ILE B 1 155 ? -6.039 23.812 14.039 1 96.44 155 ILE B O 1
ATOM 2952 N N . GLN B 1 156 ? -4.219 24.797 13.062 1 97.06 156 GLN B N 1
ATOM 2953 C CA . GLN B 1 156 ? -4.594 24.312 11.742 1 97.06 156 GLN B CA 1
ATOM 2954 C C . GLN B 1 156 ? -3.6 23.266 11.234 1 97.06 156 GLN B C 1
ATOM 2956 O O . GLN B 1 156 ? -3.951 22.422 10.422 1 97.06 156 GLN B O 1
ATOM 2961 N N . ARG B 1 157 ? -2.373 23.328 11.648 1 97.31 157 ARG B N 1
ATOM 2962 C CA . ARG B 1 157 ? -1.334 22.453 11.125 1 97.31 157 ARG B CA 1
ATOM 2963 C C . ARG B 1 157 ? -0.215 22.266 12.141 1 97.31 157 ARG B C 1
ATOM 2965 O O . ARG B 1 157 ? 0.098 23.188 12.906 1 97.31 157 ARG B O 1
ATOM 2972 N N . VAL B 1 158 ? 0.266 21.125 12.18 1 97.19 158 VAL B N 1
ATOM 2973 C CA . VAL B 1 158 ? 1.431 20.828 13.008 1 97.19 158 VAL B CA 1
ATOM 2974 C C . VAL B 1 158 ? 2.457 20.047 12.188 1 97.19 158 VAL B C 1
ATOM 2976 O O . VAL B 1 158 ? 2.1 19.344 11.234 1 97.19 158 VAL B O 1
ATOM 2979 N N . THR B 1 159 ? 3.701 20.188 12.492 1 94.31 159 THR B N 1
ATOM 2980 C CA . THR B 1 159 ? 4.723 19.391 11.828 1 94.31 159 THR B CA 1
ATOM 2981 C C . THR B 1 159 ? 4.586 17.922 12.195 1 94.31 159 THR B C 1
ATOM 2983 O O . THR B 1 159 ? 4.086 17.594 13.273 1 94.31 159 THR B O 1
ATOM 2986 N N . ASP B 1 160 ? 5.004 17.094 11.344 1 92.44 160 ASP B N 1
ATOM 2987 C CA . ASP B 1 160 ? 4.82 15.656 11.547 1 92.44 160 ASP B CA 1
ATOM 2988 C C . ASP B 1 160 ? 5.977 15.055 12.344 1 92.44 160 ASP B C 1
ATOM 2990 O O . ASP B 1 160 ? 6.457 13.969 12.031 1 92.44 160 ASP B O 1
ATOM 2994 N N . ASP B 1 161 ? 6.387 15.797 13.344 1 92.62 161 ASP B N 1
ATOM 2995 C CA . ASP B 1 161 ? 7.398 15.305 14.273 1 92.62 161 ASP B CA 1
ATOM 2996 C C . ASP B 1 161 ? 6.777 14.398 15.328 1 92.62 161 ASP B C 1
ATOM 2998 O O . ASP B 1 161 ? 5.887 14.82 16.078 1 92.62 161 ASP B O 1
ATOM 3002 N N . LYS B 1 162 ? 7.32 13.188 15.461 1 93.62 162 LYS B N 1
ATOM 3003 C CA . LYS B 1 162 ? 6.711 12.18 16.328 1 93.62 162 LYS B CA 1
ATOM 3004 C C . LYS B 1 162 ? 6.652 12.664 17.766 1 93.62 162 LYS B C 1
ATOM 3006 O O . LYS B 1 162 ? 5.633 12.5 18.438 1 93.62 162 LYS B O 1
ATOM 3011 N N . ASP B 1 163 ? 7.711 13.258 18.266 1 94.44 163 ASP B N 1
ATOM 3012 C CA . ASP B 1 163 ? 7.754 13.734 19.641 1 94.44 163 ASP B CA 1
ATOM 3013 C C . ASP B 1 163 ? 6.734 14.852 19.875 1 94.44 163 ASP B C 1
ATOM 3015 O O . ASP B 1 163 ? 6.055 14.875 20.906 1 94.44 163 ASP B O 1
ATOM 3019 N N . LEU B 1 164 ? 6.66 15.695 18.938 1 96.06 164 LEU B N 1
ATOM 3020 C CA . LEU B 1 164 ? 5.68 16.766 19.031 1 96.06 164 LEU B CA 1
ATOM 3021 C C . LEU B 1 164 ? 4.262 16.203 19.062 1 96.06 164 LEU B C 1
ATOM 3023 O O . LEU B 1 164 ? 3.453 16.594 19.906 1 96.06 164 LEU B O 1
ATOM 3027 N N . LEU B 1 165 ? 3.982 15.328 18.172 1 96.31 165 LEU B N 1
ATOM 3028 C CA . LEU B 1 165 ? 2.637 14.773 18.047 1 96.31 165 LEU B CA 1
ATOM 3029 C C . LEU B 1 165 ? 2.24 14.016 19.297 1 96.31 165 LEU B C 1
ATOM 3031 O O . LEU B 1 165 ? 1.1 14.117 19.766 1 96.31 165 LEU B O 1
ATOM 3035 N N . ASN B 1 166 ? 3.123 13.312 19.875 1 95.31 166 ASN B N 1
ATOM 3036 C CA . ASN B 1 166 ? 2.871 12.625 21.141 1 95.31 166 ASN B CA 1
ATOM 3037 C C . ASN B 1 166 ? 2.605 13.617 22.266 1 95.31 166 ASN B C 1
ATOM 3039 O O . ASN B 1 166 ? 1.726 13.398 23.094 1 95.31 166 ASN B O 1
ATOM 3043 N N . TYR B 1 167 ? 3.424 14.656 22.25 1 95.56 167 TYR B N 1
ATOM 3044 C CA . TYR B 1 167 ? 3.275 15.727 23.234 1 95.56 167 TYR B CA 1
ATOM 3045 C C . TYR B 1 167 ? 1.89 16.359 23.156 1 95.56 167 TYR B C 1
ATOM 3047 O O . TYR B 1 167 ? 1.201 16.5 24.172 1 95.56 167 TYR B O 1
ATOM 3055 N N . LEU B 1 168 ? 1.463 16.656 22 1 95.5 168 LEU B N 1
ATOM 3056 C CA . LEU B 1 168 ? 0.164 17.281 21.797 1 95.5 168 LEU B CA 1
ATOM 3057 C C . LEU B 1 168 ? -0.969 16.328 22.156 1 95.5 168 LEU B C 1
ATOM 3059 O O . LEU B 1 168 ? -1.985 16.75 22.703 1 95.5 168 LEU B O 1
ATOM 3063 N N . ASP B 1 169 ? -0.778 15.125 21.828 1 93.19 169 ASP B N 1
ATOM 3064 C CA . ASP B 1 169 ? -1.774 14.109 22.156 1 93.19 169 ASP B CA 1
ATOM 3065 C C . ASP B 1 169 ? -1.962 13.992 23.656 1 93.19 169 ASP B C 1
ATOM 3067 O O . ASP B 1 169 ? -3.09 13.891 24.156 1 93.19 169 ASP B O 1
ATOM 3071 N N . LYS B 1 170 ? -0.904 13.953 24.359 1 93.81 170 LYS B N 1
ATOM 3072 C CA . LYS B 1 170 ? -0.953 13.875 25.828 1 93.81 170 LYS B CA 1
ATOM 3073 C C . LYS B 1 170 ? -1.729 15.055 26.406 1 93.81 170 LYS B C 1
ATOM 3075 O O . LYS B 1 170 ? -2.424 14.906 27.422 1 93.81 170 LYS B O 1
ATOM 3080 N N . LEU B 1 171 ? -1.674 16.172 25.766 1 93.75 171 LEU B N 1
ATOM 3081 C CA . LEU B 1 171 ? -2.324 17.391 26.234 1 93.75 171 LEU B CA 1
ATOM 3082 C C . LEU B 1 171 ? -3.732 17.5 25.656 1 93.75 171 LEU B C 1
ATOM 3084 O O . LEU B 1 171 ? -4.426 18.5 25.906 1 93.75 171 LEU B O 1
ATOM 3088 N N . ASP B 1 172 ? -4.125 16.562 24.797 1 92.44 172 ASP B N 1
ATOM 3089 C CA . ASP B 1 172 ? -5.438 16.516 24.172 1 92.44 172 ASP B CA 1
ATOM 3090 C C . ASP B 1 172 ? -5.656 17.734 23.266 1 92.44 172 ASP B C 1
ATOM 3092 O O . ASP B 1 172 ? -6.73 18.344 23.297 1 92.44 172 ASP B O 1
ATOM 3096 N N . ILE B 1 173 ? -4.625 18.094 22.672 1 91.81 173 ILE B N 1
ATOM 3097 C CA . ILE B 1 173 ? -4.719 19.172 21.703 1 91.81 173 ILE B CA 1
ATOM 3098 C C . ILE B 1 173 ? -5.117 18.625 20.328 1 91.81 173 ILE B C 1
ATOM 3100 O O . ILE B 1 173 ? -4.57 17.609 19.891 1 91.81 173 ILE B O 1
ATOM 3104 N N . LYS B 1 174 ? -6.047 19.328 19.688 1 88.06 174 LYS B N 1
ATOM 3105 C CA . LYS B 1 174 ? -6.559 18.875 18.391 1 88.06 174 LYS B CA 1
ATOM 3106 C C . LYS B 1 174 ? -6.543 20.016 17.375 1 88.06 174 LYS B C 1
ATOM 3108 O O . LYS B 1 174 ? -6.527 21.188 17.75 1 88.06 174 LYS B O 1
ATOM 3113 N N . LEU B 1 175 ? -6.586 19.578 16.203 1 93.81 175 LEU B N 1
ATOM 3114 C CA . LEU B 1 175 ? -6.691 20.562 15.141 1 93.81 175 LEU B CA 1
ATOM 3115 C C . LEU B 1 175 ? -8.109 21.125 15.047 1 93.81 175 LEU B C 1
ATOM 3117 O O . LEU B 1 175 ? -9.055 20.5 15.531 1 93.81 175 LEU B O 1
ATOM 3121 N N . ASP B 1 176 ? -8.195 22.219 14.562 1 92.81 176 ASP B N 1
ATOM 3122 C CA . ASP B 1 176 ? -9.453 22.875 14.219 1 92.81 176 ASP B CA 1
ATOM 3123 C C . ASP B 1 176 ? -10.25 23.219 15.477 1 92.81 176 ASP B C 1
ATOM 3125 O O . ASP B 1 176 ? -11.484 23.203 15.453 1 92.81 176 ASP B O 1
ATOM 3129 N N . LYS B 1 177 ? -9.602 23.297 16.578 1 92.81 177 LYS B N 1
ATOM 3130 C CA . LYS B 1 177 ? -10.211 23.766 17.812 1 92.81 177 LYS B CA 1
ATOM 3131 C C . LYS B 1 177 ? -9.734 25.172 18.156 1 92.81 177 LYS B C 1
ATOM 3133 O O . LYS B 1 177 ? -8.586 25.531 17.875 1 92.81 177 LYS B O 1
ATOM 3138 N N . LYS B 1 178 ? -10.617 25.875 18.797 1 94.44 178 LYS B N 1
ATOM 3139 C CA . LYS B 1 178 ? -10.32 27.266 19.141 1 94.44 178 LYS B CA 1
ATOM 3140 C C . LYS B 1 178 ? -9.695 27.359 20.531 1 94.44 178 LYS B C 1
ATOM 3142 O O . LYS B 1 178 ? -10.172 26.75 21.469 1 94.44 178 LYS B O 1
ATOM 3147 N N . TYR B 1 179 ? -8.625 28.203 20.609 1 95.62 179 TYR B N 1
ATOM 3148 C CA . TYR B 1 179 ? -7.914 28.453 21.859 1 95.62 179 TYR B CA 1
ATOM 3149 C C . TYR B 1 179 ? -7.688 29.938 22.078 1 95.62 179 TYR B C 1
ATOM 3151 O O . TYR B 1 179 ? -7.859 30.734 21.141 1 95.62 179 TYR B O 1
ATOM 3159 N N . THR B 1 180 ? -7.406 30.297 23.281 1 96.25 180 THR B N 1
ATOM 3160 C CA . THR B 1 180 ? -6.988 31.641 23.641 1 96.25 180 THR B CA 1
ATOM 3161 C C . THR B 1 180 ? -5.656 31.609 24.391 1 96.25 180 THR B C 1
ATOM 3163 O O . THR B 1 180 ? -5.426 30.734 25.219 1 96.25 180 THR B O 1
ATOM 3166 N N . ILE B 1 181 ? -4.801 32.594 24.094 1 96.75 181 ILE B N 1
ATOM 3167 C CA . ILE B 1 181 ? -3.557 32.719 24.844 1 96.75 181 ILE B CA 1
ATOM 3168 C C . ILE B 1 181 ? -3.795 33.5 26.141 1 96.75 181 ILE B C 1
ATOM 3170 O O . ILE B 1 181 ? -4.105 34.688 26.094 1 96.75 181 ILE B O 1
ATOM 3174 N N . ASP B 1 182 ? -3.576 32.875 27.219 1 97.06 182 ASP B N 1
ATOM 3175 C CA . ASP B 1 182 ? -3.809 33.5 28.5 1 97.06 182 ASP B CA 1
ATOM 3176 C C . ASP B 1 182 ? -2.539 34.188 29.016 1 97.06 182 ASP B C 1
ATOM 3178 O O . ASP B 1 182 ? -2.604 35.281 29.625 1 97.06 182 ASP B O 1
ATOM 3182 N N . GLU B 1 183 ? -1.466 33.5 28.797 1 96.81 183 GLU B N 1
ATOM 3183 C CA . GLU B 1 183 ? -0.205 34 29.344 1 96.81 183 GLU B CA 1
ATOM 3184 C C . GLU B 1 183 ? 0.985 33.469 28.547 1 96.81 183 GLU B C 1
ATOM 3186 O O . GLU B 1 183 ? 0.933 32.375 28.016 1 96.81 183 GLU B O 1
ATOM 3191 N N . ILE B 1 184 ? 2.014 34.281 28.453 1 96.56 184 ILE B N 1
ATOM 3192 C CA . ILE B 1 184 ? 3.322 33.906 27.953 1 96.56 184 ILE B CA 1
ATOM 3193 C C . ILE B 1 184 ? 4.391 34.188 29 1 96.56 184 ILE B C 1
ATOM 3195 O O . ILE B 1 184 ? 4.613 35.344 29.375 1 96.56 184 ILE B O 1
ATOM 3199 N N . GLU B 1 185 ? 5.004 33.156 29.438 1 93.94 185 GLU B N 1
ATOM 3200 C CA . GLU B 1 185 ? 5.984 33.312 30.516 1 93.94 185 GLU B CA 1
ATOM 3201 C C . GLU B 1 185 ? 7.238 34.031 30.016 1 93.94 185 GLU B C 1
ATOM 3203 O O . GLU B 1 185 ? 7.801 33.656 28.984 1 93.94 185 GLU B O 1
ATOM 3208 N N . ALA B 1 186 ? 7.734 34.938 30.766 1 90.88 186 ALA B N 1
ATOM 3209 C CA . ALA B 1 186 ? 8.883 35.75 30.359 1 90.88 186 ALA B CA 1
ATOM 3210 C C . ALA B 1 186 ? 10.18 34.969 30.469 1 90.88 186 ALA B C 1
ATOM 3212 O O . ALA B 1 186 ? 11.094 35.156 29.672 1 90.88 186 ALA B O 1
ATOM 3213 N N . PHE B 1 187 ? 10.148 34.062 31.328 1 91 187 PHE B N 1
ATOM 3214 C CA . PHE B 1 187 ? 11.398 33.375 31.641 1 91 187 PHE B CA 1
ATOM 3215 C C . PHE B 1 187 ? 11.727 32.312 30.594 1 91 187 PHE B C 1
ATOM 3217 O O . PHE B 1 187 ? 12.844 32.281 30.078 1 91 187 PHE B O 1
ATOM 3224 N N . ASP B 1 188 ? 10.758 31.516 30.234 1 91.06 188 ASP B N 1
ATOM 3225 C CA . ASP B 1 188 ? 11.102 30.391 29.359 1 91.06 188 ASP B CA 1
ATOM 3226 C C . ASP B 1 188 ? 10.258 30.406 28.078 1 91.06 188 ASP B C 1
ATOM 3228 O O . ASP B 1 188 ? 10.398 29.531 27.234 1 91.06 188 ASP B O 1
ATOM 3232 N N . LYS B 1 189 ? 9.375 31.375 28.062 1 92.88 189 LYS B N 1
ATOM 3233 C CA . LYS B 1 189 ? 8.562 31.625 26.891 1 92.88 189 LYS B CA 1
ATOM 3234 C C . LYS B 1 189 ? 7.512 30.547 26.688 1 92.88 189 LYS B C 1
ATOM 3236 O O . LYS B 1 189 ? 7.027 30.328 25.578 1 92.88 189 LYS B O 1
ATOM 3241 N N . SER B 1 190 ? 7.156 29.859 27.75 1 95.44 190 SER B N 1
ATOM 3242 C CA . SER B 1 190 ? 6.055 28.906 27.688 1 95.44 190 SER B CA 1
ATOM 3243 C C . SER B 1 190 ? 4.715 29.609 27.516 1 95.44 190 SER B C 1
ATOM 3245 O O . SER B 1 190 ? 4.535 30.734 27.984 1 95.44 190 SER B O 1
ATOM 3247 N N . PHE B 1 191 ? 3.82 28.984 26.828 1 96 191 PHE B N 1
ATOM 3248 C CA . PHE B 1 191 ? 2.492 29.531 26.562 1 96 191 PHE B CA 1
ATOM 3249 C C . PHE B 1 191 ? 1.45 28.859 27.453 1 96 191 PHE B C 1
ATOM 3251 O O . PHE B 1 191 ? 1.437 27.625 27.578 1 96 191 PHE B O 1
ATOM 3258 N N . THR B 1 192 ? 0.626 29.594 28.078 1 97.19 192 THR B N 1
ATOM 3259 C CA . THR B 1 192 ? -0.599 29.094 28.688 1 97.19 192 THR B CA 1
ATOM 3260 C C . THR B 1 192 ? -1.812 29.438 27.828 1 97.19 192 THR B C 1
ATOM 3262 O O . THR B 1 192 ? -2.111 30.609 27.594 1 97.19 192 THR B O 1
ATOM 3265 N N . ILE B 1 193 ? -2.398 28.359 27.312 1 96.75 193 ILE B N 1
ATOM 3266 C CA . ILE B 1 193 ? -3.566 28.562 26.469 1 96.75 193 ILE B CA 1
ATOM 3267 C C . ILE B 1 193 ? -4.793 27.938 27.125 1 96.75 193 ILE B C 1
ATOM 3269 O O . ILE B 1 193 ? -4.668 27.078 28 1 96.75 193 ILE B O 1
ATOM 3273 N N . SER B 1 194 ? -5.945 28.406 26.656 1 95.5 194 SER B N 1
ATOM 3274 C CA . SER B 1 194 ? -7.156 27.859 27.266 1 95.5 194 SER B CA 1
ATOM 3275 C C . SER B 1 194 ? -8.211 27.562 26.203 1 95.5 194 SER B C 1
ATOM 3277 O O . SER B 1 194 ? -8.266 28.203 25.156 1 95.5 194 SER B O 1
ATOM 3279 N N . ARG B 1 195 ? -8.898 26.484 26.484 1 91.75 195 ARG B N 1
ATOM 3280 C CA . ARG B 1 195 ? -10.062 26.062 25.719 1 91.75 195 ARG B CA 1
ATOM 3281 C C . ARG B 1 195 ? -11.18 25.578 26.641 1 91.75 195 ARG B C 1
ATOM 3283 O O . ARG B 1 195 ? -10.977 24.672 27.438 1 91.75 195 ARG B O 1
ATOM 3290 N N . LYS B 1 196 ? -12.398 26.172 26.516 1 89.62 196 LYS B N 1
ATOM 3291 C CA . LYS B 1 196 ? -13.562 25.797 27.312 1 89.62 196 LYS B CA 1
ATOM 3292 C C . LYS B 1 196 ? -13.219 25.75 28.797 1 89.62 196 LYS B C 1
ATOM 3294 O O . LYS B 1 196 ? -13.539 24.766 29.469 1 89.62 196 LYS B O 1
ATOM 3299 N N . GLY B 1 197 ? -12.516 26.641 29.281 1 87.25 197 GLY B N 1
ATOM 3300 C CA . GLY B 1 197 ? -12.227 26.766 30.703 1 87.25 197 GLY B CA 1
ATOM 3301 C C . GLY B 1 197 ? -11.031 25.953 31.141 1 87.25 197 GLY B C 1
ATOM 3302 O O . GLY B 1 197 ? -10.586 26.062 32.281 1 87.25 197 GLY B O 1
ATOM 3303 N N . GLU B 1 198 ? -10.469 25.094 30.266 1 92.44 198 GLU B N 1
ATOM 3304 C CA . GLU B 1 198 ? -9.305 24.281 30.609 1 92.44 198 GLU B CA 1
ATOM 3305 C C . GLU B 1 198 ? -8.016 24.953 30.141 1 92.44 198 GLU B C 1
ATOM 3307 O O . GLU B 1 198 ? -7.93 25.438 29 1 92.44 198 GLU B O 1
ATOM 3312 N N . SER B 1 199 ? -7.102 24.969 31.094 1 95.38 199 SER B N 1
ATOM 3313 C CA . SER B 1 199 ? -5.816 25.594 30.781 1 95.38 199 SER B CA 1
ATOM 3314 C C . SER B 1 199 ? -4.77 24.531 30.422 1 95.38 199 SER B C 1
ATOM 3316 O O . SER B 1 199 ? -4.699 23.484 31.062 1 95.38 199 SER B O 1
ATOM 3318 N N . ILE B 1 200 ? -3.975 24.844 29.406 1 96.31 200 ILE B N 1
ATOM 3319 C CA . ILE B 1 200 ? -2.91 23.953 28.938 1 96.31 200 ILE B CA 1
ATOM 3320 C C . ILE B 1 200 ? -1.613 24.75 28.781 1 96.31 200 ILE B C 1
ATOM 3322 O O . ILE B 1 200 ? -1.616 25.859 28.219 1 96.31 200 ILE B O 1
ATOM 3326 N N . VAL B 1 201 ? -0.541 24.203 29.266 1 96.31 201 VAL B N 1
ATOM 3327 C CA . VAL B 1 201 ? 0.762 24.844 29.109 1 96.31 201 VAL B CA 1
ATOM 3328 C C . VAL B 1 201 ? 1.542 24.156 27.984 1 96.31 201 VAL B C 1
ATOM 3330 O O . VAL B 1 201 ? 1.659 22.938 27.969 1 96.31 201 VAL B O 1
ATOM 3333 N N . LEU B 1 202 ? 2.068 24.984 27.125 1 96.75 202 LEU B N 1
ATOM 3334 C CA . LEU B 1 202 ? 2.861 24.484 26 1 96.75 202 LEU B CA 1
ATOM 3335 C C . LEU B 1 202 ? 4.301 24.969 26.094 1 96.75 202 LEU B C 1
ATOM 3337 O O . LEU B 1 202 ? 4.547 26.141 26.406 1 96.75 202 LEU B O 1
ATOM 3341 N N . ASN B 1 203 ? 5.195 24.141 25.828 1 94.69 203 ASN B N 1
ATOM 3342 C CA . ASN B 1 203 ? 6.594 24.547 25.766 1 94.69 203 ASN B CA 1
ATOM 3343 C C . ASN B 1 203 ? 6.902 25.312 24.484 1 94.69 203 ASN B C 1
ATOM 3345 O O . ASN B 1 203 ? 6.215 25.156 23.484 1 94.69 203 ASN B O 1
ATOM 3349 N N . PRO B 1 204 ? 7.941 26.141 24.547 1 94.94 204 PRO B N 1
ATOM 3350 C CA . PRO B 1 204 ? 8.273 27 23.406 1 94.94 204 PRO B CA 1
ATOM 3351 C C . PRO B 1 204 ? 8.625 26.203 22.156 1 94.94 204 PRO B C 1
ATOM 3353 O O . PRO B 1 204 ? 8.328 26.641 21.047 1 94.94 204 PRO B O 1
ATOM 3356 N N . LYS B 1 205 ? 9.242 25.094 22.281 1 95.25 205 LYS B N 1
ATOM 3357 C CA . LYS B 1 205 ? 9.625 24.281 21.141 1 95.25 205 LYS B CA 1
ATOM 3358 C C . LYS B 1 205 ? 8.398 23.844 20.344 1 95.25 205 LYS B C 1
ATOM 3360 O O . LYS B 1 205 ? 8.445 23.734 19.125 1 95.25 205 LYS B O 1
ATOM 3365 N N . ALA B 1 206 ? 7.348 23.562 21.062 1 96.44 206 ALA B N 1
ATOM 3366 C CA . ALA B 1 206 ? 6.109 23.156 20.422 1 96.44 206 ALA B CA 1
ATOM 3367 C C . ALA B 1 206 ? 5.477 24.312 19.656 1 96.44 206 ALA B C 1
ATOM 3369 O O . ALA B 1 206 ? 4.957 24.125 18.547 1 96.44 206 ALA B O 1
ATOM 3370 N N . THR B 1 207 ? 5.539 25.5 20.172 1 96.75 207 THR B N 1
ATOM 3371 C CA . THR B 1 207 ? 4.797 26.641 19.656 1 96.75 207 THR B CA 1
ATOM 3372 C C . THR B 1 207 ? 5.355 27.078 18.297 1 96.75 207 THR B C 1
ATOM 3374 O O . THR B 1 207 ? 4.645 27.672 17.484 1 96.75 207 THR B O 1
ATOM 3377 N N . VAL B 1 208 ? 6.613 26.703 18.031 1 96.19 208 VAL B N 1
ATOM 3378 C CA . VAL B 1 208 ? 7.223 27.078 16.75 1 96.19 208 VAL B CA 1
ATOM 3379 C C . VAL B 1 208 ? 6.797 26.078 15.672 1 96.19 208 VAL B C 1
ATOM 3381 O O . VAL B 1 208 ? 6.961 26.344 14.477 1 96.19 208 VAL B O 1
ATOM 3384 N N . ASN B 1 209 ? 6.211 24.953 16.062 1 96.44 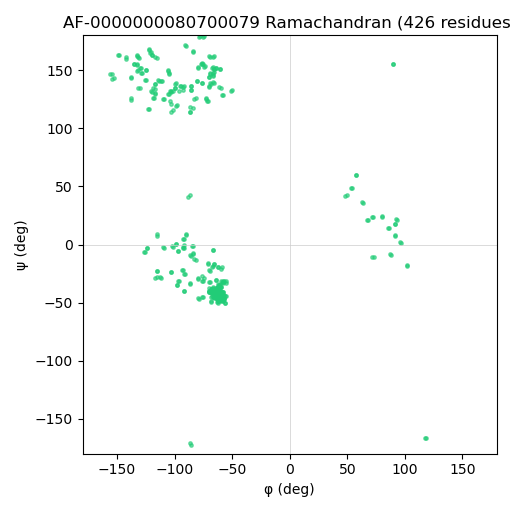209 ASN B N 1
ATOM 3385 C CA . ASN B 1 209 ? 5.859 23.891 15.133 1 96.44 209 ASN B CA 1
ATOM 3386 C C . ASN B 1 209 ? 4.348 23.688 15.047 1 96.44 209 ASN B C 1
ATOM 3388 O O . ASN B 1 209 ? 3.879 22.688 14.508 1 96.44 209 ASN B O 1
ATOM 3392 N N . ILE B 1 210 ? 3.656 24.594 15.688 1 97.44 210 ILE B N 1
ATOM 3393 C CA . ILE B 1 210 ? 2.203 24.656 15.602 1 97.44 210 ILE B CA 1
ATOM 3394 C C . ILE B 1 210 ? 1.79 25.891 14.797 1 97.44 210 ILE B C 1
ATOM 3396 O O . ILE B 1 210 ? 2.172 27.016 15.133 1 97.44 210 ILE B O 1
ATOM 3400 N N . PHE B 1 211 ? 1.01 25.609 13.773 1 97.88 211 PHE B N 1
ATOM 3401 C CA . PHE B 1 211 ? 0.605 26.703 12.898 1 97.88 211 PHE B CA 1
ATOM 3402 C C . PHE B 1 211 ? -0.886 27 13.039 1 97.88 211 PHE B C 1
ATOM 3404 O O . PHE B 1 211 ? -1.691 26.062 13.156 1 97.88 211 PHE B O 1
ATOM 3411 N N . VAL B 1 212 ? -1.177 28.328 13.016 1 97.44 212 VAL B N 1
ATOM 3412 C CA . VAL B 1 212 ? -2.52 28.703 13.453 1 97.44 212 VAL B CA 1
ATOM 3413 C C . VAL B 1 212 ? -3.143 29.672 12.453 1 97.44 212 VAL B C 1
ATOM 3415 O O . VAL B 1 212 ? -2.447 30.219 11.586 1 97.44 212 VAL B O 1
ATOM 3418 N N . ASP B 1 213 ? -4.41 29.688 12.422 1 91.94 213 ASP B N 1
ATOM 3419 C CA . ASP B 1 213 ? -5.184 30.766 11.812 1 91.94 213 ASP B CA 1
ATOM 3420 C C . ASP B 1 213 ? -5.77 31.703 12.875 1 91.94 213 ASP B C 1
ATOM 3422 O O . ASP B 1 213 ? -6.359 31.234 13.852 1 91.94 213 ASP B O 1
ATOM 3426 N N . GLU B 1 214 ? -5.383 32.906 12.727 1 80.06 214 GLU B N 1
ATOM 3427 C CA . GLU B 1 214 ? -5.93 33.875 13.68 1 80.06 214 GLU B CA 1
ATOM 3428 C C . GLU B 1 214 ? -7.41 34.125 13.422 1 80.06 214 GLU B C 1
ATOM 3430 O O . GLU B 1 214 ? -7.848 34.188 12.273 1 80.06 214 GLU B O 1
ATOM 3435 N N . ASP B 1 215 ? -8.242 33.906 14.461 1 67 215 ASP B N 1
ATOM 3436 C CA . ASP B 1 215 ? -9.641 34.312 14.344 1 67 215 ASP B CA 1
ATOM 3437 C C . ASP B 1 215 ? -9.773 35.812 14.219 1 67 215 ASP B C 1
ATOM 3439 O O . ASP B 1 215 ? -9.008 36.562 14.82 1 67 215 ASP B O 1
#

pLDDT: mean 95.07, std 3.51, range [67.0, 98.62]

Secondary structure (DSSP, 8-state):
--HHHHHHHHHHHHTTTTTS-B-HHHHHHHHT--HHHHHHHHHHHHHTTSEEEETTTEEEE-HHHHHHHHHHHHHHHHHHHHHHHHS---HHHHHHHHHHHTT-S-HHHHHHHHHHTT--SB-TTSPBPP-TTS-------EEGGG--TT-EEEEEEE---HHHHHHHHHTT--TT-EEEEEEE-TTT--EEEEETTEEEEE-HHHHTTEEEEE-/--HHHHHHHHHHHHTTTTTS-B-HHHHHHHHT--HHHHHHHHHHHHHTTSEEEETTTEEEE-HHHHHHHHHHHHHHHHHHHHHHHHS---HHHHHHHHHHHTT-S-HHHHHHHHHHTT--SB-TTSPBPP-TTS-------EEGGG--TT-EEEEEEE---HHHHHHHHHTT--TT-EEEEEEE-TTT--EEEEETTEEEEE-HHHHTTEEEEE-

InterPro domains:
  IPR001367 Iron dependent repressor, metal binding and dimerisation domain [PF02742] (62-131)
  IPR007167 Ferrous iron transporter FeoA-like domain [PF04023] (142-213)
  IPR022687 DTXR-type, HTH domain [PF01325] (2-59)
  IPR022687 DTXR-type, HTH domain [PS50944] (1-62)
  IPR022689 Iron dependent repressor [SM00529] (23-122)
  IPR036388 Winged helix-like DNA-binding domain superfamily [G3DSA:1.10.10.10] (1-68)
  IPR036390 Winged helix DNA-binding domain superfamily [SSF46785] (1-61)
  IPR036421 Iron dependent repressor, metal binding and dimerisation domain superfamily [G3DSA:1.10.60.10] (72-136)
  IPR036421 Iron dependent repressor, metal binding and dimerisation domain superfamily [SSF47979] (62-135)
  IPR038157 Ferrous iron transporter, core domain [G3DSA:2.30.30.90] (141-214)
  IPR050536 MntR/IdeR Metal-Dependent Regulators [PTHR33238] (2-142)

Solvent-accessible surface area (backbone atoms only — not comparable to full-atom values): 22566 Å² total; per-residue (Å²): 130,54,72,67,58,50,50,51,35,28,51,39,41,74,68,38,7,69,84,39,58,34,45,63,64,60,52,18,62,73,69,70,44,54,62,68,58,47,53,54,49,51,53,52,38,32,75,72,56,33,33,46,77,44,89,97,58,21,34,25,39,32,76,67,22,37,42,53,10,24,48,41,46,23,40,28,32,51,42,24,36,45,35,38,74,64,46,69,40,52,80,59,51,23,58,67,54,16,67,58,44,38,85,45,67,53,72,67,53,52,52,31,49,37,57,65,66,64,57,62,56,50,24,87,45,31,45,47,33,30,42,95,81,42,52,55,61,88,56,58,77,45,35,50,63,75,62,55,72,67,42,45,32,25,37,45,24,42,60,93,43,51,68,57,40,50,53,35,50,76,69,69,57,60,70,76,40,68,37,33,29,71,39,66,42,85,85,73,49,30,37,32,31,35,42,97,87,41,78,48,78,41,55,46,78,54,26,64,44,29,13,30,45,76,106,133,55,72,68,58,50,51,51,35,27,50,39,42,75,68,38,8,70,85,38,59,34,45,63,65,60,52,18,63,74,68,70,45,56,62,69,57,47,52,54,48,50,52,53,39,32,76,72,55,33,32,46,74,44,91,98,57,22,33,27,40,31,76,67,21,38,40,52,9,23,48,42,47,22,40,28,33,50,40,24,34,46,34,38,74,64,45,69,40,51,82,58,50,22,58,68,53,16,66,58,44,38,86,47,67,53,72,67,52,52,51,30,50,38,56,63,63,65,55,62,57,49,24,87,45,31,46,47,33,32,43,94,80,42,55,55,61,88,56,57,76,45,33,49,63,76,62,54,70,67,42,46,33,25,36,44,23,42,62,91,44,50,68,57,41,50,54,36,52,77,69,68,58,59,69,77,40,68,38,32,31,72,39,65,42,84,86,72,47,30,36,32,32,34,44,96,89,42,76,48,78,41,54,46,77,54,26,64,44,29,14,29,46,75,109

Nearest PDB structures (foldseek):
  5cvi-assembly1_B  TM=8.170E-01  e=7.697E-21  Streptococcus mutans
  6o5c-assembly1_A  TM=7.893E-01  e=3.832E-21  Streptococcus pyogenes serotype M3
  3hru-assembly1_A  TM=8.474E-01  e=2.115E-19  Streptococcus gordonii
  3hrt-assembly1_A  TM=8.456E-01  e=2.828E-19  Streptococcus gordonii
  3hrs-assembly1_B  TM=8.345E-01  e=2.293E-18  Streptococcus gordonii

Foldseek 3Di:
DDLVLLLLLQQCLVVPLAPAFDALVSSCVVVVHDSVVSVVSQVVCVVVPQWDADPPRHIHGDQNSLLSNLLLQLQLQLQQLCCVPPVPDDNLPSNVVSSVPSVDDDPVVSVVSCVVSVNDQAGQQQHGRADNSNDHDDGFDAFQLVDDAFFKKFFRGFDSDNVLSVVCVVQVHGGPAIKGWHDADPPQRWTWIDDPRDIDIGGSVNRRGTGIDTD/DDLVLLLLLQQCLVVPLAPAFDALVSSCVVVVHDSVVSVVSQVVCVVVPQWDADPPRHIHGDQNSLLSNLLLQLQLQLQQLCCVPPVPDQNLPSNVVSSVPSVDDDPVVSVVSCVVSVNDQAGQQQHGRADNSNDHDDGFDAFQLPDDAFFKKFFRGFDSHNVLSVVCVVQVHGGPAIKGFHDADPPQRWTWIDDPHDIDIGGSVNRRGTGIDTD